Protein AF-A0A9Q5HQ63-F1 (afdb_monomer)

pLDDT: mean 87.4, std 18.86, range [22.02, 98.69]

Sequence (482 aa):
MCLTFTLEVPSASYSLLLQEHPLCNGEKQPRNEKAGGALIIASPSKAISVQLASTLRSLISHDFPEKWPDLMATIKTLLGSSNVREVTAGCTAILEVIKVYRYRQNSDVLEDVVNETFPQLVTIGSQLLATPPSGPSQDIPTILHYILKTYRGSIILQLSKHQQSHDSIVPWGRLLFQVVNLQVPNEGVPENEDDREKSEWWKAKKWAYSVLGRLFHRYGNPSQLPSPLKKDYLAFAEHFVVNFAPEIFKTYLHQVELLVSGQQWLSKKAQYHIFTFFTECVKPKSTWAILKPHFQTLVQSFVYPQLCFTPLKQELWETDPVDYTRTAIDEYEDFAAPVSAATSFLFSLASSRTKTTFLPILQFINSVLESNAAPPERFGALNMTAALGNFMMRHPQVRPNVEQFVVQHVFPEFNSQLPYMRAIAIDVIGTIEKHGMEWTNEANLVTATRAVAGALDDPEVPVRVSAALALTEMVTSHDSGK

Organism: Sanghuangporus baumii (NCBI:txid108892)

Mean predicted aligned error: 8.28 Å

Structure (mmCIF, N/CA/C/O backbone):
data_AF-A0A9Q5HQ63-F1
#
_entry.id   AF-A0A9Q5HQ63-F1
#
loop_
_atom_site.group_PDB
_atom_site.id
_atom_site.type_symbol
_atom_site.label_atom_id
_atom_site.label_alt_id
_atom_site.label_comp_id
_atom_site.label_asym_id
_atom_site.label_entity_id
_atom_site.label_seq_id
_atom_site.pdbx_PDB_ins_code
_atom_site.Cartn_x
_atom_site.Cartn_y
_atom_site.Cartn_z
_atom_site.occupancy
_atom_site.B_iso_or_equiv
_atom_site.auth_seq_id
_atom_site.auth_comp_id
_atom_site.auth_asym_id
_atom_site.auth_atom_id
_atom_site.pdbx_PDB_model_num
ATOM 1 N N . MET A 1 1 ? -20.986 -33.301 -29.855 1.00 35.28 1 MET A N 1
ATOM 2 C CA . MET A 1 1 ? -21.023 -34.627 -29.202 1.00 35.28 1 MET A CA 1
ATOM 3 C C . MET A 1 1 ? -20.743 -34.388 -27.728 1.00 35.28 1 MET A C 1
ATOM 5 O O . MET A 1 1 ? -19.613 -34.092 -27.376 1.00 35.28 1 MET A O 1
ATOM 9 N N . CYS A 1 2 ? -21.798 -34.334 -26.919 1.00 22.02 2 CYS A N 1
ATOM 10 C CA . CYS A 1 2 ? -21.750 -34.015 -25.494 1.00 22.02 2 CYS A CA 1
ATOM 11 C C . CYS A 1 2 ? -22.028 -35.326 -24.750 1.00 22.02 2 CYS A C 1
ATOM 13 O O . CYS A 1 2 ? -23.068 -35.933 -24.999 1.00 22.02 2 CYS A O 1
ATOM 15 N N . LEU A 1 3 ? -21.092 -35.800 -23.928 1.00 23.72 3 LEU A N 1
ATOM 16 C CA . LEU A 1 3 ? -21.251 -37.017 -23.132 1.00 23.72 3 LEU A CA 1
ATOM 17 C C . LEU A 1 3 ? -21.551 -36.625 -21.687 1.00 23.72 3 LEU A C 1
ATOM 19 O O . LEU A 1 3 ? -20.705 -36.070 -20.991 1.00 23.72 3 LEU A O 1
ATOM 23 N N . THR A 1 4 ? -22.773 -36.919 -21.261 1.00 23.64 4 THR A N 1
ATOM 24 C CA . THR A 1 4 ? -23.231 -36.872 -19.873 1.00 23.64 4 THR A CA 1
ATOM 25 C C . THR A 1 4 ? -23.306 -38.317 -19.389 1.00 23.64 4 THR A C 1
ATOM 27 O O . THR A 1 4 ? -24.010 -39.120 -19.996 1.00 23.64 4 THR A O 1
ATOM 30 N N . PHE A 1 5 ? -22.567 -38.667 -18.335 1.00 24.78 5 PHE A N 1
ATOM 31 C CA . PHE A 1 5 ? -22.661 -39.976 -17.686 1.00 24.78 5 PHE A CA 1
ATOM 32 C C . PHE A 1 5 ? -23.514 -39.857 -16.421 1.00 24.78 5 PHE A C 1
ATOM 34 O O . PHE A 1 5 ? -23.121 -39.218 -15.449 1.00 24.78 5 PHE A O 1
ATOM 41 N N . THR A 1 6 ? -24.687 -40.481 -16.454 1.00 24.75 6 THR A N 1
ATOM 42 C CA . THR A 1 6 ? -25.517 -40.824 -15.295 1.00 24.75 6 THR A CA 1
ATOM 43 C C . THR A 1 6 ? -25.150 -42.228 -14.825 1.00 24.75 6 THR A C 1
ATOM 45 O O . THR A 1 6 ? -25.183 -43.161 -15.627 1.00 24.75 6 THR A O 1
ATOM 48 N N . LEU A 1 7 ? -24.843 -42.392 -13.539 1.00 25.31 7 LEU A N 1
ATOM 49 C CA . LEU A 1 7 ? -24.765 -43.697 -12.880 1.00 25.31 7 LEU A CA 1
ATOM 50 C C . LEU A 1 7 ? -25.591 -43.652 -11.590 1.00 25.31 7 LEU A C 1
ATOM 52 O O . LEU A 1 7 ? -25.297 -42.888 -10.673 1.00 25.31 7 LEU A O 1
ATOM 56 N N . GLU A 1 8 ? -26.653 -44.456 -11.584 1.00 22.41 8 GLU A N 1
ATOM 57 C CA . GLU A 1 8 ? -27.517 -44.776 -10.448 1.00 22.41 8 GLU A CA 1
ATOM 58 C C . GLU A 1 8 ? -26.775 -45.635 -9.413 1.00 22.41 8 GLU A C 1
ATOM 60 O O . GLU A 1 8 ? -25.984 -46.508 -9.772 1.00 22.41 8 GLU A O 1
ATOM 65 N N . VAL A 1 9 ? -27.088 -45.447 -8.127 1.00 27.72 9 VAL A N 1
ATOM 66 C CA . VAL A 1 9 ? -26.753 -46.392 -7.047 1.00 27.72 9 VAL A CA 1
ATOM 67 C C . VAL A 1 9 ? -28.005 -46.582 -6.167 1.00 27.72 9 VAL A C 1
ATOM 69 O O . VAL A 1 9 ? -28.706 -45.598 -5.918 1.00 27.72 9 VAL A O 1
ATOM 72 N N . PRO A 1 10 ? -28.339 -47.814 -5.722 1.00 27.77 10 PRO A N 1
ATOM 73 C CA . PRO A 1 10 ? -29.675 -48.167 -5.245 1.00 27.77 10 PRO A CA 1
ATOM 74 C C . PRO A 1 10 ? -29.900 -47.920 -3.747 1.00 27.77 10 PRO A C 1
ATOM 76 O O . PRO A 1 10 ? -28.986 -47.982 -2.927 1.00 27.77 10 PRO A O 1
ATOM 79 N N . SER A 1 11 ? -31.171 -47.712 -3.394 1.00 28.38 11 SER A N 1
ATOM 80 C CA . SER A 1 11 ? -31.682 -47.596 -2.029 1.00 28.38 11 SER A CA 1
ATOM 81 C C . SER A 1 11 ? -31.663 -48.935 -1.282 1.00 28.38 11 SER A C 1
ATOM 83 O O . SER A 1 11 ? -32.361 -49.870 -1.679 1.00 28.38 11 SER A O 1
ATOM 85 N N . ALA A 1 12 ? -30.964 -49.005 -0.150 1.00 26.45 12 ALA A N 1
ATOM 86 C CA . ALA A 1 12 ? -31.225 -50.001 0.885 1.00 26.45 12 ALA A CA 1
ATOM 87 C C . ALA A 1 12 ? -30.934 -49.426 2.279 1.00 26.45 12 ALA A C 1
ATOM 89 O O . ALA A 1 12 ? -29.920 -48.778 2.524 1.00 26.45 12 ALA A O 1
ATOM 90 N N . SER A 1 13 ? -31.893 -49.656 3.163 1.00 27.52 13 SER A N 1
ATOM 91 C CA . SER A 1 13 ? -32.068 -49.118 4.504 1.00 27.52 13 SER A CA 1
ATOM 92 C C . SER A 1 13 ? -30.953 -49.493 5.486 1.00 27.52 13 SER A C 1
ATOM 94 O O . SER A 1 13 ? -30.700 -50.672 5.709 1.00 27.52 13 SER A O 1
ATOM 96 N N . TYR A 1 14 ? -30.400 -48.496 6.180 1.00 25.45 14 TYR A N 1
ATOM 97 C CA . TYR A 1 14 ? -29.818 -48.652 7.518 1.00 25.45 14 TYR A CA 1
ATOM 98 C C . TYR A 1 14 ? -30.352 -47.541 8.424 1.00 25.45 14 TYR A C 1
ATOM 100 O O . TYR A 1 14 ? -29.733 -46.511 8.669 1.00 25.45 14 TYR A O 1
ATOM 108 N N . SER A 1 15 ? -31.571 -47.756 8.899 1.00 27.94 15 SER A N 1
ATOM 109 C CA . SER A 1 15 ? -32.130 -47.103 10.072 1.00 27.94 15 SER A CA 1
ATOM 110 C C . SER A 1 15 ? -31.693 -47.895 11.303 1.00 27.94 15 SER A C 1
ATOM 112 O O . SER A 1 15 ? -32.260 -48.959 11.535 1.00 27.94 15 SER A O 1
ATOM 114 N N . LEU A 1 16 ? -30.684 -47.412 12.044 1.00 25.97 16 LEU A N 1
ATOM 115 C CA . LEU A 1 16 ? -30.514 -47.569 13.503 1.00 25.97 16 LEU A CA 1
ATOM 116 C C . LEU A 1 16 ? -29.167 -46.981 13.978 1.00 25.97 16 LEU A C 1
ATOM 118 O O . LEU A 1 16 ? -28.116 -47.329 13.454 1.00 25.97 16 LEU A O 1
ATOM 122 N N . LEU A 1 17 ? -29.250 -46.165 15.040 1.00 27.69 17 LEU A N 1
ATOM 123 C CA . LEU A 1 17 ? -28.176 -45.639 15.907 1.00 27.69 17 LEU A CA 1
ATOM 124 C C . LEU A 1 17 ? -27.497 -44.309 15.520 1.00 27.69 17 LEU A C 1
ATOM 126 O O . LEU A 1 17 ? -26.278 -44.191 15.504 1.00 27.69 17 LEU A O 1
ATOM 130 N N . LEU A 1 18 ? -28.303 -43.252 15.396 1.00 26.33 18 LEU A N 1
ATOM 131 C CA . LEU A 1 18 ? -27.950 -41.947 15.971 1.00 26.33 18 LEU A CA 1
ATOM 132 C C . LEU A 1 18 ? -29.000 -41.619 17.034 1.00 26.33 18 LEU A C 1
ATOM 134 O O . LEU A 1 18 ? -29.980 -40.924 16.784 1.00 26.33 18 LEU A O 1
ATOM 138 N N . GLN A 1 19 ? -28.828 -42.201 18.222 1.00 24.56 19 GLN A N 1
ATOM 139 C CA . GLN A 1 19 ? -29.451 -41.658 19.422 1.00 24.56 19 GLN A CA 1
ATOM 140 C C . GLN A 1 19 ? -28.792 -40.303 19.677 1.00 24.56 19 GLN A C 1
ATOM 142 O O . GLN A 1 19 ? -27.668 -40.225 20.173 1.00 24.56 19 GLN A O 1
ATOM 147 N N . GLU A 1 20 ? -29.493 -39.234 19.311 1.00 26.34 20 GLU A N 1
ATOM 148 C CA . GLU A 1 20 ? -29.304 -37.942 19.950 1.00 26.34 20 GLU A CA 1
ATOM 149 C C . GLU A 1 20 ? -29.458 -38.160 21.457 1.00 26.34 20 GLU A C 1
ATOM 151 O O . GLU A 1 20 ? -30.545 -38.460 21.951 1.00 26.34 20 GLU A O 1
ATOM 156 N N . HIS A 1 21 ? -28.356 -38.057 22.194 1.00 24.16 21 HIS A N 1
ATOM 157 C CA . HIS A 1 21 ? -28.422 -37.863 23.631 1.00 24.16 21 HIS A CA 1
ATOM 158 C C . HIS A 1 21 ? -28.638 -36.366 23.874 1.00 24.16 21 HIS A C 1
ATOM 160 O O . HIS A 1 21 ? -27.701 -35.586 23.678 1.00 24.16 21 HIS A O 1
ATOM 166 N N . PRO A 1 22 ? -29.836 -35.929 24.305 1.00 27.39 22 PRO A N 1
ATOM 167 C CA . PRO A 1 22 ? -29.997 -34.578 24.804 1.00 27.39 22 PRO A CA 1
ATOM 168 C C . PRO A 1 22 ? -29.146 -34.465 26.069 1.00 27.39 22 PRO A C 1
ATOM 170 O O . PRO A 1 22 ? -29.344 -35.201 27.038 1.00 27.39 22 PRO A O 1
ATOM 173 N N . LEU A 1 23 ? -28.159 -33.568 26.050 1.00 27.73 23 LEU A N 1
ATOM 174 C CA . LEU A 1 23 ? -27.420 -33.201 27.252 1.00 27.73 23 LEU A CA 1
ATOM 175 C C . LEU A 1 23 ? -28.434 -32.757 28.318 1.00 27.73 23 LEU A C 1
ATOM 177 O O . LEU A 1 23 ? -29.211 -31.830 28.107 1.00 27.73 23 LEU A O 1
ATOM 181 N N . CYS A 1 24 ? -28.429 -33.503 29.421 1.00 27.23 24 CYS A N 1
ATOM 182 C CA . CYS A 1 24 ? -29.297 -33.449 30.593 1.00 27.23 24 CYS A CA 1
ATOM 183 C C . CYS A 1 24 ? -29.989 -32.094 30.867 1.00 27.23 24 CYS A C 1
ATOM 185 O O . CYS A 1 24 ? -29.343 -31.088 31.157 1.00 27.23 24 CYS A O 1
ATOM 187 N N . ASN A 1 25 ? -31.327 -32.122 30.869 1.00 30.56 25 ASN A N 1
ATOM 188 C CA . ASN A 1 25 ? -32.248 -31.058 31.289 1.00 30.56 25 ASN A CA 1
ATOM 189 C C . ASN A 1 25 ? -32.268 -30.873 32.824 1.00 30.56 25 ASN A C 1
ATOM 191 O O . ASN A 1 25 ? -33.304 -31.039 33.467 1.00 30.56 25 ASN A O 1
ATOM 195 N N . GLY A 1 26 ? -31.134 -30.524 33.430 1.00 29.47 26 GLY A N 1
ATOM 196 C CA . GLY A 1 26 ? -31.029 -30.348 34.880 1.00 29.47 26 GLY A CA 1
ATOM 197 C C . GLY A 1 26 ? -30.046 -29.251 35.260 1.00 29.47 26 GLY A C 1
ATOM 198 O O . GLY A 1 26 ? -28.909 -29.568 35.563 1.00 29.47 26 GLY A O 1
ATOM 199 N N . GLU A 1 27 ? -30.512 -27.998 35.174 1.00 29.38 27 GLU A N 1
ATOM 200 C CA . GLU A 1 27 ? -30.051 -26.747 35.824 1.00 29.38 27 GLU A CA 1
ATOM 201 C C . GLU A 1 27 ? -30.221 -25.570 34.848 1.00 29.38 27 GLU A C 1
ATOM 203 O O . GLU A 1 27 ? -29.331 -25.197 34.088 1.00 29.38 27 GLU A O 1
ATOM 208 N N . LYS A 1 28 ? -31.422 -24.977 34.843 1.00 34.88 28 LYS A N 1
ATOM 209 C CA . LYS A 1 28 ? -31.737 -23.742 34.108 1.00 34.88 28 LYS A CA 1
ATOM 210 C C . LYS A 1 28 ? -31.329 -22.509 34.929 1.00 34.88 28 LYS A C 1
ATOM 212 O O . LYS A 1 28 ? -32.175 -21.719 35.329 1.00 34.88 28 LYS A O 1
ATOM 217 N N . GLN A 1 29 ? -30.036 -22.356 35.184 1.00 35.16 29 GLN A N 1
ATOM 218 C CA . GLN A 1 29 ? -29.416 -21.059 35.484 1.00 35.16 29 GLN A CA 1
ATOM 219 C C . GLN A 1 29 ? -28.510 -20.711 34.298 1.00 35.16 29 GLN A C 1
ATOM 221 O O . GLN A 1 29 ? -27.943 -21.628 33.698 1.00 35.16 29 GLN A O 1
ATOM 226 N N . PRO A 1 30 ? -28.415 -19.442 33.867 1.00 42.28 30 PRO A N 1
ATOM 227 C CA . PRO A 1 30 ? -27.878 -19.141 32.551 1.00 42.28 30 PRO A CA 1
ATOM 228 C C . PRO A 1 30 ? -26.378 -19.450 32.524 1.00 42.28 30 PRO A C 1
ATOM 230 O O . PRO A 1 30 ? -25.551 -18.711 33.053 1.00 42.28 30 PRO A O 1
ATOM 233 N N . ARG A 1 31 ? -26.025 -20.555 31.852 1.00 46.91 31 ARG A N 1
ATOM 234 C CA . ARG A 1 31 ? -24.650 -20.999 31.544 1.00 46.91 31 ARG A CA 1
ATOM 235 C C . ARG A 1 31 ? -23.788 -19.875 30.946 1.00 46.91 31 ARG A C 1
ATOM 237 O O . ARG A 1 31 ? -22.566 -19.900 31.053 1.00 46.91 31 ARG A O 1
ATOM 244 N N . ASN A 1 32 ? -24.450 -18.882 30.361 1.00 48.94 32 ASN A N 1
ATOM 245 C CA . ASN A 1 32 ? -23.875 -17.759 29.644 1.00 48.94 32 ASN A CA 1
ATOM 246 C C . ASN A 1 32 ? -23.405 -16.615 30.572 1.00 48.94 32 ASN A C 1
ATOM 248 O O . ASN A 1 32 ? -22.402 -15.977 30.268 1.00 48.94 32 ASN A O 1
ATOM 252 N N . GLU A 1 33 ? -24.019 -16.400 31.745 1.00 42.09 33 GLU A N 1
ATOM 253 C CA . GLU A 1 33 ? -23.694 -15.259 32.632 1.00 42.09 33 GLU A CA 1
ATOM 254 C C . GLU A 1 33 ? -22.299 -15.342 33.276 1.00 42.09 33 GLU A C 1
ATOM 256 O O . GLU A 1 33 ? -21.672 -14.316 33.531 1.00 42.09 33 GLU A O 1
ATOM 261 N N . LYS A 1 34 ? -21.785 -16.552 33.537 1.00 45.78 34 LYS A N 1
ATOM 262 C CA . LYS A 1 34 ? -20.524 -16.750 34.283 1.00 45.78 34 LYS A CA 1
ATOM 263 C C . LYS A 1 34 ? -19.364 -17.320 33.463 1.00 45.78 34 LYS A C 1
ATOM 265 O O . LYS A 1 34 ? -18.229 -17.267 33.927 1.00 45.78 34 LYS A O 1
ATOM 270 N N . ALA A 1 35 ? -19.599 -17.854 32.264 1.00 49.56 35 ALA A N 1
ATOM 271 C CA . ALA A 1 35 ? -18.580 -18.647 31.573 1.00 49.56 35 ALA A CA 1
ATOM 272 C C . ALA A 1 35 ? -17.672 -17.828 30.638 1.00 49.56 35 ALA A C 1
ATOM 274 O O . ALA A 1 35 ? -16.464 -18.008 30.657 1.00 49.56 35 ALA A O 1
ATOM 275 N N . GLY A 1 36 ? -18.199 -16.908 29.826 1.00 50.66 36 GLY A N 1
ATOM 276 C CA . GLY A 1 36 ? -17.386 -16.254 28.787 1.00 50.66 36 GLY A CA 1
ATOM 277 C C . GLY A 1 36 ? -16.418 -15.195 29.324 1.00 50.66 36 GLY A C 1
ATOM 278 O O . GLY A 1 36 ? -15.204 -15.302 29.161 1.00 50.66 36 GLY A O 1
ATOM 279 N N . GLY A 1 37 ? -16.964 -14.163 29.975 1.00 51.69 37 GLY A N 1
ATOM 280 C CA . GLY A 1 37 ? -16.185 -13.023 30.472 1.00 51.69 37 GLY A CA 1
ATOM 281 C C . GLY A 1 37 ? -15.252 -13.399 31.623 1.00 51.69 37 GLY A C 1
ATOM 282 O O . GLY A 1 37 ? -14.063 -13.100 31.570 1.00 51.69 37 GLY A O 1
ATOM 283 N N . ALA A 1 38 ? -15.758 -14.125 32.625 1.00 55.72 38 ALA A N 1
ATOM 284 C CA . ALA A 1 38 ? -14.989 -14.501 33.814 1.00 55.72 38 ALA A CA 1
ATOM 285 C C . ALA A 1 38 ? -13.801 -15.433 33.501 1.00 55.72 38 ALA A C 1
ATOM 287 O O . ALA A 1 38 ? -12.726 -15.256 34.073 1.00 55.72 38 ALA A O 1
ATOM 288 N N . LEU A 1 39 ? -13.947 -16.374 32.556 1.00 56.09 39 LEU A N 1
ATOM 289 C CA . LEU A 1 39 ? -12.843 -17.256 32.150 1.00 56.09 39 LEU A CA 1
ATOM 290 C C . LEU A 1 39 ? -11.743 -16.496 31.398 1.00 56.09 39 LEU A C 1
ATOM 292 O O . LEU A 1 39 ? -10.563 -16.777 31.607 1.00 56.09 39 LEU A O 1
ATOM 296 N N . ILE A 1 40 ? -12.103 -15.514 30.561 1.00 60.44 40 ILE A N 1
ATOM 297 C CA . ILE A 1 40 ? -11.117 -14.670 29.864 1.00 60.44 40 ILE A CA 1
ATOM 298 C C . ILE A 1 40 ? -10.342 -13.809 30.870 1.00 60.44 40 ILE A C 1
ATOM 300 O O . ILE A 1 40 ? -9.125 -13.694 30.754 1.00 60.44 40 ILE A O 1
ATOM 304 N N . ILE A 1 41 ? -11.022 -13.257 31.881 1.00 59.09 41 ILE A N 1
ATOM 305 C CA . ILE A 1 41 ? -10.410 -12.443 32.948 1.00 59.09 41 ILE A CA 1
ATOM 306 C C . ILE A 1 41 ? -9.439 -13.272 33.803 1.00 59.09 41 ILE A C 1
ATOM 308 O O . ILE A 1 41 ? -8.391 -12.775 34.216 1.00 59.09 41 ILE A O 1
ATOM 312 N N . ALA A 1 42 ? -9.778 -14.536 34.065 1.00 55.28 42 ALA A N 1
ATOM 313 C CA . ALA A 1 42 ? -9.009 -15.419 34.937 1.00 55.28 42 ALA A CA 1
ATOM 314 C C . ALA A 1 42 ? -7.771 -16.048 34.272 1.00 55.28 42 ALA A C 1
ATOM 316 O O . ALA A 1 42 ? -6.933 -16.607 34.977 1.00 55.28 42 ALA A O 1
ATOM 317 N N . SER A 1 43 ? -7.635 -15.984 32.942 1.00 62.88 43 SER A N 1
ATOM 318 C CA . SER A 1 43 ? -6.562 -16.667 32.210 1.00 62.88 43 SER A CA 1
ATOM 319 C C . SER A 1 43 ? -5.270 -15.831 32.142 1.00 62.88 43 SER A C 1
ATOM 321 O O . SER A 1 43 ? -5.236 -14.823 31.434 1.00 62.88 43 SER A O 1
ATOM 323 N N . PRO A 1 44 ? -4.161 -16.260 32.780 1.00 60.84 44 PRO A N 1
ATOM 324 C CA . PRO A 1 44 ? -2.876 -15.563 32.687 1.00 60.84 44 PRO A CA 1
ATOM 325 C C . PRO A 1 44 ? -2.105 -15.881 31.392 1.00 60.84 44 PRO A C 1
ATOM 327 O O . PRO A 1 44 ? -1.100 -15.239 31.103 1.00 60.84 44 PRO A O 1
ATOM 330 N N . SER A 1 45 ? -2.536 -16.882 30.613 1.00 74.94 45 SER A N 1
ATOM 331 C CA . SER A 1 45 ? -1.820 -17.352 29.420 1.00 74.94 45 SER A CA 1
ATOM 332 C C . SER A 1 45 ? -2.453 -16.831 28.135 1.00 74.94 45 SER A C 1
ATOM 334 O O . SER A 1 45 ? -3.626 -17.088 27.866 1.00 74.94 45 SER A O 1
ATOM 336 N N . LYS A 1 46 ? -1.645 -16.192 27.275 1.00 72.00 46 LYS A N 1
ATOM 337 C CA . LYS A 1 46 ? -2.074 -15.718 25.945 1.00 72.00 46 LYS A CA 1
ATOM 338 C C . LYS A 1 46 ? -2.639 -16.852 25.083 1.00 72.00 46 LYS A C 1
ATOM 340 O O . LYS A 1 46 ? -3.629 -16.644 24.389 1.00 72.00 46 LYS A O 1
ATOM 345 N N . ALA A 1 47 ? -2.051 -18.048 25.150 1.00 78.00 47 ALA A N 1
ATOM 346 C CA . ALA A 1 47 ? -2.527 -19.210 24.398 1.00 78.00 47 ALA A CA 1
ATOM 347 C C . ALA A 1 47 ? -3.933 -19.639 24.842 1.00 78.00 47 ALA A C 1
ATOM 349 O O . ALA A 1 47 ? -4.800 -19.881 24.004 1.00 78.00 47 ALA A O 1
ATOM 350 N N . ILE A 1 48 ? -4.180 -19.657 26.155 1.00 80.19 48 ILE A N 1
ATOM 351 C CA . ILE A 1 48 ? -5.494 -19.984 26.719 1.00 80.19 48 ILE A CA 1
ATOM 352 C C . ILE A 1 48 ? -6.502 -18.885 26.363 1.00 80.19 48 ILE A C 1
ATOM 354 O O . ILE A 1 48 ? -7.594 -19.188 25.889 1.00 80.19 48 ILE A O 1
ATOM 358 N N . SER A 1 49 ? -6.122 -17.610 26.481 1.00 79.62 49 SER A N 1
ATOM 359 C CA . SER A 1 49 ? -7.003 -16.483 26.152 1.00 79.62 49 SER A CA 1
ATOM 360 C C . SER A 1 49 ? -7.429 -16.473 24.678 1.00 79.62 49 SER A C 1
ATOM 362 O O . SER A 1 49 ? -8.563 -16.110 24.373 1.00 79.62 49 SER A O 1
ATOM 364 N N . VAL A 1 50 ? -6.573 -16.933 23.755 1.00 82.44 50 VAL A N 1
ATOM 365 C CA . VAL A 1 50 ? -6.935 -17.102 22.335 1.00 82.44 50 VAL A CA 1
ATOM 366 C C . VAL A 1 50 ? -7.988 -18.197 22.144 1.00 82.44 50 VAL A C 1
ATOM 368 O O . VAL A 1 50 ? -8.941 -17.993 21.388 1.00 82.44 50 VAL A O 1
ATOM 371 N N . GLN A 1 51 ? -7.855 -19.333 22.835 1.00 84.94 51 GLN A N 1
ATOM 372 C CA . GLN A 1 51 ? -8.846 -20.412 22.765 1.00 84.94 51 GLN A CA 1
ATOM 373 C C . GLN A 1 51 ? -10.181 -19.978 23.378 1.00 84.94 51 GLN A C 1
ATOM 375 O O . GLN A 1 51 ? -11.229 -20.162 22.763 1.00 84.94 51 GLN A O 1
ATOM 380 N N . LEU A 1 52 ? -10.148 -19.298 24.528 1.00 85.44 52 LEU A N 1
ATOM 381 C CA . LEU A 1 52 ? -11.342 -18.746 25.170 1.00 85.44 52 LEU A CA 1
ATOM 382 C C . LEU A 1 52 ? -12.050 -17.707 24.292 1.00 85.44 52 LEU A C 1
ATOM 384 O O . LEU A 1 52 ? -13.274 -17.728 24.202 1.00 85.44 52 LEU A O 1
ATOM 388 N N . ALA A 1 53 ? -11.306 -16.847 23.590 1.00 87.31 53 ALA A N 1
ATOM 389 C CA . ALA A 1 53 ? -11.886 -15.914 22.624 1.00 87.31 53 ALA A CA 1
ATOM 390 C C . ALA A 1 53 ? -12.574 -16.646 21.453 1.00 87.31 53 ALA A C 1
ATOM 392 O O . ALA A 1 53 ? -13.625 -16.211 20.983 1.00 87.31 53 ALA A O 1
ATOM 393 N N . SER A 1 54 ? -12.021 -17.775 20.996 1.00 87.75 54 SER A N 1
ATOM 394 C CA . SER A 1 54 ? -12.644 -18.616 19.961 1.00 87.75 54 SER A CA 1
ATOM 395 C C . SER A 1 54 ? -13.945 -19.267 20.448 1.00 87.75 54 SER A C 1
ATOM 397 O O . SER A 1 54 ? -14.968 -19.229 19.757 1.00 87.75 54 SER A O 1
ATOM 399 N N . THR A 1 55 ? -13.939 -19.802 21.671 1.00 89.12 55 THR A N 1
ATOM 400 C CA . THR A 1 55 ? -15.137 -20.356 22.314 1.00 89.12 55 THR A CA 1
ATOM 401 C C . THR A 1 55 ? -16.203 -19.280 22.496 1.00 89.12 55 THR A C 1
ATOM 403 O O . THR A 1 55 ? -17.354 -19.489 22.118 1.00 89.12 55 THR A O 1
ATOM 406 N N . LEU A 1 56 ? -15.817 -18.099 22.990 1.00 89.69 56 LEU A N 1
ATOM 407 C CA . LEU A 1 56 ? -16.720 -16.962 23.143 1.00 89.69 56 LEU A CA 1
ATOM 408 C C . LEU A 1 56 ? -17.340 -16.556 21.802 1.00 89.69 56 LEU A C 1
ATOM 410 O O . LEU A 1 56 ? -18.550 -16.370 21.734 1.00 89.69 56 LEU A O 1
ATOM 414 N N . ARG A 1 57 ? -16.554 -16.483 20.719 1.00 91.19 57 ARG A N 1
ATOM 415 C CA . ARG A 1 57 ? -17.085 -16.198 19.375 1.00 91.19 57 ARG A CA 1
ATOM 416 C C . ARG A 1 57 ? -18.165 -17.197 18.964 1.00 91.19 57 ARG A C 1
ATOM 418 O O . ARG A 1 57 ? -19.185 -16.792 18.412 1.00 91.19 57 ARG A O 1
ATOM 425 N N . SER A 1 58 ? -17.938 -18.482 19.231 1.00 90.94 58 SER A N 1
ATOM 426 C CA . SER A 1 58 ? -18.892 -19.544 18.898 1.00 90.94 58 SER A CA 1
ATOM 427 C C . SER A 1 58 ? -20.197 -19.363 19.677 1.00 90.94 58 SER A C 1
ATOM 429 O O . SER A 1 58 ? -21.264 -19.335 19.069 1.00 90.94 58 SER A O 1
ATOM 431 N N . LEU A 1 59 ? -20.118 -19.114 20.989 1.00 90.19 59 LEU A N 1
ATOM 432 C CA . LEU A 1 59 ? -21.290 -18.817 21.822 1.00 90.19 59 LEU A CA 1
ATOM 433 C C . LEU A 1 59 ? -22.045 -17.572 21.332 1.00 90.19 59 LEU A C 1
ATOM 435 O O . LEU A 1 59 ? -23.254 -17.632 21.130 1.00 90.19 59 LEU A O 1
ATOM 439 N N . ILE A 1 60 ? -21.338 -16.471 21.050 1.00 92.12 60 ILE A N 1
ATOM 440 C CA . ILE A 1 60 ? -21.941 -15.236 20.518 1.00 92.12 60 ILE A CA 1
ATOM 441 C C . ILE A 1 60 ? -22.695 -15.518 19.217 1.00 92.12 60 ILE A C 1
ATOM 443 O O . ILE A 1 60 ? -23.787 -14.998 19.018 1.00 92.12 60 ILE A O 1
ATOM 447 N N . SER A 1 61 ? -22.133 -16.339 18.327 1.00 91.31 61 SER A N 1
ATOM 448 C CA . SER A 1 61 ? -22.749 -16.621 17.028 1.00 91.31 61 SER A CA 1
ATOM 449 C C . SER A 1 61 ? -24.069 -17.393 17.102 1.00 91.31 61 SER A C 1
ATOM 451 O O . SER A 1 61 ? -24.876 -17.258 16.180 1.00 91.31 61 SER A O 1
ATOM 453 N N . HIS A 1 62 ? -24.283 -18.161 18.176 1.00 90.06 62 HIS A N 1
ATOM 454 C CA . HIS A 1 62 ? -25.472 -18.990 18.385 1.00 90.06 62 HIS A CA 1
ATOM 455 C C . HIS A 1 62 ? -26.504 -18.377 19.340 1.00 90.06 62 HIS A C 1
ATOM 457 O O . HIS A 1 62 ? -27.699 -18.638 19.172 1.00 90.06 62 HIS A O 1
ATOM 463 N N . ASP A 1 63 ? -26.050 -17.601 20.329 1.00 89.56 63 ASP A N 1
ATOM 464 C CA . ASP A 1 63 ? -26.890 -17.186 21.455 1.00 89.56 63 ASP A CA 1
ATOM 465 C C . ASP A 1 63 ? -27.144 -15.675 21.528 1.00 89.56 63 ASP A C 1
ATOM 467 O O . ASP A 1 63 ? -28.172 -15.267 22.060 1.00 89.56 63 ASP A O 1
ATOM 471 N N . PHE A 1 64 ? -26.256 -14.823 21.012 1.00 90.06 64 PHE A N 1
ATOM 472 C CA . PHE A 1 64 ? -26.471 -13.372 21.012 1.00 90.06 64 PHE A CA 1
ATOM 473 C C . PHE A 1 64 ? -27.133 -12.936 19.693 1.00 90.06 64 PHE A C 1
ATOM 475 O O . PHE A 1 64 ? -26.650 -13.386 18.652 1.00 90.06 64 PHE A O 1
ATOM 482 N N . PRO A 1 65 ? -28.134 -12.030 19.692 1.00 89.38 65 PRO A N 1
ATOM 483 C CA . PRO A 1 65 ? -28.661 -11.298 20.851 1.00 89.38 65 PRO A CA 1
ATOM 484 C C . PRO A 1 65 ? -29.808 -11.973 21.618 1.00 89.38 65 PRO A C 1
ATOM 486 O O . PRO A 1 65 ? -29.982 -11.674 22.796 1.00 89.38 65 PRO A O 1
ATOM 489 N N . GLU A 1 66 ? -30.583 -12.877 21.016 1.00 89.56 66 GLU A N 1
ATOM 490 C CA . GLU A 1 66 ? -31.894 -13.266 21.563 1.00 89.56 66 GLU A CA 1
ATOM 491 C C . GLU A 1 66 ? -31.818 -14.143 22.822 1.00 89.56 66 GLU A C 1
ATOM 493 O O . GLU A 1 66 ? -32.642 -14.005 23.725 1.00 89.56 66 GLU A O 1
ATOM 498 N N . LYS A 1 67 ? -30.845 -15.059 22.901 1.00 89.00 67 LYS A N 1
ATOM 499 C CA . LYS A 1 67 ? -30.669 -15.981 24.042 1.00 89.00 67 LYS A CA 1
ATOM 500 C C . LYS A 1 67 ? -29.656 -15.475 25.070 1.00 89.00 67 LYS A C 1
ATOM 502 O O . LYS A 1 67 ? -29.517 -16.078 26.133 1.00 89.00 67 LYS A O 1
ATOM 507 N N . TRP A 1 68 ? -28.937 -14.399 24.761 1.00 89.12 68 TRP A N 1
ATOM 508 C CA . TRP A 1 68 ? -27.948 -13.789 25.647 1.00 89.12 68 TRP A CA 1
ATOM 509 C C . TRP A 1 68 ? -28.055 -12.253 25.654 1.00 89.12 68 TRP A C 1
ATOM 511 O O . TRP A 1 68 ? -27.091 -11.564 25.310 1.00 89.12 68 TRP A O 1
ATOM 521 N N . PRO A 1 69 ? -29.208 -11.695 26.065 1.00 88.81 69 PRO A N 1
ATOM 522 C CA . PRO A 1 69 ? -29.460 -10.253 26.003 1.00 88.81 69 PRO A CA 1
ATOM 523 C C . PRO A 1 69 ? -28.516 -9.432 26.901 1.00 88.81 69 PRO A C 1
ATOM 525 O O . PRO A 1 69 ? -28.105 -8.333 26.534 1.00 88.81 69 PRO A O 1
ATOM 528 N N . ASP A 1 70 ? -28.083 -9.985 28.038 1.00 88.62 70 ASP A N 1
ATOM 529 C CA . ASP A 1 70 ? -27.251 -9.277 29.027 1.00 88.62 70 ASP A CA 1
ATOM 530 C C . ASP A 1 70 ? -25.755 -9.201 28.664 1.00 88.62 70 ASP A C 1
ATOM 532 O O . ASP A 1 70 ? -24.943 -8.640 29.412 1.00 88.62 70 ASP A O 1
ATOM 536 N N . LEU A 1 71 ? -25.354 -9.748 27.508 1.00 89.50 71 LEU A N 1
ATOM 537 C CA . LEU A 1 71 ? -23.956 -9.741 27.073 1.00 89.50 71 LEU A CA 1
ATOM 538 C C . LEU A 1 71 ? -23.410 -8.312 26.957 1.00 89.50 71 LEU A C 1
ATOM 540 O O . LEU A 1 71 ? -22.311 -8.028 27.435 1.00 89.50 71 LEU A O 1
ATOM 544 N N . MET A 1 72 ? -24.178 -7.395 26.366 1.00 92.06 72 MET A N 1
ATOM 545 C CA . MET A 1 72 ? -23.732 -6.012 26.167 1.00 92.06 72 MET A CA 1
ATOM 546 C C . MET A 1 72 ? -23.590 -5.248 27.483 1.00 92.06 72 MET A C 1
ATOM 548 O O . MET A 1 72 ? -22.631 -4.495 27.652 1.00 92.06 72 MET A O 1
ATOM 552 N N . ALA A 1 73 ? -24.494 -5.474 28.441 1.00 91.75 73 ALA A N 1
ATOM 553 C CA . ALA A 1 73 ? -24.375 -4.914 29.786 1.00 91.75 73 ALA A CA 1
ATOM 554 C C . ALA A 1 73 ? -23.087 -5.403 30.465 1.00 91.75 73 ALA A C 1
ATOM 556 O O . ALA A 1 73 ? -22.294 -4.590 30.939 1.00 91.75 73 ALA A O 1
ATOM 557 N N . THR A 1 74 ? -22.828 -6.712 30.396 1.00 90.75 74 THR A N 1
ATOM 558 C CA . THR A 1 74 ? -21.607 -7.332 30.926 1.00 90.75 74 THR A CA 1
ATOM 559 C C . THR A 1 74 ? -20.343 -6.726 30.309 1.00 90.75 74 THR A C 1
ATOM 561 O O . THR A 1 74 ? -19.421 -6.343 31.028 1.00 90.75 74 THR A O 1
ATOM 564 N N . ILE A 1 75 ? -20.296 -6.586 28.978 1.00 92.44 75 ILE A N 1
ATOM 565 C CA . ILE A 1 75 ? -19.154 -5.988 28.269 1.00 92.44 75 ILE A CA 1
ATOM 566 C C . ILE A 1 75 ? -18.913 -4.547 28.741 1.00 92.44 75 ILE A C 1
ATOM 568 O O . ILE A 1 75 ? -17.770 -4.195 29.029 1.00 92.44 75 ILE A O 1
ATOM 572 N N . LYS A 1 76 ? -19.964 -3.728 28.872 1.00 93.81 76 LYS A N 1
ATOM 573 C CA . LYS A 1 76 ? -19.849 -2.337 29.350 1.00 93.81 76 LYS A CA 1
ATOM 574 C C . LYS A 1 76 ? -19.297 -2.257 30.773 1.00 93.81 76 LYS A C 1
ATOM 576 O O . LYS A 1 76 ? -18.436 -1.417 31.040 1.00 93.81 76 LYS A O 1
ATOM 581 N N . THR A 1 77 ? -19.731 -3.152 31.665 1.00 92.81 77 THR A N 1
ATOM 582 C CA . THR A 1 77 ? -19.185 -3.254 33.027 1.00 92.81 77 THR A CA 1
ATOM 583 C C . THR A 1 77 ? -17.693 -3.578 33.006 1.00 92.81 77 THR A C 1
ATOM 585 O O . THR A 1 77 ? -16.919 -2.898 33.673 1.00 92.81 77 THR A O 1
ATOM 588 N N . LEU A 1 78 ? -17.267 -4.553 32.195 1.00 91.81 78 LEU A N 1
ATOM 589 C CA . LEU A 1 78 ? -15.852 -4.922 32.069 1.00 91.81 78 LEU A CA 1
ATOM 590 C C . LEU A 1 78 ? -14.993 -3.783 31.511 1.00 91.81 78 LEU A C 1
ATOM 592 O O . LEU A 1 78 ? -13.908 -3.517 32.022 1.00 91.81 78 LEU A O 1
ATOM 596 N N . LEU A 1 79 ? -15.491 -3.077 30.495 1.00 93.69 79 LEU A N 1
ATOM 597 C CA . LEU A 1 79 ? -14.824 -1.905 29.925 1.00 93.69 79 LEU A CA 1
ATOM 598 C C . LEU A 1 79 ? -14.730 -0.735 30.920 1.00 93.69 79 LEU A C 1
ATOM 600 O O . LEU A 1 79 ? -13.843 0.101 30.790 1.00 93.69 79 LEU A O 1
ATOM 604 N N . GLY A 1 80 ? -15.647 -0.650 31.888 1.00 92.56 80 GLY A N 1
ATOM 605 C CA . GLY A 1 80 ? -15.685 0.405 32.907 1.00 92.56 80 GLY A CA 1
ATOM 606 C C . GLY A 1 80 ? -14.850 0.106 34.150 1.00 92.56 80 GLY A C 1
ATOM 607 O O . GLY A 1 80 ? -14.823 0.923 35.069 1.00 92.56 80 GLY A O 1
ATOM 608 N N . SER A 1 81 ? -14.200 -1.057 34.201 1.00 91.25 81 SER A N 1
ATOM 609 C CA . SER A 1 81 ? -13.395 -1.474 35.343 1.00 91.25 81 SER A CA 1
ATOM 610 C C . SER A 1 81 ? -12.083 -0.692 35.446 1.00 91.25 81 SER A C 1
ATOM 612 O O . SER A 1 81 ? -11.491 -0.292 34.446 1.00 91.25 81 SER A O 1
ATOM 614 N N . SER A 1 82 ? -11.581 -0.523 36.671 1.00 88.00 82 SER A N 1
ATOM 615 C CA . SER A 1 82 ? -10.216 -0.047 36.927 1.00 88.00 82 SER A CA 1
ATOM 616 C C . SER A 1 82 ? -9.164 -1.154 36.776 1.00 88.00 82 SER A C 1
ATOM 618 O O . SER A 1 82 ? -7.964 -0.875 36.753 1.00 88.00 82 SER A O 1
ATOM 620 N N . ASN A 1 83 ? -9.590 -2.416 36.662 1.00 87.00 83 ASN A N 1
ATOM 621 C CA . ASN A 1 83 ? -8.710 -3.559 36.477 1.00 87.00 83 ASN A CA 1
ATOM 622 C C . ASN A 1 83 ? -8.375 -3.750 34.990 1.00 87.00 83 ASN A C 1
ATOM 624 O O . ASN A 1 83 ? -9.225 -4.115 34.179 1.00 87.00 83 ASN A O 1
ATOM 628 N N . VAL A 1 84 ? -7.096 -3.590 34.643 1.00 86.44 84 VAL A N 1
ATOM 629 C CA . VAL A 1 84 ? -6.573 -3.733 33.272 1.00 86.44 84 VAL A CA 1
ATOM 630 C C . VAL A 1 84 ? -6.938 -5.084 32.638 1.00 86.44 84 VAL A C 1
ATOM 632 O O . VAL A 1 84 ? -7.220 -5.148 31.438 1.00 86.44 84 VAL A O 1
ATOM 635 N N . ARG A 1 85 ? -6.996 -6.169 33.424 1.00 85.06 85 ARG A N 1
ATOM 636 C CA . ARG A 1 85 ? -7.390 -7.497 32.921 1.00 85.06 85 ARG A CA 1
ATOM 637 C C . ARG A 1 85 ? -8.863 -7.547 32.531 1.00 85.06 85 ARG A C 1
ATOM 639 O O . ARG A 1 85 ? -9.200 -8.132 31.504 1.00 85.06 85 ARG A O 1
ATOM 646 N N . GLU A 1 86 ? -9.727 -6.908 33.313 1.00 88.81 86 GLU A N 1
ATOM 647 C CA . GLU A 1 86 ? -11.162 -6.812 33.026 1.00 88.81 86 GLU A CA 1
ATOM 648 C C . GLU A 1 86 ? -11.417 -5.945 31.795 1.00 88.81 86 GLU A C 1
ATOM 650 O O . GLU A 1 86 ? -12.134 -6.372 30.892 1.00 88.81 86 GLU A O 1
ATOM 655 N N . VAL A 1 87 ? -10.730 -4.805 31.680 1.00 91.44 87 VAL A N 1
ATOM 656 C CA . VAL A 1 87 ? -10.792 -3.951 30.483 1.00 91.44 87 VAL A CA 1
ATOM 657 C C . V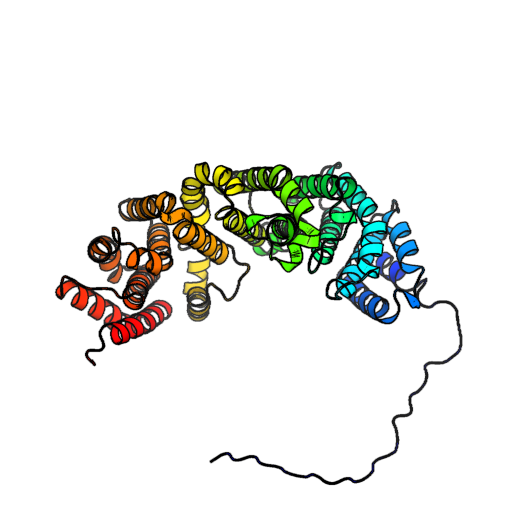AL A 1 87 ? -10.328 -4.714 29.240 1.00 91.44 87 VAL A C 1
ATOM 659 O O . VAL A 1 87 ? -10.980 -4.665 28.194 1.00 91.44 87 VAL A O 1
ATOM 662 N N . THR A 1 88 ? -9.237 -5.478 29.349 1.00 89.62 88 THR A N 1
ATOM 663 C CA . THR A 1 88 ? -8.728 -6.321 28.255 1.00 89.62 88 THR A CA 1
ATOM 664 C C . THR A 1 88 ? -9.737 -7.401 27.861 1.00 89.62 88 THR A C 1
ATOM 666 O O . THR A 1 88 ? -9.949 -7.644 26.668 1.00 89.62 88 THR A O 1
ATOM 669 N N . ALA A 1 89 ? -10.398 -8.030 28.835 1.00 89.25 89 ALA A N 1
ATOM 670 C CA . ALA A 1 89 ? -11.452 -9.006 28.582 1.00 89.25 89 ALA A CA 1
ATOM 671 C C . ALA A 1 89 ? -12.671 -8.367 27.902 1.00 89.25 89 ALA A C 1
ATOM 673 O O . ALA A 1 89 ? -13.166 -8.919 26.920 1.00 89.25 89 ALA A O 1
ATOM 674 N N . GLY 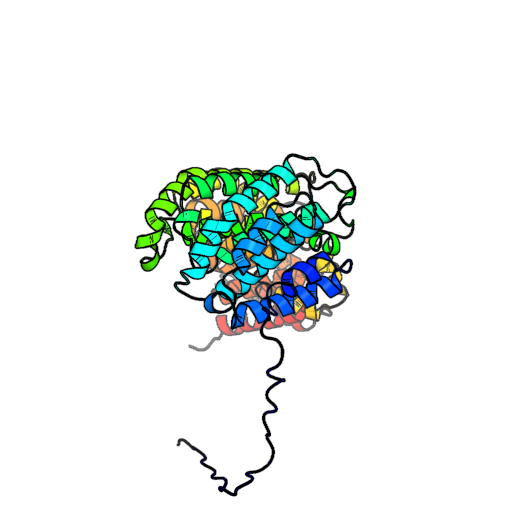A 1 90 ? -13.094 -7.177 28.342 1.00 92.94 90 GLY A N 1
ATOM 675 C CA . GLY A 1 90 ? -14.148 -6.393 27.694 1.00 92.94 90 GLY A CA 1
ATOM 676 C C . GLY A 1 90 ? -13.807 -6.058 26.239 1.00 92.94 90 GLY A C 1
ATOM 677 O O . GLY A 1 90 ? -14.611 -6.310 25.342 1.00 92.94 90 GLY A O 1
ATOM 678 N N . CYS A 1 91 ? -12.578 -5.595 25.981 1.00 94.62 91 CYS A N 1
ATOM 679 C CA . CYS A 1 91 ? -12.072 -5.315 24.631 1.00 94.62 91 CYS A CA 1
ATOM 680 C C . CYS A 1 91 ? -11.995 -6.576 23.755 1.00 94.62 91 CYS A C 1
ATOM 682 O O . CYS A 1 91 ? -12.246 -6.525 22.551 1.00 94.62 91 CYS A O 1
ATOM 684 N N . THR A 1 92 ? -11.662 -7.722 24.349 1.00 92.75 92 THR A N 1
ATOM 685 C CA . THR A 1 92 ? -11.658 -9.012 23.650 1.00 92.75 92 THR A CA 1
ATOM 686 C C . THR A 1 92 ? -13.082 -9.427 23.291 1.00 92.75 92 THR A C 1
ATOM 688 O O . THR A 1 92 ? -13.348 -9.761 22.140 1.00 92.75 92 THR A O 1
ATOM 691 N N . ALA A 1 93 ? -14.015 -9.358 24.241 1.00 93.06 93 ALA A N 1
ATOM 692 C CA . ALA A 1 93 ? -15.402 -9.754 24.035 1.00 93.06 93 ALA A CA 1
ATOM 693 C C . ALA A 1 93 ? -16.080 -8.923 22.938 1.00 93.06 93 ALA A C 1
ATOM 695 O O . ALA A 1 93 ? -16.652 -9.496 22.010 1.00 93.06 93 ALA A O 1
ATOM 696 N N . ILE A 1 94 ? -15.940 -7.592 22.970 1.00 95.88 94 ILE A N 1
ATOM 697 C CA . ILE A 1 94 ? -16.502 -6.726 21.923 1.00 95.88 94 ILE A CA 1
ATOM 698 C C . ILE A 1 94 ? -15.872 -6.998 20.551 1.00 95.88 94 ILE A C 1
ATOM 700 O O . ILE A 1 94 ? -16.574 -7.025 19.540 1.00 95.88 94 ILE A O 1
ATOM 704 N N . LEU A 1 95 ? -14.566 -7.285 20.494 1.00 95.69 95 LEU A N 1
ATOM 705 C CA . LEU A 1 95 ? -13.901 -7.673 19.252 1.00 95.69 95 LEU A CA 1
ATOM 706 C C . LEU A 1 95 ? -14.499 -8.965 18.673 1.00 95.69 95 LEU A C 1
ATOM 708 O O . LEU A 1 95 ? -14.661 -9.074 17.454 1.00 95.69 95 LEU A O 1
ATOM 712 N N . GLU A 1 96 ? -14.816 -9.946 19.519 1.00 94.50 96 GLU A N 1
ATOM 713 C CA . GLU A 1 96 ? -15.456 -11.188 19.082 1.00 94.50 96 GLU A CA 1
ATOM 714 C C . GLU A 1 96 ? -16.897 -10.959 18.603 1.00 94.50 96 GLU A C 1
ATOM 716 O O . GLU A 1 96 ? -17.258 -11.507 17.560 1.00 94.50 96 GLU A O 1
ATOM 721 N N . VAL A 1 97 ? -17.667 -10.071 19.250 1.00 94.69 97 VAL A N 1
ATOM 722 C CA . VAL A 1 97 ? -18.988 -9.637 18.751 1.00 94.69 97 VAL A CA 1
ATOM 723 C C . VAL A 1 97 ? -18.861 -9.047 17.346 1.00 94.69 97 VAL A C 1
ATOM 725 O O . VAL A 1 97 ? -19.490 -9.537 16.407 1.00 94.69 97 VAL A O 1
ATOM 728 N N . ILE A 1 98 ? -17.973 -8.069 17.143 1.00 95.38 98 ILE A N 1
ATOM 729 C CA . ILE A 1 98 ? -17.766 -7.474 15.815 1.00 95.38 98 ILE A CA 1
ATOM 730 C C . ILE A 1 98 ? -17.363 -8.536 14.782 1.00 95.38 98 ILE A C 1
ATOM 732 O O . ILE A 1 98 ? -17.832 -8.496 13.647 1.00 95.38 98 ILE A O 1
ATOM 736 N N . LYS A 1 99 ? -16.524 -9.519 15.131 1.00 93.88 99 LYS A N 1
ATOM 737 C CA . LYS A 1 99 ? -16.120 -10.578 14.188 1.00 93.88 99 LYS A CA 1
ATOM 738 C C . LYS A 1 99 ? -17.276 -11.452 13.708 1.00 93.88 99 LYS A C 1
ATOM 740 O O . LYS A 1 99 ? -17.227 -11.866 12.549 1.00 93.88 99 LYS A O 1
ATOM 745 N N . VAL A 1 100 ? -18.270 -11.719 14.556 1.00 93.75 100 VAL A N 1
ATOM 746 C CA . VAL A 1 100 ? -19.474 -12.490 14.195 1.00 93.75 100 VAL A CA 1
ATOM 747 C C . VAL A 1 100 ? -20.368 -11.698 13.238 1.00 93.75 100 VAL A C 1
ATOM 749 O O . VAL A 1 100 ? -20.893 -12.258 12.275 1.00 93.75 100 VAL A O 1
ATOM 752 N N . TYR A 1 101 ? -20.507 -10.392 13.472 1.00 92.88 101 TYR A N 1
ATOM 753 C CA . TYR A 1 101 ? -21.499 -9.559 12.790 1.00 92.88 101 TYR A CA 1
ATOM 754 C C . TYR A 1 101 ? -20.959 -8.747 11.602 1.00 92.88 101 TYR A C 1
ATOM 756 O O . TYR A 1 101 ? -21.732 -8.374 10.728 1.00 92.88 101 TYR A O 1
ATOM 764 N N . ARG A 1 102 ? -19.640 -8.529 11.486 1.00 90.50 102 ARG A N 1
ATOM 765 C CA . ARG A 1 102 ? -19.015 -7.666 10.452 1.00 90.50 102 ARG A CA 1
ATOM 766 C C . ARG A 1 102 ? -19.291 -8.043 8.993 1.00 90.50 102 ARG A C 1
ATOM 768 O O . ARG A 1 102 ? -19.040 -7.223 8.113 1.00 90.50 102 ARG A O 1
ATOM 775 N N . TYR A 1 103 ? -19.724 -9.278 8.731 1.00 88.88 103 TYR A N 1
ATOM 776 C CA . TYR A 1 103 ? -20.068 -9.763 7.388 1.00 88.88 103 TYR A CA 1
ATOM 777 C C . TYR A 1 103 ? -21.575 -9.960 7.175 1.00 88.88 103 TYR A C 1
ATOM 779 O O . TYR A 1 103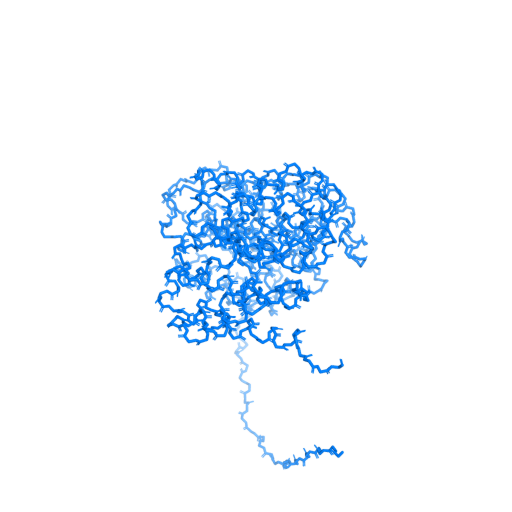 ? -21.985 -10.334 6.079 1.00 88.88 103 TYR A O 1
ATOM 787 N N . ARG A 1 104 ? -22.402 -9.702 8.196 1.00 85.75 104 ARG A N 1
ATOM 788 C CA . ARG A 1 104 ? -23.861 -9.735 8.075 1.00 85.75 104 ARG A CA 1
ATOM 789 C C . ARG A 1 104 ? -24.331 -8.394 7.506 1.00 85.75 104 ARG A C 1
ATOM 791 O O . ARG A 1 104 ? -23.951 -7.339 8.010 1.00 85.75 104 ARG A O 1
ATOM 798 N N . GLN A 1 105 ? -25.106 -8.430 6.426 1.00 71.25 105 GLN A N 1
ATOM 799 C CA . GLN A 1 105 ? -25.674 -7.222 5.820 1.00 71.25 105 GLN A CA 1
ATOM 800 C C . GLN A 1 105 ? -26.841 -6.704 6.665 1.00 71.25 105 GLN A C 1
ATOM 802 O O . GLN A 1 105 ? -27.590 -7.514 7.203 1.00 71.25 105 GLN A O 1
ATOM 807 N N . ASN A 1 106 ? -26.992 -5.376 6.755 1.00 65.50 106 ASN A N 1
ATOM 808 C CA . ASN A 1 106 ? -28.094 -4.702 7.459 1.00 65.50 106 ASN A CA 1
ATOM 809 C C . ASN A 1 106 ? -28.312 -5.230 8.885 1.00 65.50 106 ASN A C 1
ATOM 811 O O . ASN A 1 106 ? -29.428 -5.506 9.308 1.00 65.50 106 ASN A O 1
ATOM 815 N N . SER A 1 107 ? -27.214 -5.440 9.607 1.00 76.25 107 SER A N 1
ATOM 816 C CA . SER A 1 107 ? -27.274 -5.927 10.977 1.00 76.25 107 SER A CA 1
ATOM 817 C C . SER A 1 107 ? -27.588 -4.769 11.922 1.00 76.25 107 SER A C 1
ATOM 819 O O . SER A 1 107 ? -26.651 -4.114 12.378 1.00 76.25 107 SER A O 1
ATOM 821 N N . ASP A 1 108 ? -28.862 -4.565 12.263 1.00 86.62 108 ASP A N 1
ATOM 822 C CA . ASP A 1 108 ? -29.289 -3.604 13.301 1.00 86.62 108 ASP A CA 1
ATOM 823 C C . ASP A 1 108 ? -28.520 -3.844 14.611 1.00 86.62 108 ASP A C 1
ATOM 825 O O . ASP A 1 108 ? -27.958 -2.927 15.199 1.00 86.62 108 ASP A O 1
ATOM 829 N N . VAL A 1 109 ? -28.300 -5.121 14.946 1.00 90.44 109 VAL A N 1
ATOM 830 C CA . VAL A 1 109 ? -27.468 -5.557 16.079 1.00 90.44 109 VAL A CA 1
ATOM 831 C C . VAL A 1 109 ? -26.065 -4.939 16.058 1.00 90.44 109 VAL A C 1
ATOM 833 O O . VAL A 1 109 ? -25.525 -4.586 17.099 1.00 90.44 109 VAL A O 1
ATOM 836 N N . LEU A 1 110 ? -25.437 -4.811 14.884 1.00 91.38 110 LEU A N 1
ATOM 837 C CA . LEU A 1 110 ? -24.088 -4.250 14.786 1.00 91.38 110 LEU A CA 1
ATOM 838 C C . LEU A 1 110 ? -24.121 -2.738 15.010 1.00 91.38 110 LEU A C 1
ATOM 840 O O . LEU A 1 110 ? -23.197 -2.198 15.613 1.00 91.38 110 LEU A O 1
ATOM 844 N N . GLU A 1 111 ? -25.162 -2.066 14.518 1.00 92.06 111 GLU A N 1
ATOM 845 C CA . GLU A 1 111 ? -25.368 -0.640 14.745 1.00 92.06 111 GLU A CA 1
ATOM 846 C C . GLU A 1 111 ? -25.600 -0.352 16.232 1.00 92.06 111 GLU A C 1
ATOM 848 O O . GLU A 1 111 ? -24.894 0.490 16.786 1.00 92.06 111 GLU A O 1
ATOM 853 N N . ASP A 1 112 ? -26.455 -1.121 16.904 1.00 93.06 112 ASP A N 1
ATOM 854 C CA . ASP A 1 112 ? -26.703 -0.999 18.346 1.00 93.06 112 ASP A CA 1
ATOM 855 C C . ASP A 1 112 ? -25.432 -1.239 19.168 1.00 93.06 112 ASP A C 1
ATOM 857 O O . ASP A 1 112 ? -25.049 -0.421 20.007 1.00 93.06 112 ASP A O 1
ATOM 861 N N . VAL A 1 113 ? -24.699 -2.315 18.860 1.00 94.31 113 VAL A N 1
ATOM 862 C CA . VAL A 1 113 ? -23.415 -2.635 19.502 1.00 94.31 113 VAL A CA 1
ATOM 863 C C . VAL A 1 113 ? -22.422 -1.480 19.365 1.00 94.31 113 VAL A C 1
ATOM 865 O O . VAL A 1 113 ? -21.741 -1.124 20.333 1.00 94.31 113 VAL A O 1
ATOM 868 N N . VAL A 1 114 ? -22.322 -0.889 18.172 1.00 95.19 114 VAL A N 1
ATOM 869 C CA . VAL A 1 114 ? -21.443 0.255 17.904 1.00 95.19 114 VAL A CA 1
ATOM 870 C C . VAL A 1 114 ? -21.884 1.472 18.714 1.00 95.19 114 VAL A C 1
ATOM 872 O O . VAL A 1 114 ? -21.050 2.076 19.390 1.00 95.19 114 VAL A O 1
ATOM 875 N N . ASN A 1 115 ? -23.176 1.799 18.694 1.00 94.62 115 ASN A N 1
ATOM 876 C CA . ASN A 1 115 ? -23.748 2.951 19.390 1.00 94.62 115 ASN A CA 1
ATOM 877 C C . ASN A 1 115 ? -23.510 2.880 20.905 1.00 94.62 115 ASN A C 1
ATOM 879 O O . ASN A 1 115 ? -23.169 3.885 21.526 1.00 94.62 115 ASN A O 1
ATOM 883 N N . GLU A 1 116 ? -23.646 1.692 21.494 1.00 94.31 116 GLU A N 1
ATOM 884 C CA . GLU A 1 116 ? -23.532 1.505 22.940 1.00 94.31 116 GLU A CA 1
ATOM 885 C C . GLU A 1 116 ? -22.093 1.449 23.463 1.00 94.31 116 GLU A C 1
ATOM 887 O O . GLU A 1 116 ? -21.853 1.807 24.616 1.00 94.31 116 GLU A O 1
ATOM 892 N N . THR A 1 117 ? -21.134 0.968 22.663 1.00 96.31 117 THR A N 1
ATOM 893 C CA . THR A 1 117 ? -19.786 0.646 23.176 1.00 96.31 117 THR A CA 1
ATOM 894 C C . THR A 1 117 ? -18.678 1.550 22.653 1.00 96.31 117 THR A C 1
ATOM 896 O O . THR A 1 117 ? -17.700 1.794 23.363 1.00 96.31 117 THR A O 1
ATOM 899 N N . PHE A 1 118 ? -18.800 2.097 21.442 1.00 97.44 118 PHE A N 1
ATOM 900 C CA . PHE A 1 118 ? -17.708 2.852 20.821 1.00 97.44 118 PHE A CA 1
ATOM 901 C C . PHE A 1 118 ? -17.341 4.147 21.564 1.00 97.44 118 PHE A C 1
ATOM 903 O O . PHE A 1 118 ? -16.141 4.428 21.641 1.00 97.44 118 PHE A O 1
ATOM 910 N N . PRO A 1 119 ? -18.286 4.904 22.165 1.00 97.38 119 PRO A N 1
ATOM 911 C CA . PRO A 1 119 ? -17.944 6.058 23.002 1.00 97.38 119 PRO A CA 1
ATOM 912 C C . PRO A 1 119 ? -17.031 5.701 24.189 1.00 97.38 119 PRO A C 1
ATOM 914 O O . PRO A 1 119 ? -16.099 6.437 24.523 1.00 97.38 119 PRO A O 1
ATOM 917 N N . GLN A 1 120 ? -17.245 4.533 24.802 1.00 97.00 120 GLN A N 1
ATOM 918 C CA . GLN A 1 120 ? -16.409 4.051 25.900 1.00 97.00 120 GLN A CA 1
ATOM 919 C C . GLN A 1 120 ? -15.039 3.585 25.388 1.00 97.00 120 GLN A C 1
ATOM 921 O O . GLN A 1 120 ? -14.016 3.938 25.970 1.00 97.00 120 GLN A O 1
ATOM 926 N N . LEU A 1 121 ? -14.994 2.867 24.258 1.00 98.00 121 LEU A N 1
ATOM 927 C CA . LEU A 1 121 ? -13.738 2.400 23.655 1.00 98.00 121 LEU A CA 1
ATOM 928 C C . LEU A 1 121 ? -12.806 3.556 23.261 1.00 98.00 121 LEU A C 1
ATOM 930 O O . LEU A 1 121 ? -11.608 3.490 23.539 1.00 98.00 121 LEU A O 1
ATOM 934 N N . VAL A 1 122 ? -13.330 4.624 22.649 1.00 97.88 122 VAL A N 1
ATOM 935 C CA . VAL A 1 122 ? -12.504 5.790 22.286 1.00 97.88 122 VAL A CA 1
ATOM 936 C C . VAL A 1 122 ? -11.994 6.531 23.522 1.00 97.88 122 VAL A C 1
ATOM 938 O O . VAL A 1 122 ? -10.854 7.001 23.528 1.00 97.88 122 VAL A O 1
ATOM 941 N N . THR A 1 123 ? -12.796 6.579 24.591 1.00 96.81 123 THR A N 1
ATOM 942 C CA . THR A 1 123 ? -12.402 7.170 25.877 1.00 96.81 123 THR A CA 1
ATOM 943 C C . THR A 1 123 ? -11.251 6.389 26.505 1.00 96.81 123 THR A C 1
ATOM 945 O O . THR A 1 123 ? -10.227 6.988 26.830 1.00 96.81 123 THR A O 1
ATOM 948 N N . ILE A 1 124 ? -11.370 5.058 26.584 1.00 95.69 124 ILE A N 1
ATOM 949 C CA . ILE A 1 124 ? -10.305 4.176 27.085 1.00 95.69 124 ILE A CA 1
ATOM 950 C C . ILE A 1 124 ? -9.030 4.368 26.257 1.00 95.69 124 ILE A C 1
ATOM 952 O O . ILE A 1 124 ? -7.969 4.640 26.812 1.00 95.69 124 ILE A O 1
ATOM 956 N N . GLY A 1 125 ? -9.124 4.292 24.924 1.00 95.50 125 GLY A N 1
ATOM 957 C CA . GLY A 1 125 ? -7.963 4.450 24.044 1.00 95.50 125 GLY A CA 1
ATOM 958 C C . GLY A 1 125 ? -7.261 5.801 24.212 1.00 95.50 125 GLY A C 1
ATOM 959 O O . GLY A 1 125 ? -6.035 5.857 24.264 1.00 95.50 125 GLY A O 1
ATOM 960 N N . SER A 1 126 ? -8.030 6.881 24.360 1.00 95.19 126 SER A N 1
ATOM 961 C CA . SER A 1 126 ? -7.484 8.230 24.559 1.00 95.19 126 SER A CA 1
ATOM 962 C C . SER A 1 126 ? -6.792 8.379 25.919 1.00 95.19 126 SER A C 1
ATOM 964 O O . SER A 1 126 ? -5.722 8.975 26.001 1.00 95.19 126 SER A O 1
ATOM 966 N N . GLN A 1 127 ? -7.366 7.811 26.985 1.00 92.88 127 GLN A N 1
ATOM 967 C CA . GLN A 1 127 ? -6.768 7.820 28.327 1.00 92.88 127 GLN A CA 1
ATOM 968 C C . GLN A 1 127 ? -5.465 7.014 28.380 1.00 92.88 127 GLN A C 1
ATOM 970 O O . GLN A 1 127 ? -4.486 7.463 28.976 1.00 92.88 127 GLN A O 1
ATOM 975 N N . LEU A 1 128 ? -5.431 5.859 27.708 1.00 89.81 128 LEU A N 1
ATOM 976 C CA . LEU A 1 128 ? -4.237 5.020 27.610 1.00 89.81 128 LEU A CA 1
ATOM 977 C C . LEU A 1 128 ? -3.064 5.734 26.927 1.00 89.81 128 LEU A C 1
ATOM 979 O O . LEU A 1 128 ? -1.921 5.494 27.298 1.00 89.81 128 LEU A O 1
ATOM 983 N N . LEU A 1 129 ? -3.332 6.614 25.958 1.00 88.31 129 LEU A N 1
ATOM 984 C CA . LEU A 1 129 ? -2.297 7.402 25.276 1.00 88.31 129 LEU A CA 1
ATOM 985 C C . LEU A 1 129 ? -1.895 8.677 26.025 1.00 88.31 129 LEU A C 1
ATOM 987 O O . LEU A 1 129 ? -0.824 9.217 25.762 1.00 88.31 129 LEU A O 1
ATOM 991 N N . ALA A 1 130 ? -2.732 9.172 26.941 1.00 85.31 130 ALA A N 1
ATOM 992 C CA . ALA A 1 130 ? -2.409 10.341 27.760 1.00 85.31 130 ALA A CA 1
ATOM 993 C C . ALA A 1 130 ? -1.324 10.039 28.810 1.00 85.31 130 ALA A C 1
ATOM 995 O O . ALA A 1 130 ? -0.657 10.955 29.289 1.00 85.31 130 ALA A O 1
ATOM 996 N N . THR A 1 131 ? -1.136 8.762 29.150 1.00 74.12 131 THR A N 1
ATOM 997 C CA . THR A 1 131 ? -0.063 8.303 30.033 1.00 74.12 131 THR A CA 1
ATOM 998 C C . THR A 1 131 ? 1.083 7.773 29.165 1.00 74.12 131 THR A C 1
ATOM 1000 O O . THR A 1 131 ? 0.853 6.848 28.385 1.00 74.12 131 THR A O 1
ATOM 1003 N N . PRO A 1 132 ? 2.310 8.324 29.254 1.00 60.09 132 PRO A N 1
ATOM 1004 C CA . PRO A 1 132 ? 3.437 7.838 28.465 1.00 60.09 132 PRO A CA 1
ATOM 1005 C C . PRO A 1 132 ? 3.658 6.336 28.699 1.00 60.09 132 PRO A C 1
ATOM 1007 O O . PRO A 1 132 ? 3.542 5.904 29.853 1.00 60.09 132 PRO A O 1
ATOM 1010 N N . PRO A 1 133 ? 4.017 5.546 27.665 1.00 60.78 133 PRO A N 1
ATOM 1011 C CA . PRO A 1 133 ? 4.396 4.147 27.834 1.00 60.78 133 PRO A CA 1
ATOM 1012 C C . PRO A 1 133 ? 5.516 4.044 28.876 1.00 60.78 133 PRO A C 1
ATOM 1014 O O . PRO A 1 133 ? 6.665 4.380 28.607 1.00 60.78 133 PRO A O 1
ATOM 1017 N N . SER A 1 134 ? 5.169 3.651 30.098 1.00 51.84 134 SER A N 1
ATOM 1018 C CA . SER A 1 134 ? 6.099 3.565 31.220 1.00 51.84 134 SER A CA 1
ATOM 1019 C C . SER A 1 134 ? 6.417 2.089 31.439 1.00 51.84 134 SER A C 1
ATOM 1021 O O . SER A 1 134 ? 5.670 1.356 32.081 1.00 51.84 134 SER A O 1
ATOM 1023 N N . GLY A 1 135 ? 7.522 1.640 30.844 1.00 58.00 135 GLY A N 1
ATOM 1024 C CA . GLY A 1 135 ? 8.052 0.287 31.014 1.00 58.00 135 GLY A CA 1
ATOM 1025 C C . GLY A 1 135 ? 7.562 -0.760 29.999 1.00 58.00 135 GLY A C 1
ATOM 1026 O O . GLY A 1 135 ? 6.826 -0.450 29.063 1.00 58.00 135 GLY A O 1
ATOM 1027 N N . PRO A 1 136 ? 7.970 -2.031 30.177 1.00 58.72 136 PRO A N 1
ATOM 1028 C CA . PRO A 1 136 ? 7.800 -3.112 29.198 1.00 58.72 136 PRO A CA 1
ATOM 1029 C C . PRO A 1 136 ? 6.379 -3.707 29.139 1.00 58.72 136 PRO A C 1
ATOM 1031 O O . PRO A 1 136 ? 6.173 -4.742 28.498 1.00 58.72 136 PRO A O 1
ATOM 1034 N N . SER A 1 137 ? 5.394 -3.102 29.820 1.00 71.81 137 SER A N 1
ATOM 1035 C CA . SER A 1 137 ? 4.033 -3.649 29.889 1.00 71.81 137 SER A CA 1
ATOM 1036 C C . SER A 1 137 ? 3.409 -3.767 28.496 1.00 71.81 137 SER A C 1
ATOM 1038 O O . SER A 1 137 ? 3.343 -2.806 27.729 1.00 71.81 137 SER A O 1
ATOM 1040 N N . GLN A 1 138 ? 2.916 -4.966 28.182 1.00 77.50 138 GLN A N 1
ATOM 1041 C CA . GLN A 1 138 ? 2.234 -5.269 26.922 1.00 77.50 138 GLN A CA 1
ATOM 1042 C C . GLN A 1 138 ? 0.721 -5.015 26.990 1.00 77.50 138 GLN A C 1
ATOM 1044 O O . GLN A 1 138 ? 0.027 -5.191 25.987 1.00 77.50 138 GLN A O 1
ATOM 1049 N N . ASP A 1 139 ? 0.193 -4.588 28.138 1.00 82.81 139 ASP A N 1
ATOM 1050 C CA . ASP A 1 139 ? -1.252 -4.458 28.332 1.00 82.81 139 ASP A CA 1
ATOM 1051 C C . ASP A 1 139 ? -1.826 -3.290 27.522 1.00 82.81 139 ASP A C 1
ATOM 1053 O O . ASP A 1 139 ? -2.769 -3.467 26.750 1.00 82.81 139 ASP A O 1
ATOM 1057 N N . ILE A 1 140 ? -1.201 -2.111 27.617 1.00 86.69 140 ILE A N 1
ATOM 1058 C CA . ILE A 1 140 ? -1.593 -0.906 26.868 1.00 86.69 140 ILE A CA 1
ATOM 1059 C C . ILE A 1 140 ? -1.623 -1.158 25.351 1.00 86.69 140 ILE A C 1
ATOM 1061 O O . ILE A 1 140 ? -2.676 -0.942 24.738 1.00 86.69 140 ILE A O 1
ATOM 1065 N N . PRO A 1 141 ? -0.532 -1.634 24.712 1.00 89.38 141 PRO A N 1
ATOM 1066 C CA . PRO A 1 141 ? -0.561 -1.879 23.275 1.00 89.38 141 PRO A CA 1
ATOM 1067 C C . PRO A 1 141 ? -1.555 -2.975 22.879 1.00 89.38 141 PRO A C 1
ATOM 1069 O O . PRO A 1 141 ? -2.158 -2.878 21.810 1.00 89.38 141 PRO A O 1
ATOM 1072 N N . THR A 1 142 ? -1.788 -3.977 23.736 1.00 89.81 142 THR A N 1
ATOM 1073 C CA . THR A 1 142 ? -2.799 -5.018 23.488 1.00 89.81 142 THR A CA 1
ATOM 1074 C C . THR A 1 142 ? -4.211 -4.432 23.474 1.00 89.81 142 THR A C 1
ATOM 1076 O O . THR A 1 142 ? -4.973 -4.684 22.536 1.00 89.81 142 THR A O 1
ATOM 1079 N N . ILE A 1 143 ? -4.561 -3.611 24.470 1.00 92.75 143 ILE A N 1
ATOM 1080 C CA . ILE A 1 143 ? -5.877 -2.964 24.547 1.00 92.75 143 ILE A CA 1
ATOM 1081 C C . ILE A 1 143 ? -6.080 -2.033 23.345 1.00 92.75 143 ILE A C 1
ATOM 1083 O O . ILE A 1 143 ? -7.099 -2.135 22.659 1.00 92.75 143 ILE A O 1
ATOM 1087 N N . LEU A 1 144 ? -5.094 -1.188 23.018 1.00 94.62 144 LEU A N 1
ATOM 1088 C CA . LEU A 1 144 ? -5.155 -0.306 21.846 1.00 94.62 144 LEU A CA 1
ATOM 1089 C C . LEU A 1 144 ? -5.317 -1.093 20.542 1.00 94.62 144 LEU A C 1
ATOM 1091 O O . LEU A 1 144 ? -6.155 -0.744 19.707 1.00 94.62 144 LEU A O 1
ATOM 1095 N N . HIS A 1 145 ? -4.567 -2.183 20.368 1.00 94.69 145 HIS A N 1
ATOM 1096 C CA . HIS A 1 145 ? -4.741 -3.070 19.223 1.00 94.69 145 HIS A CA 1
ATOM 1097 C C . HIS A 1 145 ? -6.184 -3.580 19.141 1.00 94.69 145 HIS A C 1
ATOM 1099 O O . HIS A 1 145 ? -6.797 -3.486 18.073 1.00 94.69 145 HIS A O 1
ATOM 1105 N N . TYR A 1 146 ? -6.758 -4.096 20.228 1.00 95.88 146 TYR A N 1
ATOM 1106 C CA . TYR A 1 146 ? -8.121 -4.630 20.208 1.00 95.88 146 TYR A CA 1
ATOM 1107 C C . TYR A 1 146 ? -9.168 -3.553 19.931 1.00 95.88 146 TYR A C 1
ATOM 1109 O O . TYR A 1 146 ? -10.043 -3.786 19.096 1.00 95.88 146 TYR A O 1
ATOM 1117 N N . ILE A 1 147 ? -9.040 -2.362 20.520 1.00 98.06 147 ILE A N 1
ATOM 1118 C CA . ILE A 1 147 ? -9.911 -1.208 20.250 1.00 98.06 147 ILE A CA 1
ATOM 1119 C C . ILE A 1 147 ? -9.904 -0.860 18.754 1.00 98.06 147 ILE A C 1
ATOM 1121 O O . ILE A 1 147 ? -10.950 -0.827 18.103 1.00 98.06 147 ILE A O 1
ATOM 1125 N N . LEU A 1 148 ? -8.721 -0.668 18.167 1.00 98.25 148 LEU A N 1
ATOM 1126 C CA . LEU A 1 148 ? -8.591 -0.246 16.769 1.00 98.25 148 LEU A CA 1
ATOM 1127 C C . LEU A 1 148 ? -9.015 -1.343 15.789 1.00 98.25 148 LEU A C 1
ATOM 1129 O O . LEU A 1 148 ? -9.630 -1.067 14.756 1.00 98.25 148 LEU A O 1
ATOM 1133 N N . LYS A 1 149 ? -8.739 -2.609 16.119 1.00 97.25 149 LYS A N 1
ATOM 1134 C CA . LYS A 1 149 ? -9.193 -3.761 15.334 1.00 97.25 149 LYS A CA 1
ATOM 1135 C C . LYS A 1 149 ? -10.713 -3.928 15.391 1.00 97.25 149 LYS A C 1
ATOM 1137 O O . LYS A 1 149 ? -11.308 -4.304 14.380 1.00 97.25 149 LYS A O 1
ATOM 1142 N N . THR A 1 150 ? -11.330 -3.623 16.532 1.00 98.06 150 THR A N 1
ATOM 1143 C CA . THR A 1 150 ? -12.790 -3.601 16.719 1.00 98.06 150 THR A CA 1
ATOM 1144 C C . THR A 1 150 ? -13.413 -2.533 15.824 1.00 98.06 150 THR A C 1
ATOM 1146 O O . THR A 1 150 ? -14.277 -2.856 15.005 1.00 98.06 150 THR A O 1
ATOM 1149 N N . TYR A 1 151 ? -12.890 -1.301 15.854 1.00 98.38 151 TYR A N 1
ATOM 1150 C CA . TYR A 1 151 ? -13.350 -0.240 14.953 1.00 98.38 151 TYR A CA 1
ATOM 1151 C C . TYR A 1 151 ? -13.187 -0.648 13.484 1.00 98.38 151 TYR A C 1
ATOM 1153 O O . TYR A 1 151 ? -14.146 -0.613 12.711 1.00 98.38 151 TYR A O 1
ATOM 1161 N N . ARG A 1 152 ? -12.005 -1.146 13.094 1.00 97.56 152 ARG A N 1
ATOM 1162 C CA . ARG A 1 152 ? -11.748 -1.593 11.717 1.00 97.56 152 ARG A CA 1
ATOM 1163 C C . ARG A 1 152 ? -12.698 -2.692 11.250 1.00 97.56 152 ARG A C 1
ATOM 1165 O O . ARG A 1 152 ? -13.044 -2.723 10.065 1.00 97.56 152 ARG A O 1
ATOM 1172 N N . GLY A 1 153 ? -13.055 -3.611 12.145 1.00 96.19 153 GLY A N 1
ATOM 1173 C CA . GLY A 1 153 ? -13.998 -4.691 11.883 1.00 96.19 153 GLY A CA 1
ATOM 1174 C C . GLY A 1 153 ? -15.414 -4.178 11.638 1.00 96.19 153 GLY A C 1
ATOM 1175 O O . GLY A 1 153 ? -16.069 -4.665 10.722 1.00 96.19 153 GLY A O 1
ATOM 1176 N N . SER A 1 154 ? -15.850 -3.166 12.391 1.00 96.31 154 SER A N 1
ATOM 1177 C CA . SER A 1 154 ? -17.202 -2.605 12.267 1.00 96.31 154 SER A CA 1
ATOM 1178 C C . SER A 1 154 ? -17.445 -1.894 10.932 1.00 96.31 154 SER A C 1
ATOM 1180 O O . SER A 1 154 ? -18.539 -1.978 10.391 1.00 96.31 154 SER A O 1
ATOM 1182 N N . ILE A 1 155 ? -16.407 -1.288 10.341 1.00 95.69 155 ILE A N 1
ATOM 1183 C CA . ILE A 1 155 ? -16.522 -0.495 9.105 1.00 95.69 155 ILE A CA 1
ATOM 1184 C C . ILE A 1 155 ? -16.254 -1.292 7.813 1.00 95.69 155 ILE A C 1
ATOM 1186 O O . ILE A 1 155 ? -15.987 -0.712 6.752 1.00 95.69 155 ILE A O 1
ATOM 1190 N N . ILE A 1 156 ? -16.247 -2.633 7.873 1.00 92.25 156 ILE A N 1
ATOM 1191 C CA . ILE A 1 156 ? -15.961 -3.474 6.696 1.00 92.25 156 ILE A CA 1
ATOM 1192 C C . ILE A 1 156 ? -17.049 -3.312 5.635 1.00 92.25 156 ILE A C 1
ATOM 1194 O O . ILE A 1 156 ? -16.712 -3.007 4.490 1.00 92.25 156 ILE A O 1
ATOM 1198 N N . LEU A 1 157 ? -18.316 -3.529 5.987 1.00 90.56 157 LEU A N 1
ATOM 1199 C CA . LEU A 1 157 ? -19.416 -3.509 5.021 1.00 90.56 157 LEU A CA 1
ATOM 1200 C C . LEU A 1 157 ? -20.153 -2.170 4.977 1.00 90.56 157 LEU A C 1
ATOM 1202 O O . LEU A 1 157 ? -20.449 -1.687 3.883 1.00 90.56 157 LEU A O 1
ATOM 1206 N N . GLN A 1 158 ? -20.395 -1.571 6.137 1.00 91.06 158 GLN A N 1
ATOM 1207 C CA . GLN A 1 158 ? -21.185 -0.355 6.293 1.00 91.06 158 GLN A CA 1
ATOM 1208 C C . GLN A 1 158 ? -20.548 0.576 7.325 1.00 91.06 158 GLN A C 1
ATOM 1210 O O . GLN A 1 158 ? -19.714 0.144 8.117 1.00 91.06 158 GLN A O 1
ATOM 1215 N N . LEU A 1 159 ? -20.944 1.845 7.300 1.00 94.56 159 LEU A N 1
ATOM 1216 C CA . LEU A 1 159 ? -20.600 2.844 8.309 1.00 94.56 159 LEU A CA 1
ATOM 1217 C C . LEU A 1 159 ? -21.902 3.292 8.989 1.00 94.56 159 LEU A C 1
ATOM 1219 O O . LEU A 1 159 ? -22.768 3.850 8.311 1.00 94.56 159 LEU A O 1
ATOM 1223 N N . SER A 1 160 ? -22.074 3.016 10.286 1.00 94.12 160 SER A N 1
ATOM 1224 C CA . SER A 1 160 ? -23.339 3.304 10.990 1.00 94.12 160 SER A CA 1
ATOM 1225 C C . SER A 1 160 ? -23.629 4.806 11.071 1.00 94.12 160 SER A C 1
ATOM 1227 O O . SER A 1 160 ? -22.728 5.631 10.875 1.00 94.12 160 SER A O 1
ATOM 1229 N N . LYS A 1 161 ? -24.875 5.197 11.376 1.00 94.12 161 LYS A N 1
ATOM 1230 C CA . LYS A 1 161 ? -25.215 6.626 11.503 1.00 94.12 161 LYS A CA 1
ATOM 1231 C C . LYS A 1 161 ? -24.477 7.290 12.662 1.00 94.12 161 LYS A C 1
ATOM 1233 O O . LYS A 1 161 ? -24.021 8.421 12.513 1.00 94.12 161 LYS A O 1
ATOM 1238 N N . HIS A 1 162 ? -24.272 6.573 13.765 1.00 94.81 162 HIS A N 1
ATOM 1239 C CA . HIS A 1 162 ? -23.432 7.058 14.856 1.00 94.81 162 HIS A CA 1
ATOM 1240 C C . HIS A 1 162 ? -21.985 7.263 14.411 1.00 94.81 162 HIS A C 1
ATOM 1242 O O . HIS A 1 162 ? -21.435 8.321 14.666 1.00 94.81 162 HIS A O 1
ATOM 1248 N N . GLN A 1 163 ? -21.374 6.321 13.688 1.00 96.81 163 GLN A N 1
ATOM 1249 C CA . GLN A 1 163 ? -19.984 6.476 13.230 1.00 96.81 163 GLN A CA 1
ATOM 1250 C C . GLN A 1 163 ? -19.790 7.639 12.254 1.00 96.81 163 GLN A C 1
ATOM 1252 O O . GLN A 1 163 ? -18.702 8.206 12.189 1.00 96.81 163 GLN A O 1
ATOM 1257 N N . GLN A 1 164 ? -20.830 7.987 11.493 1.00 97.31 164 GLN A N 1
ATOM 1258 C CA . GLN A 1 164 ? -20.834 9.162 10.621 1.00 97.31 164 GLN A CA 1
ATOM 1259 C C . GLN A 1 164 ? -20.996 10.477 11.390 1.00 97.31 164 GLN A C 1
ATOM 1261 O O . GLN A 1 164 ? -20.636 11.529 10.860 1.00 97.31 164 GLN A O 1
ATOM 1266 N N . SER A 1 165 ? -21.564 10.439 12.598 1.00 96.88 165 SER A N 1
ATOM 1267 C CA . SER A 1 165 ? -21.867 11.643 13.363 1.00 96.88 165 SER A CA 1
ATOM 1268 C C . SER A 1 165 ? -20.589 12.357 13.792 1.00 96.88 165 SER A C 1
ATOM 1270 O O . SER A 1 165 ? -19.555 11.735 14.051 1.00 96.88 165 SER A O 1
ATOM 1272 N N . HIS A 1 166 ? -20.675 13.682 13.904 1.00 95.06 166 HIS A N 1
ATOM 1273 C CA . HIS A 1 166 ? -19.564 14.511 14.362 1.00 95.06 166 HIS A CA 1
ATOM 1274 C C . HIS A 1 166 ? -19.071 14.084 15.758 1.00 95.06 166 HIS A C 1
ATOM 1276 O O . HIS A 1 166 ? -17.865 13.980 15.982 1.00 95.06 166 HIS A O 1
ATOM 1282 N N . ASP A 1 167 ? -20.004 13.745 16.652 1.00 95.38 167 ASP A N 1
ATOM 1283 C CA . ASP A 1 167 ? -19.724 13.318 18.028 1.00 95.38 167 ASP A CA 1
ATOM 1284 C C . ASP A 1 167 ? -18.964 11.989 18.108 1.00 95.38 167 ASP A C 1
ATOM 1286 O O . ASP A 1 167 ? -18.303 11.720 19.109 1.00 95.38 167 ASP A O 1
ATOM 1290 N N . SER A 1 168 ? -19.014 11.165 17.056 1.00 97.12 168 SER A N 1
ATOM 1291 C CA . SER A 1 168 ? -18.247 9.921 16.978 1.00 97.12 168 SER A CA 1
ATOM 1292 C C . SER A 1 168 ? -16.957 10.101 16.180 1.00 97.12 168 SER A C 1
ATOM 1294 O O . SER A 1 168 ? -15.864 9.824 16.681 1.00 97.12 168 SER A O 1
ATOM 1296 N N . ILE A 1 169 ? -17.041 10.599 14.941 1.00 97.62 169 ILE A N 1
ATOM 1297 C CA . ILE A 1 169 ? -15.894 10.602 14.023 1.00 97.62 169 ILE A CA 1
ATOM 1298 C C . ILE A 1 169 ? -14.755 11.509 14.496 1.00 97.62 169 ILE A C 1
ATOM 1300 O O . ILE A 1 169 ? -13.592 11.195 14.249 1.00 97.62 169 ILE A O 1
ATOM 1304 N N . VAL A 1 170 ? -15.049 12.608 15.200 1.00 97.50 170 VAL A N 1
ATOM 1305 C CA . VAL A 1 170 ? -14.015 13.543 15.668 1.00 97.50 170 VAL A CA 1
ATOM 1306 C C . VAL A 1 170 ? -13.169 12.949 16.802 1.00 97.50 170 VAL A C 1
ATOM 1308 O O . VAL A 1 170 ? -11.944 12.913 16.643 1.00 97.50 170 VAL A O 1
ATOM 1311 N N . PRO A 1 171 ? -13.743 12.426 17.908 1.00 97.94 171 PRO A N 1
ATOM 1312 C CA . PRO A 1 171 ? -12.960 11.720 18.924 1.00 97.94 171 PRO A CA 1
ATOM 1313 C C . PRO A 1 171 ? -12.173 10.536 18.358 1.00 97.94 171 PRO A C 1
ATOM 1315 O O . PRO A 1 171 ? -10.986 10.389 18.655 1.00 97.94 171 PRO A O 1
ATOM 1318 N N . TRP A 1 172 ? -12.798 9.724 17.496 1.00 98.38 172 TRP A N 1
ATOM 1319 C CA . TRP A 1 172 ? -12.122 8.590 16.863 1.00 98.38 172 TRP A CA 1
ATOM 1320 C C . TRP A 1 172 ? -10.984 9.038 15.950 1.00 98.38 172 TRP A C 1
ATOM 1322 O O . TRP A 1 172 ? -9.898 8.468 16.012 1.00 98.38 172 TRP A O 1
ATOM 1332 N N . GLY A 1 173 ? -11.188 10.090 15.156 1.00 97.88 173 GLY A N 1
ATOM 1333 C CA . GLY A 1 173 ? -10.141 10.708 14.352 1.00 97.88 173 GLY A CA 1
ATOM 1334 C C . GLY A 1 173 ? -8.950 11.138 15.197 1.00 97.88 173 GLY A C 1
ATOM 1335 O O . GLY A 1 173 ? -7.822 10.760 14.893 1.00 97.88 173 GLY A O 1
ATOM 1336 N N . ARG A 1 174 ? -9.196 11.860 16.298 1.00 97.56 174 ARG A N 1
ATOM 1337 C CA . ARG A 1 174 ? -8.141 12.295 17.224 1.00 97.56 174 ARG A CA 1
ATOM 1338 C C . ARG A 1 174 ? -7.349 11.106 17.773 1.00 97.56 174 ARG A C 1
ATOM 1340 O O . ARG A 1 174 ? -6.123 11.137 17.714 1.00 97.56 174 ARG A O 1
ATOM 1347 N N . LEU A 1 175 ? -8.030 10.055 18.237 1.00 97.94 175 LEU A N 1
ATOM 1348 C CA . LEU A 1 175 ? -7.380 8.832 18.714 1.00 97.94 175 LEU A CA 1
ATOM 1349 C C . LEU A 1 175 ? -6.528 8.178 17.613 1.00 97.94 175 LEU A C 1
ATOM 1351 O O . LEU A 1 175 ? -5.368 7.843 17.840 1.00 97.94 175 LEU A O 1
ATOM 1355 N N . LEU A 1 176 ? -7.073 8.028 16.403 1.00 98.44 176 LEU A N 1
ATOM 1356 C CA . LEU A 1 176 ? -6.364 7.436 15.265 1.00 98.44 176 LEU A CA 1
ATOM 1357 C C . LEU A 1 176 ? -5.095 8.225 14.916 1.00 98.44 176 LEU A C 1
ATOM 1359 O O . LEU A 1 176 ? -4.034 7.623 14.746 1.00 98.44 176 LEU A O 1
ATOM 1363 N N . PHE A 1 177 ? -5.176 9.557 14.864 1.00 97.88 177 PHE A N 1
ATOM 1364 C CA . PHE A 1 177 ? -4.017 10.421 14.625 1.00 97.88 177 PHE A CA 1
ATOM 1365 C C . PHE A 1 177 ? -2.981 10.333 15.744 1.00 97.88 177 PHE A C 1
ATOM 1367 O O . PHE A 1 177 ? -1.786 10.284 15.458 1.00 97.88 177 PHE A O 1
ATOM 1374 N N . GLN A 1 178 ? -3.407 10.271 17.007 1.00 96.25 178 GLN A N 1
ATOM 1375 C CA . GLN A 1 178 ? -2.491 10.088 18.135 1.00 96.25 178 GLN A CA 1
ATOM 1376 C C . GLN A 1 178 ? -1.736 8.758 18.035 1.00 96.25 178 GLN A C 1
ATOM 1378 O O . GLN A 1 178 ? -0.524 8.737 18.211 1.00 96.25 178 GLN A O 1
ATOM 1383 N N . VAL A 1 179 ? -2.412 7.662 17.679 1.00 96.25 179 VAL A N 1
ATOM 1384 C CA . VAL A 1 179 ? -1.764 6.351 17.494 1.00 96.25 179 VAL A CA 1
ATOM 1385 C C . VAL A 1 179 ? -0.781 6.366 16.317 1.00 96.25 179 VAL A C 1
ATOM 1387 O O . VAL A 1 179 ? 0.317 5.808 16.409 1.00 96.25 179 VAL A O 1
ATOM 1390 N N . VAL A 1 180 ? -1.143 7.009 15.203 1.00 97.25 180 VAL A N 1
ATOM 1391 C CA . VAL A 1 180 ? -0.241 7.142 14.049 1.00 97.25 180 VAL A CA 1
ATOM 1392 C C . VAL A 1 180 ? 1.008 7.942 14.424 1.00 97.25 180 VAL A C 1
ATOM 1394 O O . VAL A 1 180 ? 2.108 7.488 14.126 1.00 97.25 180 VAL A O 1
ATOM 1397 N N . ASN A 1 181 ? 0.860 9.052 15.147 1.00 95.19 181 ASN A N 1
ATOM 1398 C CA . ASN A 1 181 ? 1.982 9.893 15.574 1.00 95.19 181 ASN A CA 1
ATOM 1399 C C . ASN A 1 181 ? 2.750 9.349 16.788 1.00 95.19 181 ASN A C 1
ATOM 1401 O O . ASN A 1 181 ? 3.817 9.869 17.114 1.00 95.19 181 ASN A O 1
ATOM 1405 N N . LEU A 1 182 ? 2.229 8.315 17.459 1.00 91.69 182 LEU A N 1
ATOM 1406 C CA . LEU A 1 182 ? 2.864 7.743 18.639 1.00 91.69 182 LEU A CA 1
ATOM 1407 C C . LEU A 1 182 ? 4.259 7.221 18.308 1.00 91.69 182 LEU A C 1
ATOM 1409 O O . LEU A 1 182 ? 4.420 6.335 17.462 1.00 91.69 182 LEU A O 1
ATOM 1413 N N . GLN A 1 183 ? 5.232 7.717 19.059 1.00 88.06 183 GLN A N 1
ATOM 1414 C CA . GLN A 1 183 ? 6.605 7.258 18.997 1.00 88.06 183 GLN A CA 1
ATOM 1415 C C . GLN A 1 183 ? 6.801 6.078 19.923 1.00 88.06 183 GLN A C 1
ATOM 1417 O O . GLN A 1 183 ? 6.752 6.222 21.141 1.00 88.06 183 GLN A O 1
ATOM 1422 N N . VAL A 1 184 ? 6.952 4.897 19.327 1.00 82.69 184 VAL A N 1
ATOM 1423 C CA . VAL A 1 184 ? 7.160 3.659 20.072 1.00 82.69 184 VAL A CA 1
ATOM 1424 C C . VAL A 1 184 ? 8.632 3.623 20.483 1.00 82.69 184 VAL A C 1
ATOM 1426 O O . VAL A 1 184 ? 9.482 3.596 19.594 1.00 82.69 184 VAL A O 1
ATOM 1429 N N . PRO A 1 185 ? 8.957 3.643 21.789 1.00 74.06 185 PRO A N 1
ATOM 1430 C CA . PRO A 1 185 ? 10.344 3.594 22.234 1.00 74.06 185 PRO A CA 1
ATOM 1431 C C . PRO A 1 185 ? 11.031 2.321 21.734 1.00 74.06 185 PRO A C 1
ATOM 1433 O O . PRO A 1 185 ? 10.433 1.244 21.790 1.00 74.06 185 PRO A O 1
ATOM 1436 N N . ASN A 1 186 ? 12.289 2.431 21.298 1.00 73.12 186 ASN A N 1
ATOM 1437 C CA . ASN A 1 186 ? 13.063 1.284 20.805 1.00 73.12 186 ASN A CA 1
ATOM 1438 C C . ASN A 1 186 ? 13.195 0.179 21.867 1.00 73.12 186 ASN A C 1
ATOM 1440 O O . ASN A 1 186 ? 13.118 -0.995 21.534 1.00 73.12 186 ASN A O 1
ATOM 1444 N N . GLU A 1 187 ? 13.287 0.548 23.147 1.00 70.62 187 GLU A N 1
ATOM 1445 C CA . GLU A 1 187 ? 13.319 -0.385 24.286 1.00 70.62 187 GLU A CA 1
ATOM 1446 C C . GLU A 1 187 ? 12.018 -1.199 24.446 1.00 70.62 187 GLU A C 1
ATOM 1448 O O . GLU A 1 187 ? 12.003 -2.244 25.093 1.00 70.62 187 GLU A O 1
ATOM 1453 N N . GLY A 1 188 ? 10.906 -0.722 23.875 1.00 68.94 188 GLY A N 1
ATOM 1454 C CA . GLY A 1 188 ? 9.582 -1.337 23.983 1.00 68.94 188 GLY A CA 1
ATOM 1455 C C . GLY A 1 188 ? 9.247 -2.333 22.872 1.00 68.94 188 GLY A C 1
ATOM 1456 O O . GLY A 1 188 ? 8.129 -2.861 22.857 1.00 68.94 188 GLY A O 1
ATOM 1457 N N . VAL A 1 189 ? 10.163 -2.570 21.925 1.00 79.69 189 VAL A N 1
ATOM 1458 C CA . VAL A 1 189 ? 9.943 -3.460 20.780 1.00 79.69 189 VAL A CA 1
ATOM 1459 C C . VAL A 1 189 ? 11.182 -4.301 20.441 1.00 79.69 189 VAL A C 1
ATOM 1461 O O . VAL A 1 189 ? 12.299 -3.877 20.710 1.00 79.69 189 VAL A O 1
ATOM 1464 N N . PRO A 1 190 ? 11.006 -5.488 19.830 1.00 85.00 190 PRO A N 1
ATOM 1465 C CA . PRO A 1 190 ? 12.126 -6.306 19.366 1.00 85.00 190 PRO A CA 1
ATOM 1466 C C . PRO A 1 190 ? 13.076 -5.575 18.402 1.00 85.00 190 PRO A C 1
ATOM 1468 O O . PRO A 1 190 ? 12.648 -4.744 17.591 1.00 85.00 190 PRO A O 1
ATOM 1471 N N . GLU A 1 191 ? 14.362 -5.934 18.452 1.00 85.12 191 GLU A N 1
ATOM 1472 C CA . GLU A 1 191 ? 15.378 -5.417 17.527 1.00 85.12 191 GLU A CA 1
ATOM 1473 C C . GLU A 1 191 ? 15.167 -5.941 16.103 1.00 85.12 191 GLU A C 1
ATOM 1475 O O . GLU A 1 191 ? 15.164 -5.144 15.167 1.00 85.12 191 GLU A O 1
ATOM 1480 N N . ASN A 1 192 ? 14.915 -7.247 15.953 1.00 88.62 192 ASN A N 1
ATOM 1481 C CA . ASN A 1 192 ? 14.605 -7.871 14.668 1.00 88.62 192 ASN A CA 1
ATOM 1482 C C . ASN A 1 192 ? 13.309 -7.288 14.073 1.00 88.62 192 ASN A C 1
ATOM 1484 O O . ASN A 1 192 ? 12.277 -7.235 14.747 1.00 88.62 192 ASN A O 1
ATOM 1488 N N . GLU A 1 193 ? 13.354 -6.860 12.809 1.00 87.62 193 GLU A N 1
ATOM 1489 C CA . GLU A 1 193 ? 12.242 -6.154 12.160 1.00 87.62 193 GLU A CA 1
ATOM 1490 C C . GLU A 1 193 ? 10.968 -7.000 12.023 1.00 87.62 193 GLU A C 1
ATOM 1492 O O . GLU A 1 193 ? 9.864 -6.486 12.230 1.00 87.62 193 GLU A O 1
ATOM 1497 N N . ASP A 1 194 ? 11.096 -8.296 11.737 1.00 86.88 194 ASP A N 1
ATOM 1498 C CA . ASP A 1 194 ? 9.941 -9.178 11.556 1.00 86.88 194 ASP A CA 1
ATOM 1499 C C . ASP A 1 194 ? 9.213 -9.424 12.884 1.00 86.88 194 ASP A C 1
ATOM 1501 O O . ASP A 1 194 ? 7.979 -9.478 12.937 1.00 86.88 194 ASP A O 1
ATOM 1505 N N . ASP A 1 195 ? 9.955 -9.530 13.987 1.00 89.62 195 ASP A N 1
ATOM 1506 C CA . ASP A 1 195 ? 9.371 -9.644 15.324 1.00 89.62 195 ASP A CA 1
ATOM 1507 C C . ASP A 1 195 ? 8.836 -8.305 15.834 1.00 89.62 195 ASP A C 1
ATOM 1509 O O . ASP A 1 195 ? 7.772 -8.251 16.466 1.00 89.62 195 ASP A O 1
ATOM 1513 N N . ARG A 1 196 ? 9.504 -7.202 15.486 1.00 90.12 196 ARG A N 1
ATOM 1514 C CA . ARG A 1 196 ? 9.023 -5.841 15.734 1.00 90.12 196 ARG A CA 1
ATOM 1515 C C . ARG A 1 196 ? 7.663 -5.613 15.087 1.00 90.12 196 ARG A C 1
ATOM 1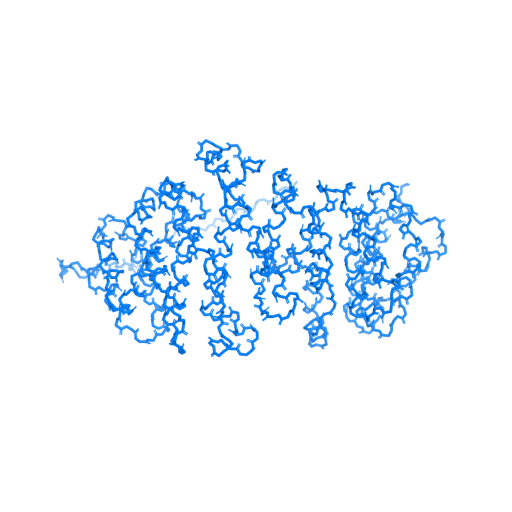517 O O . ARG A 1 196 ? 6.751 -5.113 15.754 1.00 90.12 196 ARG A O 1
ATOM 1524 N N . GLU A 1 197 ? 7.479 -6.040 13.840 1.00 89.69 197 GLU A N 1
ATOM 1525 C CA . GLU A 1 197 ? 6.205 -5.931 13.120 1.00 89.69 197 GLU A CA 1
ATOM 1526 C C . GLU A 1 197 ? 5.084 -6.769 13.769 1.00 89.69 197 GLU A C 1
ATOM 1528 O O . GLU A 1 197 ? 3.906 -6.392 13.728 1.00 89.69 197 GLU A O 1
ATOM 1533 N N . LYS A 1 198 ? 5.435 -7.869 14.449 1.00 89.56 198 LYS A N 1
ATOM 1534 C CA . LYS A 1 198 ? 4.497 -8.720 15.205 1.00 89.56 198 LYS A CA 1
ATOM 1535 C C . LYS A 1 198 ? 4.162 -8.186 16.604 1.00 89.56 198 LYS A C 1
ATOM 1537 O O . LYS A 1 198 ? 3.253 -8.740 17.241 1.00 89.56 198 LYS A O 1
ATOM 1542 N N . SER A 1 199 ? 4.834 -7.140 17.087 1.00 89.88 199 SER A N 1
ATOM 1543 C CA . SER A 1 199 ? 4.539 -6.527 18.389 1.00 89.88 199 SER A CA 1
ATOM 1544 C C . SER A 1 199 ? 3.138 -5.899 18.435 1.00 89.88 199 SER A C 1
ATOM 1546 O O . SER A 1 199 ? 2.562 -5.502 17.418 1.00 89.88 199 SER A O 1
ATOM 1548 N N . GLU A 1 200 ? 2.557 -5.800 19.631 1.00 90.00 200 GLU A N 1
ATOM 1549 C CA . GLU A 1 200 ? 1.202 -5.256 19.796 1.00 90.00 200 GLU A CA 1
ATOM 1550 C C . GLU A 1 200 ? 1.140 -3.751 19.462 1.00 90.00 200 GLU A C 1
ATOM 1552 O O . GLU A 1 200 ? 0.141 -3.293 18.904 1.00 90.00 200 GLU A O 1
ATOM 1557 N N . TRP A 1 201 ? 2.236 -3.005 19.663 1.00 90.75 201 TRP A N 1
ATOM 1558 C CA . TRP A 1 201 ? 2.361 -1.607 19.232 1.00 90.75 201 TRP A CA 1
ATOM 1559 C C . TRP A 1 201 ? 2.205 -1.454 17.720 1.00 90.75 201 TRP A C 1
ATOM 1561 O O . TRP A 1 201 ? 1.378 -0.672 17.245 1.00 90.75 201 TRP A O 1
ATOM 1571 N N . TRP A 1 202 ? 2.956 -2.238 16.947 1.00 92.19 202 TRP A N 1
ATOM 1572 C CA . TRP A 1 202 ? 2.905 -2.162 15.488 1.00 92.19 202 TRP A CA 1
ATOM 1573 C C . TRP A 1 202 ? 1.604 -2.728 14.916 1.00 92.19 202 TRP A C 1
ATOM 1575 O O . TRP A 1 202 ? 1.087 -2.199 13.927 1.00 92.19 202 TRP A O 1
ATOM 1585 N N . LYS A 1 203 ? 0.974 -3.699 15.593 1.00 93.38 203 LYS A N 1
ATOM 1586 C CA . LYS A 1 203 ? -0.406 -4.108 15.282 1.00 93.38 203 LYS A CA 1
ATOM 1587 C C . LYS A 1 203 ? -1.403 -2.974 15.505 1.00 93.38 203 LYS A C 1
ATOM 1589 O O . LYS A 1 203 ? -2.243 -2.759 14.631 1.00 93.38 203 LYS A O 1
ATOM 1594 N N . ALA A 1 204 ? -1.324 -2.257 16.627 1.00 94.81 204 ALA A N 1
ATOM 1595 C CA . ALA A 1 204 ? -2.191 -1.117 16.913 1.00 94.81 204 ALA A CA 1
ATOM 1596 C C . ALA A 1 204 ? -2.022 -0.017 15.853 1.00 94.81 204 ALA A C 1
ATOM 1598 O O . ALA A 1 204 ? -3.002 0.359 15.204 1.00 94.81 204 ALA A O 1
ATOM 1599 N N . LYS A 1 205 ? -0.779 0.407 15.580 1.00 95.56 205 LYS A N 1
ATOM 1600 C CA . LYS A 1 205 ? -0.474 1.398 14.533 1.00 95.56 205 LYS A CA 1
ATOM 1601 C C . LYS A 1 205 ? -1.028 0.972 13.178 1.00 95.56 205 LYS A C 1
ATOM 1603 O O . LYS A 1 205 ? -1.767 1.738 12.564 1.00 95.56 205 LYS A O 1
ATOM 1608 N N . LYS A 1 206 ? -0.774 -0.269 12.742 1.00 95.75 206 LYS A N 1
ATOM 1609 C CA . LYS A 1 206 ? -1.319 -0.815 11.487 1.00 95.75 206 LYS A CA 1
ATOM 1610 C C . LYS A 1 206 ? -2.835 -0.636 11.391 1.00 95.75 206 LYS A C 1
ATOM 1612 O O . LYS A 1 206 ? -3.339 -0.244 10.341 1.00 95.75 206 LYS A O 1
ATOM 1617 N N . TRP A 1 207 ? -3.581 -0.933 12.456 1.00 97.56 207 TRP A N 1
ATOM 1618 C CA . TRP A 1 207 ? -5.034 -0.770 12.424 1.00 97.56 207 TRP A CA 1
ATOM 1619 C C . TRP A 1 207 ? -5.462 0.693 12.362 1.00 97.56 207 TRP A C 1
ATOM 1621 O O . TRP A 1 207 ? -6.421 0.973 11.650 1.00 97.56 207 TRP A O 1
ATOM 1631 N N . ALA A 1 208 ? -4.740 1.620 12.997 1.00 98.31 208 ALA A N 1
ATOM 1632 C CA . ALA A 1 208 ? -5.007 3.049 12.833 1.00 98.31 208 ALA A CA 1
ATOM 1633 C C . ALA A 1 208 ? -4.849 3.491 11.366 1.00 98.31 208 ALA A C 1
ATOM 1635 O O . ALA A 1 208 ? -5.769 4.089 10.804 1.00 98.31 208 ALA A O 1
ATOM 1636 N N . TYR A 1 209 ? -3.751 3.095 10.711 1.00 98.38 209 TYR A N 1
ATOM 1637 C CA . TYR A 1 209 ? -3.556 3.315 9.273 1.00 98.38 209 TYR A CA 1
ATOM 1638 C C . TYR A 1 209 ? -4.689 2.694 8.436 1.00 98.38 209 TYR A C 1
ATOM 1640 O O . TYR A 1 209 ? -5.292 3.350 7.587 1.00 98.38 209 TYR A O 1
ATOM 1648 N N . SER A 1 210 ? -5.036 1.436 8.721 1.00 97.12 210 SER A N 1
ATOM 1649 C CA . SER A 1 210 ? -6.083 0.702 8.004 1.00 97.12 210 SER A CA 1
ATOM 1650 C C . SER A 1 210 ? -7.468 1.342 8.138 1.00 97.12 210 SER A C 1
ATOM 1652 O O . SER A 1 210 ? -8.239 1.336 7.178 1.00 97.12 210 SER A O 1
ATOM 1654 N N . VAL A 1 211 ? -7.811 1.872 9.317 1.00 98.50 211 VAL A N 1
ATOM 1655 C CA . VAL A 1 211 ? -9.091 2.549 9.566 1.00 98.50 211 VAL A CA 1
ATOM 1656 C C . VAL A 1 211 ? -9.163 3.855 8.787 1.00 98.50 211 VAL A C 1
ATOM 1658 O O . VAL A 1 211 ? -10.120 4.042 8.041 1.00 98.50 211 VAL A O 1
ATOM 1661 N N . LEU A 1 212 ? -8.150 4.717 8.903 1.00 98.50 212 LEU A N 1
ATOM 1662 C CA . LEU A 1 212 ? -8.105 5.999 8.190 1.00 98.50 212 LEU A CA 1
ATOM 1663 C C . LEU A 1 212 ? -8.174 5.796 6.669 1.00 98.50 212 LEU A C 1
ATOM 1665 O O . LEU A 1 212 ? -8.998 6.421 5.997 1.00 98.50 212 LEU A O 1
ATOM 1669 N N . GLY A 1 213 ? -7.393 4.850 6.136 1.00 96.62 213 GLY A N 1
ATOM 1670 C CA . GLY A 1 213 ? -7.438 4.488 4.720 1.00 96.62 213 GLY A CA 1
ATOM 1671 C C . GLY A 1 213 ? -8.800 3.936 4.287 1.00 96.62 213 GLY A C 1
ATOM 1672 O O . GLY A 1 213 ? -9.318 4.322 3.240 1.00 96.62 213 GLY A O 1
ATOM 1673 N N . ARG A 1 214 ? -9.434 3.077 5.102 1.00 96.88 214 ARG A N 1
ATOM 1674 C CA . ARG A 1 214 ? -10.765 2.518 4.800 1.00 96.88 214 ARG A CA 1
ATOM 1675 C C . ARG A 1 214 ? -11.855 3.584 4.815 1.00 96.88 214 ARG A C 1
ATOM 1677 O O . ARG A 1 214 ? -12.712 3.555 3.932 1.00 96.88 214 ARG A O 1
ATOM 1684 N N . LEU A 1 215 ? -11.821 4.489 5.794 1.00 98.00 215 LEU A N 1
ATOM 1685 C CA . LEU A 1 215 ? -12.742 5.619 5.881 1.00 98.00 215 LEU A CA 1
ATOM 1686 C C . LEU A 1 215 ? -12.643 6.468 4.618 1.00 98.00 215 LEU A C 1
ATOM 1688 O O . LEU A 1 215 ? -13.667 6.701 3.988 1.00 98.00 215 LEU A O 1
ATOM 1692 N N . PHE A 1 216 ? -11.431 6.824 4.182 1.00 97.25 216 PHE A N 1
ATOM 1693 C CA . PHE A 1 216 ? -11.244 7.610 2.964 1.00 97.25 216 PHE A CA 1
ATOM 1694 C C . PHE A 1 216 ? -11.697 6.869 1.698 1.00 97.25 216 PHE A C 1
ATOM 1696 O O . PHE A 1 216 ? -12.584 7.348 0.994 1.00 97.25 216 PHE A O 1
ATOM 1703 N N . HIS A 1 217 ? -11.130 5.691 1.428 1.00 94.19 217 HIS A N 1
ATOM 1704 C CA . HIS A 1 217 ? -11.337 4.973 0.168 1.00 94.19 217 HIS A CA 1
ATOM 1705 C C . HIS A 1 217 ? -12.795 4.540 -0.049 1.00 94.19 217 HIS A C 1
ATOM 1707 O O . HIS A 1 217 ? -13.315 4.654 -1.154 1.00 94.19 217 HIS A O 1
ATOM 1713 N N . ARG A 1 218 ? -13.476 4.043 0.997 1.00 95.06 218 ARG A N 1
ATOM 1714 C CA . ARG A 1 218 ? -14.825 3.467 0.850 1.00 95.06 218 ARG A CA 1
ATOM 1715 C C . ARG A 1 218 ? -15.956 4.459 1.106 1.00 95.06 218 ARG A C 1
ATOM 1717 O O . ARG A 1 218 ? -17.008 4.321 0.490 1.00 95.06 218 ARG A O 1
ATOM 1724 N N . TYR A 1 219 ? -15.765 5.408 2.020 1.00 96.75 219 TYR A N 1
ATOM 1725 C CA . TYR A 1 219 ? -16.851 6.265 2.514 1.00 96.75 219 TYR A CA 1
ATOM 1726 C C . TYR A 1 219 ? -16.559 7.761 2.355 1.00 96.75 219 TYR A C 1
ATOM 1728 O O . TYR A 1 219 ? -17.485 8.549 2.240 1.00 96.75 219 TYR A O 1
ATOM 1736 N N . GLY A 1 220 ? -15.287 8.158 2.349 1.00 96.19 220 GLY A N 1
ATOM 1737 C CA . GLY A 1 220 ? -14.829 9.534 2.528 1.00 96.19 220 GLY A CA 1
ATOM 1738 C C . GLY A 1 220 ? -14.444 10.266 1.243 1.00 96.19 220 GLY A C 1
ATOM 1739 O O . GLY A 1 220 ? -13.901 11.365 1.321 1.00 96.19 220 GLY A O 1
ATOM 1740 N N . ASN A 1 221 ? -14.659 9.662 0.070 1.00 94.75 221 ASN A N 1
ATOM 1741 C CA . ASN A 1 221 ? -14.253 10.221 -1.219 1.00 94.75 221 ASN A CA 1
ATOM 1742 C C . ASN A 1 221 ? -15.461 10.439 -2.147 1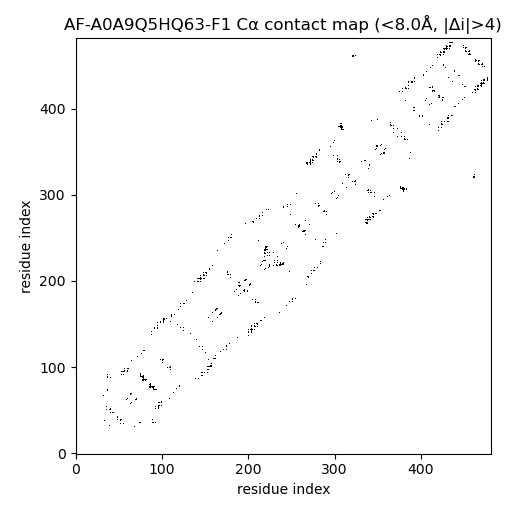.00 94.75 221 ASN A C 1
ATOM 1744 O O . ASN A 1 221 ? -15.819 9.527 -2.894 1.00 94.75 221 ASN A O 1
ATOM 1748 N N . PRO A 1 222 ? -16.058 11.648 -2.182 1.00 94.56 222 PRO A N 1
ATOM 1749 C CA . PRO A 1 222 ? -17.258 11.926 -2.980 1.00 94.56 222 PRO A CA 1
ATOM 1750 C C . PRO A 1 222 ? -17.103 11.587 -4.465 1.00 94.56 222 PRO A C 1
ATOM 1752 O O . PRO A 1 222 ? -18.035 11.101 -5.104 1.00 94.56 222 PRO A O 1
ATOM 1755 N N . SER A 1 223 ? -15.910 11.833 -5.018 1.00 92.00 223 SER A N 1
ATOM 1756 C CA . SER A 1 223 ? -15.642 11.655 -6.448 1.00 92.00 223 SER A CA 1
ATOM 1757 C C . SER A 1 223 ? -15.544 10.191 -6.876 1.00 92.00 223 SER A C 1
ATOM 1759 O O . SER A 1 223 ? -15.792 9.885 -8.039 1.00 92.00 223 SER A O 1
ATOM 1761 N N . GLN A 1 224 ? -15.199 9.301 -5.944 1.00 91.06 224 GLN A N 1
ATOM 1762 C CA . GLN A 1 224 ? -15.047 7.866 -6.188 1.00 91.06 224 GLN A CA 1
ATOM 1763 C C . GLN A 1 224 ? -16.128 7.029 -5.486 1.00 91.06 224 GLN A C 1
ATOM 1765 O O . GLN A 1 224 ? -16.128 5.807 -5.604 1.00 91.06 224 GLN A O 1
ATOM 1770 N N . LEU A 1 225 ? -17.070 7.670 -4.782 1.00 94.06 225 LEU A N 1
ATOM 1771 C CA . LEU A 1 225 ? -18.146 6.993 -4.067 1.00 94.06 225 LEU A CA 1
ATOM 1772 C C . LEU A 1 225 ? -19.114 6.324 -5.069 1.00 94.06 225 LEU A C 1
ATOM 1774 O O . LEU A 1 225 ? -19.729 7.033 -5.879 1.00 94.06 225 LEU A O 1
ATOM 1778 N N . PRO A 1 226 ? -19.294 4.988 -5.024 1.00 93.31 226 PRO A N 1
ATOM 1779 C CA . PRO A 1 226 ? -20.215 4.283 -5.914 1.00 93.31 226 PRO A CA 1
ATOM 1780 C C . PRO A 1 226 ? -21.652 4.799 -5.788 1.00 93.31 226 PRO A C 1
ATOM 1782 O O . PRO A 1 226 ? -22.105 5.106 -4.685 1.00 93.31 226 PRO A O 1
ATOM 1785 N N . SER A 1 227 ? -22.402 4.837 -6.895 1.00 93.62 227 SER A N 1
ATOM 1786 C CA . SER A 1 227 ? -23.778 5.368 -6.927 1.00 93.62 227 SER A CA 1
ATOM 1787 C C . SER A 1 227 ? -24.709 4.816 -5.834 1.00 93.62 227 SER A C 1
ATOM 1789 O O . SER A 1 227 ? -25.388 5.633 -5.213 1.00 93.62 227 SER A O 1
ATOM 1791 N N . PRO A 1 228 ? -24.720 3.500 -5.515 1.00 91.88 228 PRO A N 1
ATOM 1792 C CA . PRO A 1 228 ? -25.568 2.968 -4.444 1.00 91.88 228 PRO A CA 1
ATOM 1793 C C . PRO A 1 228 ? -25.238 3.531 -3.056 1.00 91.88 228 PRO A C 1
ATOM 1795 O O . PRO A 1 228 ? -26.125 3.674 -2.226 1.00 91.88 228 PRO A O 1
ATOM 1798 N N . LEU A 1 229 ? -23.972 3.883 -2.813 1.00 93.00 229 LEU A N 1
ATOM 1799 C CA . LEU A 1 229 ? -23.492 4.360 -1.516 1.00 93.00 229 LEU A CA 1
ATOM 1800 C C . LEU A 1 229 ? -23.699 5.866 -1.309 1.00 93.00 229 LEU A C 1
ATOM 1802 O O . LEU A 1 229 ? -23.631 6.351 -0.181 1.00 93.00 229 LEU A O 1
ATOM 1806 N N . LYS A 1 230 ? -23.966 6.624 -2.381 1.00 94.25 230 LYS A N 1
ATOM 1807 C CA . LYS A 1 230 ? -24.161 8.080 -2.295 1.00 94.25 230 LYS A CA 1
ATOM 1808 C C . LYS A 1 230 ? -25.347 8.457 -1.416 1.00 94.25 230 LYS A C 1
ATOM 1810 O O . LYS A 1 230 ? -25.253 9.435 -0.683 1.00 94.25 230 LYS A O 1
ATOM 1815 N N . LYS A 1 231 ? -26.430 7.674 -1.455 1.00 94.12 231 LYS A N 1
ATOM 1816 C CA . LYS A 1 231 ? -27.624 7.919 -0.635 1.00 94.12 231 LYS A CA 1
ATOM 1817 C C . LYS A 1 231 ? -27.280 8.003 0.853 1.00 94.12 231 LYS A C 1
ATOM 1819 O O . LYS A 1 231 ? -27.793 8.874 1.548 1.00 94.12 231 LYS A O 1
ATOM 1824 N N . ASP A 1 232 ? -26.401 7.120 1.317 1.00 93.69 232 ASP A N 1
ATOM 1825 C CA . ASP A 1 232 ? -26.136 6.964 2.743 1.00 93.69 232 ASP A CA 1
ATOM 1826 C C . ASP A 1 232 ? -24.903 7.727 3.219 1.00 93.69 232 ASP A C 1
ATOM 1828 O O . ASP A 1 232 ? -24.877 8.112 4.387 1.00 93.69 232 ASP A O 1
ATOM 1832 N N . TYR A 1 233 ? -23.915 7.956 2.340 1.00 97.12 233 TYR A N 1
ATOM 1833 C CA . TYR A 1 233 ? -22.589 8.448 2.732 1.00 97.12 233 TYR A CA 1
ATOM 1834 C C . TYR A 1 233 ? -22.131 9.730 2.032 1.00 97.12 233 TYR A C 1
ATOM 1836 O O . TYR A 1 233 ? -21.050 10.208 2.357 1.00 97.12 233 TYR A O 1
ATOM 1844 N N . LEU A 1 234 ? -22.894 10.324 1.103 1.00 97.25 234 LEU A N 1
ATOM 1845 C CA . LEU A 1 234 ? -22.427 11.522 0.386 1.00 97.25 234 LEU A CA 1
ATOM 1846 C C . LEU A 1 234 ? -22.113 12.692 1.333 1.00 97.25 234 LEU A C 1
ATOM 1848 O O . LEU A 1 234 ? -21.027 13.257 1.245 1.00 97.25 234 LEU A O 1
ATOM 1852 N N . ALA A 1 235 ? -23.005 12.993 2.281 1.00 97.12 235 ALA A N 1
ATOM 1853 C CA . ALA A 1 235 ? -22.788 14.063 3.259 1.00 97.12 235 ALA A CA 1
ATOM 1854 C C . ALA A 1 235 ? -21.544 13.807 4.131 1.00 97.12 235 ALA A C 1
ATOM 1856 O O . ALA A 1 235 ? -20.739 14.708 4.369 1.00 97.12 235 ALA A O 1
ATOM 1857 N N . PHE A 1 236 ? -21.347 12.554 4.560 1.00 97.88 236 PHE A N 1
ATOM 1858 C CA . PHE A 1 236 ? -20.134 12.149 5.268 1.00 97.88 236 PHE A CA 1
ATOM 1859 C C . PHE A 1 236 ? -18.892 12.337 4.390 1.00 97.88 236 PHE A C 1
ATOM 1861 O O . PHE A 1 236 ? -17.897 12.889 4.850 1.00 97.88 236 PHE A O 1
ATOM 1868 N N . ALA A 1 237 ? -18.951 11.922 3.123 1.00 97.56 237 ALA A N 1
ATOM 1869 C CA . ALA A 1 237 ? -17.841 12.006 2.185 1.00 97.56 237 ALA A CA 1
ATOM 1870 C C . ALA A 1 237 ? -17.401 13.455 1.936 1.00 97.56 237 ALA A C 1
ATOM 1872 O O . ALA A 1 237 ? -16.204 13.744 1.920 1.00 97.56 237 ALA A O 1
ATOM 1873 N N . GLU A 1 238 ? -18.359 14.365 1.757 1.00 96.12 238 GLU A N 1
ATOM 1874 C CA . GLU A 1 238 ? -18.106 15.792 1.535 1.00 96.12 238 GLU A CA 1
ATOM 1875 C C . GLU A 1 238 ? -17.437 16.434 2.751 1.00 96.12 238 GLU A C 1
ATOM 1877 O O . GLU A 1 238 ? -16.454 17.160 2.609 1.00 96.12 238 GLU A O 1
ATOM 1882 N N . HIS A 1 239 ? -17.897 16.098 3.956 1.00 95.94 239 HIS A N 1
ATOM 1883 C CA . HIS A 1 239 ? -17.262 16.549 5.188 1.00 95.94 239 HIS A CA 1
ATOM 1884 C C . HIS A 1 239 ? -15.861 15.937 5.380 1.00 95.94 239 HIS A C 1
ATOM 1886 O O . HIS A 1 239 ? -14.901 16.631 5.728 1.00 95.94 239 HIS A O 1
ATOM 1892 N N . PHE A 1 240 ? -15.717 14.633 5.137 1.00 97.19 240 PHE A N 1
ATOM 1893 C CA . PHE A 1 240 ? -14.480 13.891 5.371 1.00 97.19 240 PHE A CA 1
ATOM 1894 C C . PHE A 1 240 ? -13.345 14.352 4.450 1.00 97.19 240 PHE A C 1
ATOM 1896 O O . PHE A 1 240 ? -12.217 14.542 4.910 1.00 97.19 240 PHE A O 1
ATOM 1903 N N . VAL A 1 241 ? -13.622 14.579 3.161 1.00 95.88 241 VAL A N 1
ATOM 1904 C CA . VAL A 1 241 ? -12.590 15.009 2.203 1.00 95.88 241 VAL A CA 1
ATOM 1905 C C . VAL A 1 241 ? -12.067 16.421 2.489 1.00 95.88 241 VAL A C 1
ATOM 1907 O O . VAL A 1 241 ? -10.932 16.726 2.131 1.00 95.88 241 VAL A O 1
ATOM 1910 N N . VAL A 1 242 ? -12.866 17.274 3.138 1.00 94.69 242 VAL A N 1
ATOM 1911 C CA . VAL A 1 242 ? -12.473 18.645 3.499 1.00 94.69 242 VAL A CA 1
ATOM 1912 C C . VAL A 1 242 ? -11.718 18.680 4.827 1.00 94.69 242 VAL A C 1
ATOM 1914 O O . VAL A 1 242 ? -10.700 19.358 4.918 1.00 94.69 242 VAL A O 1
ATOM 1917 N N . ASN A 1 243 ? -12.178 17.937 5.838 1.00 93.94 243 ASN A N 1
ATOM 1918 C CA . ASN A 1 243 ? -11.681 18.090 7.211 1.00 93.94 243 ASN A CA 1
ATOM 1919 C C . ASN A 1 243 ? -10.711 16.990 7.662 1.00 93.94 243 ASN A C 1
ATOM 1921 O O . ASN A 1 243 ? -9.845 17.246 8.491 1.00 93.94 243 ASN A O 1
ATOM 1925 N N . PHE A 1 244 ? -10.836 15.767 7.139 1.00 96.56 244 PHE A N 1
ATOM 1926 C CA . PHE A 1 244 ? -10.026 14.624 7.580 1.00 96.56 244 PHE A CA 1
ATOM 1927 C C . PHE A 1 244 ? -8.946 14.257 6.568 1.00 96.56 244 PHE A C 1
ATOM 1929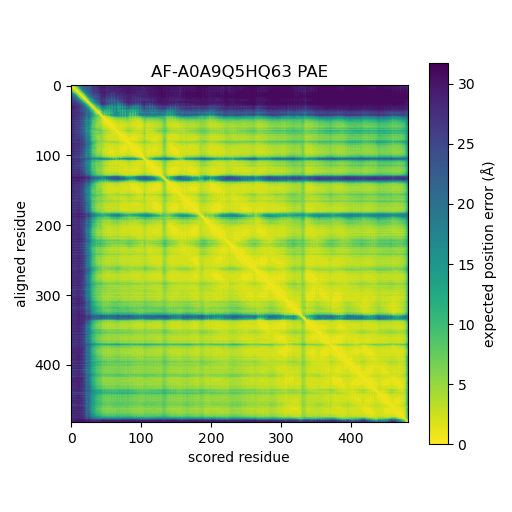 O O . PHE A 1 244 ? -7.799 14.054 6.956 1.00 96.56 244 PHE A O 1
ATOM 1936 N N . ALA A 1 245 ? -9.273 14.189 5.274 1.00 97.00 245 ALA A N 1
ATOM 1937 C CA . ALA A 1 245 ? -8.306 13.780 4.254 1.00 97.00 245 ALA A CA 1
ATOM 1938 C C . ALA A 1 245 ? -7.021 14.643 4.231 1.00 97.00 245 ALA A C 1
ATOM 1940 O O . ALA A 1 245 ? -5.943 14.053 4.134 1.00 97.00 245 ALA A O 1
ATOM 1941 N N . PRO A 1 246 ? -7.069 15.985 4.387 1.00 97.44 246 PRO A N 1
ATOM 1942 C CA . PRO A 1 246 ? -5.853 16.798 4.471 1.00 97.44 246 PRO A CA 1
ATOM 1943 C C . PRO A 1 246 ? -4.999 16.487 5.706 1.00 97.44 246 PRO A C 1
ATOM 1945 O O . PRO A 1 246 ? -3.775 16.458 5.608 1.00 97.44 246 PRO A O 1
ATOM 1948 N N . GLU A 1 247 ? -5.620 16.208 6.852 1.00 98.06 247 GLU A N 1
ATOM 1949 C CA . GLU A 1 247 ? -4.902 15.875 8.089 1.00 98.06 247 GLU A CA 1
ATOM 1950 C C . GLU A 1 247 ? -4.297 14.464 8.039 1.00 98.06 247 GLU A C 1
ATOM 1952 O O . GLU A 1 247 ? -3.170 14.261 8.495 1.00 98.06 247 GLU A O 1
ATOM 1957 N N . ILE A 1 248 ? -4.979 13.504 7.396 1.00 98.50 248 ILE A N 1
ATOM 1958 C CA . ILE A 1 248 ? -4.403 12.186 7.065 1.00 98.50 248 ILE A CA 1
ATOM 1959 C C . ILE A 1 248 ? -3.189 12.363 6.166 1.00 98.50 248 ILE A C 1
ATOM 1961 O O . ILE A 1 248 ? -2.136 11.802 6.460 1.00 98.50 248 ILE A O 1
ATOM 1965 N N . PHE A 1 249 ? -3.306 13.185 5.123 1.00 98.38 249 PHE A N 1
ATOM 1966 C CA . PHE A 1 249 ? -2.202 13.453 4.213 1.00 98.38 249 PHE A CA 1
ATOM 1967 C C . PHE A 1 2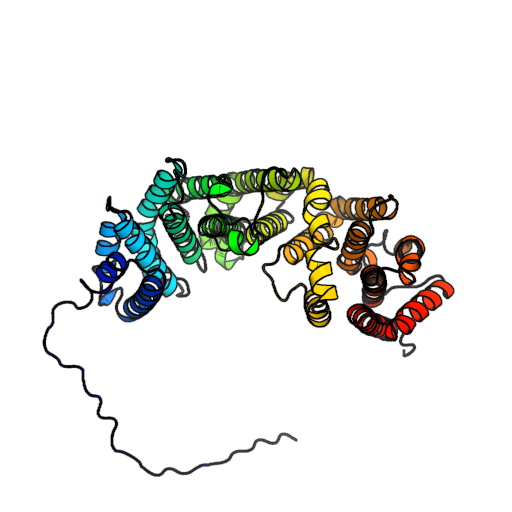49 ? -0.987 14.034 4.941 1.00 98.38 249 PHE A C 1
ATOM 1969 O O . PHE A 1 249 ? 0.100 13.476 4.827 1.00 98.38 249 PHE A O 1
ATOM 1976 N N . LYS A 1 250 ? -1.167 15.109 5.722 1.00 97.94 250 LYS A N 1
ATOM 1977 C CA . LYS A 1 250 ? -0.081 15.739 6.495 1.00 97.94 250 LYS A CA 1
ATOM 1978 C C . LYS A 1 250 ? 0.573 14.753 7.454 1.00 97.94 250 LYS A C 1
ATOM 1980 O O . LYS A 1 250 ? 1.794 14.660 7.503 1.00 97.94 250 LYS A O 1
ATOM 1985 N N . THR A 1 251 ? -0.243 13.990 8.181 1.00 98.38 251 THR A N 1
ATOM 1986 C CA . THR A 1 251 ? 0.251 12.988 9.127 1.00 98.38 251 THR A CA 1
ATOM 1987 C C . THR A 1 251 ? 1.077 11.927 8.403 1.00 98.38 251 THR A C 1
ATOM 1989 O O . THR A 1 251 ? 2.183 11.622 8.826 1.00 98.38 251 THR A O 1
ATOM 1992 N N . TYR A 1 252 ? 0.582 11.372 7.295 1.00 98.56 252 TYR A N 1
ATOM 1993 C CA . TYR A 1 252 ? 1.294 10.321 6.563 1.00 98.56 252 TYR A CA 1
ATOM 1994 C C . TYR A 1 252 ? 2.556 10.843 5.885 1.00 98.56 252 TYR A C 1
ATOM 1996 O O . TYR A 1 252 ? 3.566 10.148 5.898 1.00 98.56 252 TYR A O 1
ATOM 2004 N N . LEU A 1 253 ? 2.525 12.065 5.347 1.00 98.19 253 LEU A N 1
ATOM 2005 C CA . LEU A 1 253 ? 3.713 12.711 4.800 1.00 98.19 253 LEU A CA 1
ATOM 2006 C C . LEU A 1 253 ? 4.792 12.860 5.878 1.00 98.19 253 LEU A C 1
ATOM 2008 O O . LEU A 1 253 ? 5.927 12.462 5.648 1.00 98.19 253 LEU A O 1
ATOM 2012 N N . HIS A 1 254 ? 4.420 13.312 7.077 1.00 97.94 254 HIS A N 1
ATOM 2013 C CA . HIS A 1 254 ? 5.351 13.412 8.197 1.00 97.94 254 HIS A CA 1
ATOM 2014 C C . HIS A 1 254 ? 5.949 12.049 8.589 1.00 97.94 254 HIS A C 1
ATOM 2016 O O . HIS A 1 254 ? 7.147 11.936 8.821 1.00 97.94 254 HIS A O 1
ATOM 2022 N N . GLN A 1 255 ? 5.145 10.981 8.605 1.00 98.00 255 GLN A N 1
ATOM 2023 C CA . GLN A 1 255 ? 5.650 9.627 8.877 1.00 98.00 255 GLN A CA 1
ATOM 2024 C C . GLN A 1 255 ? 6.633 9.146 7.795 1.00 98.00 255 GLN A C 1
ATOM 2026 O O . GLN A 1 255 ? 7.617 8.483 8.116 1.00 98.00 255 GLN A O 1
ATOM 2031 N N . VAL A 1 256 ? 6.406 9.508 6.528 1.00 98.19 256 VAL A N 1
ATOM 2032 C CA . VAL A 1 256 ? 7.360 9.244 5.438 1.00 98.19 256 VAL A CA 1
ATOM 2033 C C . VAL A 1 256 ? 8.643 10.050 5.628 1.00 98.19 256 VAL A C 1
ATOM 2035 O O . VAL A 1 256 ? 9.721 9.494 5.471 1.00 98.19 256 VAL A O 1
ATOM 2038 N N . GLU A 1 257 ? 8.566 11.325 6.008 1.00 97.19 257 GLU A N 1
ATOM 2039 C CA . GLU A 1 257 ? 9.750 12.155 6.278 1.00 97.19 257 GLU A CA 1
ATOM 2040 C C . GLU A 1 257 ? 10.617 11.573 7.406 1.00 97.19 257 GLU A C 1
ATOM 2042 O O . GLU A 1 257 ? 11.843 11.525 7.286 1.00 97.19 257 GLU A O 1
ATOM 2047 N N . LEU A 1 258 ? 9.994 11.077 8.479 1.00 96.44 258 LEU A N 1
ATOM 2048 C CA . LEU A 1 258 ? 10.695 10.431 9.594 1.00 96.44 258 LEU A CA 1
ATOM 2049 C C . LEU A 1 258 ? 11.359 9.114 9.174 1.00 96.44 258 LEU A C 1
ATOM 2051 O O . LEU A 1 258 ? 12.479 8.836 9.604 1.00 96.44 258 LEU A O 1
ATOM 2055 N N . LEU A 1 259 ? 10.702 8.337 8.306 1.00 95.75 259 LEU A N 1
ATOM 2056 C CA . LEU A 1 259 ? 11.275 7.125 7.719 1.00 95.75 259 LEU A CA 1
ATOM 2057 C C . LEU A 1 259 ? 12.474 7.446 6.822 1.00 95.75 259 LEU A C 1
ATOM 2059 O O . LEU A 1 259 ? 13.552 6.889 7.000 1.00 95.75 259 LEU A O 1
ATOM 2063 N N . VAL A 1 260 ? 12.293 8.364 5.873 1.00 95.62 260 VAL A N 1
ATOM 2064 C CA . VAL A 1 260 ? 13.300 8.724 4.864 1.00 95.62 260 VAL A CA 1
ATOM 2065 C C . VAL A 1 260 ? 14.532 9.370 5.495 1.00 95.62 260 VAL A C 1
ATOM 2067 O O . VAL A 1 260 ? 15.648 9.121 5.054 1.00 95.62 260 VAL A O 1
ATOM 2070 N N . SER A 1 261 ? 14.352 10.178 6.542 1.00 95.44 261 SER A N 1
ATOM 2071 C CA . SER A 1 261 ? 15.466 10.784 7.285 1.00 95.44 261 SER A CA 1
ATOM 2072 C C . SER A 1 261 ? 16.172 9.817 8.243 1.00 95.44 261 SER A C 1
ATOM 2074 O O . SER A 1 261 ? 17.125 10.217 8.910 1.00 95.44 261 SER A O 1
ATOM 2076 N N . GLY A 1 262 ? 15.711 8.564 8.347 1.00 92.38 262 GLY A N 1
ATOM 2077 C CA . GLY A 1 262 ? 16.256 7.564 9.265 1.00 92.38 262 GLY A CA 1
ATOM 2078 C C . GLY A 1 262 ? 15.958 7.843 10.740 1.00 92.38 262 GLY A C 1
ATOM 2079 O O . GLY A 1 262 ? 16.508 7.172 11.610 1.00 92.38 262 GLY A O 1
ATOM 2080 N N . GLN A 1 263 ? 15.094 8.816 11.046 1.00 91.38 263 GLN A N 1
ATOM 2081 C CA . GLN A 1 263 ? 14.731 9.146 12.424 1.00 91.38 263 GLN A CA 1
ATOM 2082 C C . GLN A 1 263 ? 13.852 8.062 13.050 1.00 91.38 263 GLN A C 1
ATOM 2084 O O . GLN A 1 263 ? 13.925 7.845 14.260 1.00 91.38 263 GLN A O 1
ATOM 2089 N N . GLN A 1 264 ? 12.997 7.406 12.255 1.00 90.06 264 GLN A N 1
ATOM 2090 C CA . GLN A 1 264 ? 12.056 6.402 12.752 1.00 90.06 264 GLN A CA 1
ATOM 2091 C C . GLN A 1 264 ? 11.848 5.264 11.770 1.00 90.06 264 GLN A C 1
ATOM 2093 O O . GLN A 1 264 ? 11.666 5.463 10.575 1.00 90.06 264 GLN A O 1
ATOM 2098 N N . TRP A 1 265 ? 11.788 4.050 12.305 1.00 92.00 265 TRP A N 1
ATOM 2099 C CA . TRP A 1 265 ? 11.393 2.882 11.533 1.00 92.00 265 TRP A CA 1
ATOM 2100 C C . TRP A 1 265 ? 9.874 2.849 11.314 1.00 92.00 265 TRP A C 1
ATOM 2102 O O . TRP A 1 265 ? 9.105 3.233 12.197 1.00 92.00 265 TRP A O 1
ATOM 2112 N N . LEU A 1 266 ? 9.437 2.325 10.165 1.00 93.38 266 LEU A N 1
ATOM 2113 C CA . LEU A 1 266 ? 8.026 2.166 9.815 1.00 93.38 266 LEU A CA 1
ATOM 2114 C C . LEU A 1 266 ? 7.760 0.760 9.267 1.00 93.38 266 LEU A C 1
ATOM 2116 O O . LEU A 1 266 ? 8.400 0.341 8.304 1.00 93.38 266 LEU A O 1
ATOM 2120 N N . SER A 1 267 ? 6.775 0.051 9.829 1.00 93.62 267 SER A N 1
ATOM 2121 C CA . SER A 1 267 ? 6.468 -1.317 9.393 1.00 93.62 267 SER A CA 1
ATOM 2122 C C . SER A 1 267 ? 6.002 -1.403 7.939 1.00 93.62 267 SER A C 1
ATOM 2124 O O . SER A 1 267 ? 5.381 -0.472 7.409 1.00 93.62 267 SER A O 1
ATOM 2126 N N . LYS A 1 268 ? 6.220 -2.565 7.310 1.00 93.25 268 LYS A N 1
ATOM 2127 C CA . LYS A 1 268 ? 5.806 -2.838 5.926 1.00 93.25 268 LYS A CA 1
ATOM 2128 C C . LYS A 1 268 ? 4.305 -2.580 5.750 1.00 93.25 268 LYS A C 1
ATOM 2130 O O . LYS A 1 268 ? 3.887 -1.866 4.839 1.00 93.25 268 LYS A O 1
ATOM 2135 N N . LYS A 1 269 ? 3.457 -3.049 6.675 1.00 93.25 269 LYS A N 1
ATOM 2136 C CA . LYS A 1 269 ? 2.004 -2.789 6.578 1.00 93.25 269 LYS A CA 1
ATOM 2137 C C . LYS A 1 269 ? 1.612 -1.313 6.751 1.00 93.25 269 LYS A C 1
ATOM 2139 O O . LYS A 1 269 ? 0.589 -0.903 6.203 1.00 93.25 269 LYS A O 1
ATOM 2144 N N . ALA A 1 270 ? 2.382 -0.506 7.483 1.00 96.12 270 ALA A N 1
ATOM 2145 C CA . ALA A 1 270 ? 2.135 0.934 7.563 1.00 96.12 270 ALA A CA 1
ATOM 2146 C C . ALA A 1 270 ? 2.526 1.638 6.253 1.00 96.12 270 ALA A C 1
ATOM 2148 O O . ALA A 1 270 ? 1.715 2.390 5.714 1.00 96.12 270 ALA A O 1
ATOM 2149 N N . GLN A 1 271 ? 3.694 1.311 5.685 1.00 97.44 271 GLN A N 1
ATOM 2150 C CA . GLN A 1 271 ? 4.118 1.799 4.365 1.00 97.44 271 GLN A CA 1
ATOM 2151 C C . GLN A 1 271 ? 3.077 1.472 3.280 1.00 97.44 271 GLN A C 1
ATOM 2153 O O . GLN A 1 271 ? 2.645 2.361 2.548 1.00 97.44 271 GLN A O 1
ATOM 2158 N N . TYR A 1 272 ? 2.582 0.228 3.247 1.00 96.56 272 TYR A N 1
ATOM 2159 C CA . TYR A 1 272 ? 1.499 -0.207 2.356 1.00 96.56 272 TYR A CA 1
ATOM 2160 C C . TYR A 1 272 ? 0.253 0.690 2.448 1.00 96.56 272 TYR A C 1
ATOM 2162 O O . TYR A 1 272 ? -0.291 1.137 1.433 1.00 96.56 272 TYR A O 1
ATOM 2170 N N . HIS A 1 273 ? -0.213 0.982 3.667 1.00 97.75 273 HIS A N 1
ATOM 2171 C CA . HIS A 1 273 ? -1.394 1.820 3.865 1.00 97.75 273 HIS A CA 1
ATOM 2172 C C . HIS A 1 273 ? -1.163 3.280 3.463 1.00 97.75 273 HIS A C 1
ATOM 2174 O O . HIS A 1 273 ? -2.082 3.897 2.922 1.00 97.75 273 HIS A O 1
ATOM 2180 N N . ILE A 1 274 ? 0.045 3.814 3.666 1.00 98.56 274 ILE A N 1
ATOM 2181 C CA . ILE A 1 274 ? 0.412 5.155 3.198 1.00 98.56 274 ILE A CA 1
ATOM 2182 C C . ILE A 1 274 ? 0.380 5.215 1.666 1.00 98.56 274 ILE A C 1
ATOM 2184 O O . ILE A 1 274 ? -0.292 6.085 1.111 1.00 98.56 274 ILE A O 1
ATOM 2188 N N . PHE A 1 275 ? 1.025 4.270 0.973 1.00 98.38 275 PHE A N 1
ATOM 2189 C CA . PHE A 1 275 ? 0.993 4.210 -0.494 1.00 98.38 275 PHE A CA 1
ATOM 2190 C C . PHE A 1 275 ? -0.426 4.069 -1.039 1.00 98.38 275 PHE A C 1
ATOM 2192 O O . PHE A 1 275 ? -0.805 4.768 -1.981 1.00 98.38 275 PHE A O 1
ATOM 2199 N N . THR A 1 276 ? -1.237 3.210 -0.418 1.00 97.44 276 THR A N 1
ATOM 2200 C CA . THR A 1 276 ? -2.647 3.042 -0.793 1.00 97.44 276 THR A CA 1
ATOM 2201 C C . THR A 1 276 ? -3.400 4.365 -0.648 1.00 97.44 276 THR A C 1
ATOM 2203 O O . THR A 1 276 ? -4.100 4.783 -1.565 1.00 97.44 276 THR A O 1
ATOM 2206 N N . PHE A 1 277 ? -3.217 5.079 0.466 1.00 98.19 277 PHE A N 1
ATOM 2207 C CA . PHE A 1 277 ? -3.848 6.381 0.672 1.00 98.19 277 PHE A CA 1
ATOM 2208 C C . PHE A 1 277 ? -3.401 7.418 -0.371 1.00 98.19 277 PHE A C 1
ATOM 2210 O O . PHE A 1 277 ? -4.248 8.070 -0.981 1.00 98.19 277 PHE A O 1
ATOM 2217 N N . PHE A 1 278 ? -2.098 7.536 -0.647 1.00 98.50 278 PHE A N 1
ATOM 2218 C CA . PHE A 1 278 ? -1.599 8.454 -1.676 1.00 98.50 278 PHE A CA 1
ATOM 2219 C C . PHE A 1 278 ? -2.113 8.107 -3.075 1.00 98.50 278 PHE A C 1
ATOM 2221 O O . PHE A 1 278 ? -2.457 9.014 -3.833 1.00 98.50 278 PHE A O 1
ATOM 2228 N N . THR A 1 279 ? -2.257 6.819 -3.392 1.00 97.88 279 THR A N 1
ATOM 2229 C CA . THR A 1 279 ? -2.878 6.339 -4.637 1.00 97.88 279 THR A CA 1
ATOM 2230 C C . THR A 1 279 ? -4.308 6.850 -4.782 1.00 97.88 279 THR A C 1
ATOM 2232 O O . THR A 1 279 ? -4.671 7.391 -5.832 1.00 97.88 279 THR A O 1
ATOM 2235 N N . GLU A 1 280 ? -5.099 6.770 -3.712 1.00 96.31 280 GLU A N 1
ATOM 2236 C CA . GLU A 1 280 ? -6.475 7.273 -3.671 1.00 96.31 280 GLU A CA 1
ATOM 2237 C C . GLU A 1 280 ? -6.558 8.804 -3.771 1.00 96.31 280 GLU A C 1
ATOM 2239 O O . GLU A 1 280 ? -7.545 9.345 -4.282 1.00 96.31 280 GLU A O 1
ATOM 2244 N N . CYS A 1 281 ? -5.510 9.519 -3.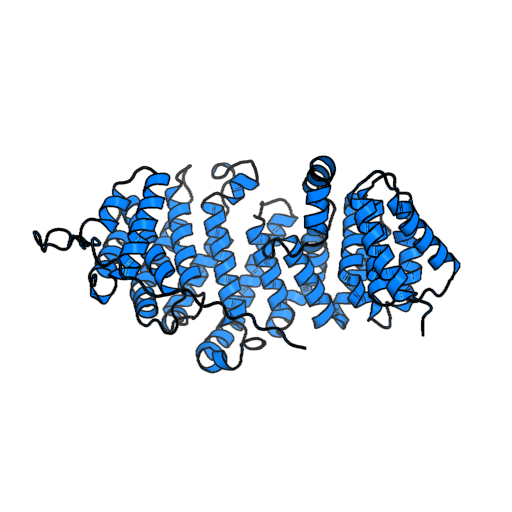347 1.00 97.38 281 CYS A N 1
ATOM 2245 C CA . CYS A 1 281 ? -5.426 10.973 -3.463 1.00 97.38 281 CYS A CA 1
ATOM 2246 C C . CYS A 1 281 ? -5.186 11.477 -4.897 1.00 97.38 281 CYS A C 1
ATOM 2248 O O . CYS A 1 281 ? -5.443 12.655 -5.160 1.00 97.38 281 CYS A O 1
ATOM 2250 N N . VAL A 1 282 ? -4.721 10.633 -5.829 1.00 97.50 282 VAL A N 1
ATOM 2251 C CA . VAL A 1 282 ? -4.315 11.062 -7.183 1.00 97.50 282 VAL A CA 1
ATOM 2252 C C . VAL A 1 282 ? -5.494 11.566 -8.022 1.00 97.50 282 VAL A C 1
ATOM 2254 O O . VAL A 1 282 ? -5.389 12.602 -8.692 1.00 97.50 282 VAL A O 1
ATOM 2257 N N . LYS A 1 283 ? -6.622 10.847 -8.024 1.00 94.00 283 LYS A N 1
ATOM 2258 C CA . LYS A 1 283 ? -7.765 11.141 -8.910 1.00 94.00 283 LYS A CA 1
ATOM 2259 C C . LYS A 1 283 ? -8.609 12.344 -8.456 1.00 94.00 283 LYS A C 1
ATOM 2261 O O . LYS A 1 283 ? -8.873 13.212 -9.299 1.00 94.00 283 LYS A O 1
ATOM 2266 N N . PRO A 1 284 ? -9.024 12.470 -7.179 1.00 93.69 284 PRO A N 1
ATOM 2267 C CA . PRO A 1 284 ? -9.856 13.590 -6.744 1.00 93.69 284 PRO A CA 1
ATOM 2268 C C . PRO A 1 284 ? -9.092 14.912 -6.848 1.00 93.69 284 PRO A C 1
ATOM 2270 O O . PRO A 1 284 ? -7.933 15.006 -6.451 1.00 93.69 284 PRO A O 1
ATOM 2273 N N . LYS A 1 285 ? -9.732 15.959 -7.384 1.00 94.19 285 LYS A N 1
ATOM 2274 C CA . LYS A 1 285 ? -9.077 17.265 -7.594 1.00 94.19 285 LYS A CA 1
ATOM 2275 C C . LYS A 1 285 ? -8.584 17.896 -6.285 1.00 94.19 285 LYS A C 1
ATOM 2277 O O . LYS A 1 285 ? -7.496 18.459 -6.275 1.00 94.19 285 LYS A O 1
ATOM 2282 N N . SER A 1 286 ? -9.368 17.791 -5.211 1.00 93.44 286 SER A N 1
ATOM 2283 C CA . SER A 1 286 ? -9.056 18.370 -3.898 1.00 93.44 286 SER A CA 1
ATOM 2284 C C . SER A 1 286 ? -7.802 17.751 -3.282 1.00 93.44 286 SER A C 1
ATOM 2286 O O . SER A 1 286 ? -6.862 18.465 -2.957 1.00 93.44 286 SER A O 1
ATOM 2288 N N . THR A 1 287 ? -7.743 16.423 -3.188 1.00 95.62 287 THR A N 1
ATOM 2289 C CA . THR A 1 287 ? -6.581 15.719 -2.628 1.00 95.62 287 THR A CA 1
ATOM 2290 C C . THR A 1 287 ? -5.371 15.768 -3.554 1.00 95.62 287 THR A C 1
ATOM 2292 O O . THR A 1 287 ? -4.243 15.849 -3.078 1.00 95.62 287 THR A O 1
ATOM 2295 N N . TRP A 1 288 ? -5.578 15.802 -4.875 1.00 97.56 288 TRP A N 1
ATOM 2296 C CA . TRP A 1 288 ? -4.486 16.000 -5.825 1.00 97.56 288 TRP A CA 1
ATOM 2297 C C . TRP A 1 288 ? -3.798 17.350 -5.642 1.00 97.56 288 TRP A C 1
ATOM 2299 O O . TRP A 1 288 ? -2.580 17.417 -5.751 1.00 97.56 288 TRP A O 1
ATOM 2309 N N . ALA A 1 289 ? -4.545 18.419 -5.349 1.00 97.06 289 ALA A N 1
ATOM 2310 C CA . ALA A 1 289 ? -3.950 19.731 -5.098 1.00 97.06 289 ALA A CA 1
ATOM 2311 C C . ALA A 1 289 ? -2.944 19.697 -3.932 1.00 97.06 289 ALA A C 1
ATOM 2313 O O . ALA A 1 289 ? -1.940 20.402 -3.983 1.00 97.06 289 ALA A O 1
ATOM 2314 N N . ILE A 1 290 ? -3.189 18.836 -2.939 1.00 97.19 290 ILE A N 1
ATOM 2315 C CA . ILE A 1 290 ? -2.309 18.617 -1.786 1.00 97.19 290 ILE A CA 1
ATOM 2316 C C . ILE A 1 290 ? -1.138 17.696 -2.157 1.00 97.19 290 ILE A C 1
ATOM 2318 O O . ILE A 1 290 ? -0.007 17.973 -1.787 1.00 97.19 290 ILE A O 1
ATOM 2322 N N . LEU A 1 291 ? -1.376 16.630 -2.929 1.00 98.31 291 LEU A N 1
ATOM 2323 C CA . LEU A 1 291 ? -0.335 15.672 -3.326 1.00 98.31 291 LEU A CA 1
ATOM 2324 C C . LEU A 1 291 ? 0.649 16.228 -4.371 1.00 98.31 291 LEU A C 1
ATOM 2326 O O . LEU A 1 291 ? 1.839 15.914 -4.340 1.00 98.31 291 LEU A O 1
ATOM 2330 N N . LYS A 1 292 ? 0.165 17.048 -5.310 1.00 98.44 292 LYS A N 1
ATOM 2331 C CA . LYS A 1 292 ? 0.931 17.584 -6.444 1.00 98.44 292 LYS A CA 1
ATOM 2332 C C . LYS A 1 292 ? 2.265 18.251 -6.060 1.00 98.44 292 LYS A C 1
ATOM 2334 O O . LYS A 1 292 ? 3.229 18.007 -6.770 1.00 98.44 292 LYS A O 1
ATOM 2339 N N . PRO A 1 293 ? 2.395 19.084 -5.015 1.00 98.31 293 PRO A N 1
ATOM 2340 C CA . PRO A 1 293 ? 3.701 19.645 -4.657 1.00 98.31 293 PRO A CA 1
ATOM 2341 C C . PRO A 1 293 ? 4.720 18.604 -4.161 1.00 98.31 293 PRO A C 1
ATOM 2343 O O . PRO A 1 293 ? 5.912 18.880 -4.194 1.00 98.31 293 PRO A O 1
ATOM 2346 N N . HIS A 1 294 ? 4.279 17.414 -3.739 1.00 98.25 294 HIS A N 1
ATOM 2347 C CA . HIS A 1 294 ? 5.138 16.406 -3.106 1.00 98.25 294 HIS A CA 1
ATOM 2348 C C . HIS A 1 294 ? 5.408 15.171 -3.976 1.00 98.25 294 HIS A C 1
ATOM 2350 O O . HIS A 1 294 ? 6.272 14.374 -3.619 1.00 98.25 294 HIS A O 1
ATOM 2356 N N . PHE A 1 295 ? 4.694 14.973 -5.097 1.00 98.31 295 PHE A N 1
ATOM 2357 C CA . PHE A 1 295 ? 4.753 13.700 -5.838 1.00 98.31 295 PHE A CA 1
ATOM 2358 C C . PHE A 1 295 ? 6.177 13.332 -6.268 1.00 98.31 295 PHE A C 1
ATOM 2360 O O . PHE A 1 295 ? 6.536 12.165 -6.189 1.00 98.31 295 PHE A O 1
ATOM 2367 N N . GLN A 1 296 ? 6.982 14.305 -6.707 1.00 98.12 296 GLN A N 1
ATOM 2368 C CA . GLN A 1 296 ? 8.332 14.030 -7.189 1.00 98.12 296 GLN A CA 1
ATOM 2369 C C . GLN A 1 296 ? 9.225 13.555 -6.043 1.00 98.12 296 GLN A C 1
ATOM 2371 O O . GLN A 1 296 ? 9.851 12.509 -6.166 1.00 98.12 296 GLN A O 1
ATOM 2376 N N . THR A 1 297 ? 9.212 14.252 -4.904 1.00 98.06 297 THR A N 1
ATOM 2377 C CA . THR A 1 297 ? 9.934 13.818 -3.701 1.00 98.06 297 THR A CA 1
ATOM 2378 C C . THR A 1 297 ? 9.462 12.443 -3.245 1.00 98.06 297 THR A C 1
ATOM 2380 O O . THR A 1 297 ? 10.292 11.577 -3.021 1.00 98.06 297 THR A O 1
ATOM 2383 N N . LEU A 1 298 ? 8.150 12.193 -3.191 1.00 98.62 298 LEU A N 1
ATOM 2384 C CA . LEU A 1 298 ? 7.607 10.882 -2.819 1.00 98.62 298 LEU A CA 1
ATOM 2385 C C . LEU A 1 298 ? 8.049 9.771 -3.780 1.00 98.62 298 LEU A C 1
ATOM 2387 O O . LEU A 1 298 ? 8.348 8.664 -3.339 1.00 98.62 298 LEU A O 1
ATOM 2391 N N . VAL A 1 299 ? 8.117 10.047 -5.084 1.00 98.62 299 VAL A N 1
ATOM 2392 C CA . VAL A 1 299 ? 8.638 9.079 -6.057 1.00 98.62 299 VAL A CA 1
ATOM 2393 C C . VAL A 1 299 ? 10.115 8.788 -5.784 1.00 98.62 299 VAL A C 1
ATOM 2395 O O . VAL A 1 299 ? 10.504 7.626 -5.739 1.00 98.62 299 VAL A O 1
ATOM 2398 N N . GLN A 1 300 ? 10.923 9.822 -5.556 1.00 98.19 300 GLN A N 1
ATOM 2399 C CA . GLN A 1 300 ? 12.372 9.696 -5.389 1.00 98.19 300 GLN A CA 1
ATOM 2400 C C . GLN A 1 300 ? 12.780 9.065 -4.054 1.00 98.19 300 GLN A C 1
ATOM 2402 O O . GLN A 1 300 ? 13.668 8.221 -4.021 1.00 98.19 300 GLN A O 1
ATOM 2407 N N . SER A 1 301 ? 12.151 9.471 -2.951 1.00 97.25 301 SER A N 1
ATOM 2408 C CA . SER A 1 301 ? 12.584 9.096 -1.604 1.00 97.25 301 SER A CA 1
ATOM 2409 C C . SER A 1 301 ? 11.749 7.998 -0.960 1.00 97.25 301 SER A C 1
ATOM 2411 O O . SER A 1 301 ? 12.193 7.420 0.027 1.00 97.25 301 SER A O 1
ATOM 2413 N N . PHE A 1 302 ? 10.563 7.686 -1.494 1.00 97.94 302 PHE A N 1
ATOM 2414 C CA . PHE A 1 302 ? 9.678 6.685 -0.899 1.00 97.94 302 PHE A CA 1
ATOM 2415 C C . PHE A 1 302 ? 9.320 5.545 -1.855 1.00 97.94 302 PHE A C 1
ATOM 2417 O O . PHE A 1 302 ? 9.454 4.392 -1.460 1.00 97.94 302 PHE A O 1
ATOM 2424 N N . VAL A 1 303 ? 8.932 5.827 -3.107 1.00 98.44 303 VAL A N 1
ATOM 2425 C CA . VAL A 1 303 ? 8.647 4.781 -4.114 1.00 98.44 303 VAL A CA 1
ATOM 2426 C C . VAL A 1 303 ? 9.932 4.086 -4.546 1.00 98.44 303 VAL A C 1
ATOM 2428 O O . VAL A 1 303 ? 10.056 2.881 -4.371 1.00 98.44 303 VAL A O 1
ATOM 2431 N N . TYR A 1 304 ? 10.895 4.837 -5.078 1.00 98.38 304 TYR A N 1
ATOM 2432 C CA . TYR A 1 304 ? 12.109 4.297 -5.689 1.00 98.38 304 TYR A CA 1
ATOM 2433 C C . TYR A 1 304 ? 12.885 3.306 -4.800 1.00 98.38 304 TYR A C 1
ATOM 2435 O O . TYR A 1 304 ? 13.176 2.214 -5.291 1.00 98.38 304 TYR A O 1
ATOM 2443 N N . PRO A 1 305 ? 13.114 3.566 -3.493 1.00 96.81 305 PRO A N 1
ATOM 2444 C CA . PRO A 1 305 ? 13.775 2.594 -2.619 1.00 96.81 305 PRO A CA 1
ATOM 2445 C C . PRO A 1 305 ? 13.075 1.228 -2.523 1.00 96.81 305 PRO A C 1
ATOM 2447 O O . PRO A 1 305 ? 13.744 0.228 -2.285 1.00 96.81 305 PRO A O 1
ATOM 2450 N N . GLN A 1 306 ? 11.752 1.155 -2.732 1.00 95.38 306 GLN A N 1
ATOM 2451 C CA . GLN A 1 306 ? 11.015 -0.120 -2.744 1.00 95.38 306 GLN A CA 1
ATOM 2452 C C . GLN A 1 306 ? 11.327 -0.954 -3.994 1.00 95.38 306 GLN A C 1
ATOM 2454 O O . GLN A 1 306 ? 11.299 -2.186 -3.948 1.00 95.38 306 GLN A O 1
ATOM 2459 N N . LEU A 1 307 ? 11.627 -0.289 -5.114 1.00 96.00 307 LEU A N 1
ATOM 2460 C CA . LEU A 1 307 ? 11.936 -0.941 -6.386 1.00 96.00 307 LEU A CA 1
ATOM 2461 C C . LEU A 1 307 ? 13.422 -1.291 -6.530 1.00 96.00 307 LEU A C 1
ATOM 2463 O O . LEU A 1 307 ? 13.744 -2.143 -7.358 1.00 96.00 307 LEU A O 1
ATOM 2467 N N . CYS A 1 308 ? 14.308 -0.706 -5.716 1.00 97.44 308 CYS A N 1
ATOM 2468 C CA . CYS A 1 308 ? 15.729 -1.055 -5.666 1.00 97.44 308 CYS A CA 1
ATOM 2469 C C . CYS A 1 308 ? 15.971 -2.527 -5.291 1.00 97.44 308 CYS A C 1
ATOM 2471 O O . CYS A 1 308 ? 15.113 -3.223 -4.725 1.00 97.44 308 CYS A O 1
ATOM 2473 N N . PHE A 1 309 ? 17.176 -3.004 -5.603 1.00 96.19 309 PHE A N 1
ATOM 2474 C CA . PHE A 1 309 ? 17.641 -4.308 -5.144 1.00 96.19 309 PHE A CA 1
ATOM 2475 C C . PHE A 1 309 ? 18.102 -4.186 -3.685 1.00 96.19 309 PHE A C 1
ATOM 2477 O O . PHE A 1 309 ? 18.925 -3.337 -3.358 1.00 96.19 309 PHE A O 1
ATOM 2484 N N . THR A 1 310 ? 17.534 -4.970 -2.773 1.00 94.31 310 THR A N 1
ATOM 2485 C CA . THR A 1 310 ? 17.790 -4.832 -1.328 1.00 94.31 310 THR A CA 1
ATOM 2486 C C . THR A 1 310 ? 18.619 -6.004 -0.806 1.00 94.31 310 THR A C 1
ATOM 2488 O O . THR A 1 310 ? 18.624 -7.060 -1.437 1.00 94.31 310 THR A O 1
ATOM 2491 N N . PRO A 1 311 ? 19.264 -5.881 0.370 1.00 94.06 311 PRO A N 1
ATOM 2492 C CA . PRO A 1 311 ? 19.934 -7.015 1.006 1.00 94.06 311 PRO A CA 1
ATOM 2493 C C . PRO A 1 311 ? 19.014 -8.230 1.197 1.00 94.06 311 PRO A C 1
ATOM 2495 O O . PRO A 1 311 ? 19.445 -9.352 0.981 1.00 94.06 311 PRO A O 1
ATOM 2498 N N . LEU A 1 312 ? 17.727 -8.006 1.495 1.00 89.69 312 LEU A N 1
ATOM 2499 C CA . LEU A 1 312 ? 16.728 -9.079 1.585 1.00 89.69 312 LEU A CA 1
ATOM 2500 C C . LEU A 1 312 ? 16.480 -9.768 0.232 1.00 89.69 312 LEU A C 1
ATOM 2502 O O . LEU A 1 312 ? 16.324 -10.983 0.183 1.00 89.69 312 LEU A O 1
ATOM 2506 N N . LYS A 1 313 ? 16.453 -9.008 -0.874 1.00 93.06 313 LYS A N 1
ATOM 2507 C CA . LYS A 1 313 ? 16.356 -9.585 -2.226 1.00 93.06 313 LYS A CA 1
ATOM 2508 C C . LYS A 1 313 ? 17.625 -10.358 -2.594 1.00 93.06 313 LYS A C 1
ATOM 2510 O O . LYS A 1 313 ? 17.504 -11.399 -3.222 1.00 93.06 313 LYS A O 1
ATOM 2515 N N . GLN A 1 314 ? 18.806 -9.877 -2.194 1.00 95.31 314 GLN A N 1
ATOM 2516 C CA . GLN A 1 314 ? 20.078 -10.586 -2.388 1.00 95.31 314 GLN A CA 1
ATOM 2517 C C . GLN A 1 314 ? 20.092 -11.910 -1.619 1.00 95.31 314 GLN A C 1
ATOM 2519 O O . GLN A 1 314 ? 20.397 -12.943 -2.200 1.00 95.31 314 GLN A O 1
ATOM 2524 N N . GLU A 1 315 ? 19.709 -11.894 -0.341 1.00 94.94 315 GLU A N 1
ATOM 2525 C CA . GLU A 1 315 ? 19.627 -13.103 0.480 1.00 94.94 315 GLU A CA 1
ATOM 2526 C C . GLU A 1 315 ? 18.655 -14.118 -0.128 1.00 94.94 315 GLU A C 1
ATOM 2528 O O . GLU A 1 315 ? 19.008 -15.285 -0.282 1.00 94.94 315 GLU A O 1
ATOM 2533 N N . LEU A 1 316 ? 17.458 -13.684 -0.544 1.00 93.56 316 LEU A N 1
ATOM 2534 C CA . LEU A 1 316 ? 16.488 -14.572 -1.189 1.00 93.56 316 LEU A CA 1
ATOM 2535 C C . LEU A 1 316 ? 17.007 -15.108 -2.530 1.00 93.56 316 LEU A C 1
ATOM 2537 O O . LEU A 1 316 ? 16.844 -16.288 -2.813 1.00 93.56 316 LEU A O 1
ATOM 2541 N N . TRP A 1 317 ? 17.673 -14.271 -3.331 1.00 95.44 317 TRP A N 1
ATOM 2542 C CA . TRP A 1 317 ? 18.304 -14.689 -4.585 1.00 95.44 317 TRP A CA 1
ATOM 2543 C C . TRP A 1 317 ? 19.330 -15.807 -4.362 1.00 95.44 317 TRP A C 1
ATOM 2545 O O . TRP A 1 317 ? 19.359 -16.774 -5.117 1.00 95.44 317 TRP A O 1
ATOM 2555 N N . GLU A 1 318 ? 20.173 -15.680 -3.336 1.00 95.69 318 GLU A N 1
ATOM 2556 C CA . GLU A 1 318 ? 21.245 -16.636 -3.039 1.00 95.69 318 GLU A CA 1
ATOM 2557 C C . GLU A 1 318 ? 20.737 -17.920 -2.372 1.00 95.69 318 GLU A C 1
ATOM 2559 O O . GLU A 1 318 ? 21.250 -19.006 -2.643 1.00 95.69 318 GLU A O 1
ATOM 2564 N N . THR A 1 319 ? 19.753 -17.803 -1.480 1.00 96.69 319 THR A N 1
ATOM 2565 C CA . THR A 1 319 ? 19.287 -18.918 -0.641 1.00 96.69 319 THR A CA 1
ATOM 2566 C C . THR A 1 319 ? 18.148 -19.713 -1.275 1.00 96.69 319 THR A C 1
ATOM 2568 O O . THR A 1 319 ? 18.117 -20.935 -1.129 1.00 96.69 319 THR A O 1
ATOM 2571 N N . ASP A 1 320 ? 17.241 -19.049 -1.996 1.00 96.62 320 ASP A N 1
ATOM 2572 C CA . ASP A 1 320 ? 16.109 -19.666 -2.691 1.00 96.62 320 ASP A CA 1
ATOM 2573 C C . ASP A 1 320 ? 15.754 -18.883 -3.979 1.00 96.62 320 ASP A C 1
ATOM 2575 O O . ASP A 1 320 ? 14.761 -18.147 -4.043 1.00 96.62 320 ASP A O 1
ATOM 2579 N N . PRO A 1 321 ? 16.557 -19.031 -5.052 1.00 94.31 321 PRO A N 1
ATOM 2580 C CA . PRO A 1 321 ? 16.341 -18.313 -6.310 1.00 94.31 321 PRO A CA 1
ATOM 2581 C C . PRO A 1 321 ? 15.000 -18.645 -6.981 1.00 94.31 321 PRO A C 1
ATOM 2583 O O . PRO A 1 321 ? 14.491 -17.855 -7.783 1.00 94.31 321 PRO A O 1
ATOM 2586 N N . VAL A 1 322 ? 14.409 -19.806 -6.677 1.00 92.94 322 VAL A N 1
ATOM 2587 C CA . VAL A 1 322 ? 13.089 -20.189 -7.193 1.00 92.94 322 VAL A CA 1
ATOM 2588 C C . VAL A 1 322 ? 12.009 -19.346 -6.520 1.00 92.94 322 VAL A C 1
ATOM 2590 O O . VAL A 1 322 ? 11.158 -18.787 -7.217 1.00 92.94 322 VAL A O 1
ATOM 2593 N N . ASP A 1 323 ? 12.069 -19.191 -5.196 1.00 90.56 323 ASP A N 1
ATOM 2594 C CA . ASP A 1 323 ? 11.132 -18.341 -4.461 1.00 90.56 323 ASP A CA 1
ATOM 2595 C C . ASP A 1 323 ? 11.301 -16.850 -4.784 1.00 90.56 323 ASP A C 1
ATOM 2597 O O . ASP A 1 323 ? 10.302 -16.141 -4.956 1.00 90.56 323 ASP A O 1
ATOM 2601 N N . TYR A 1 324 ? 12.545 -16.387 -4.977 1.00 92.19 324 TYR A N 1
ATOM 2602 C CA . TYR A 1 324 ? 12.810 -15.049 -5.519 1.00 92.19 324 TYR A CA 1
ATOM 2603 C C . TYR A 1 324 ? 12.050 -14.838 -6.832 1.00 92.19 324 TYR A C 1
ATOM 2605 O O . TYR A 1 324 ? 11.319 -13.861 -6.985 1.00 92.19 324 TYR A O 1
ATOM 2613 N N . THR A 1 325 ? 12.196 -15.780 -7.766 1.00 90.00 325 THR A N 1
ATOM 2614 C CA . THR A 1 325 ? 11.605 -15.688 -9.104 1.00 90.00 325 THR A CA 1
ATOM 2615 C C . THR A 1 325 ? 10.080 -15.678 -9.042 1.00 90.00 325 THR A C 1
ATOM 2617 O O . THR A 1 325 ? 9.441 -14.846 -9.683 1.00 90.00 325 THR A O 1
ATOM 2620 N N . ARG A 1 326 ? 9.487 -16.556 -8.224 1.00 87.00 326 ARG A N 1
ATOM 2621 C CA . ARG A 1 326 ? 8.037 -16.593 -7.986 1.00 87.00 326 ARG A CA 1
ATOM 2622 C C . ARG A 1 326 ? 7.523 -15.241 -7.485 1.00 87.00 326 ARG A C 1
ATOM 2624 O O . ARG A 1 326 ? 6.578 -14.705 -8.053 1.00 87.00 326 ARG A O 1
ATOM 2631 N N . THR A 1 327 ? 8.195 -14.675 -6.486 1.00 82.88 327 THR A N 1
ATOM 2632 C CA . THR A 1 327 ? 7.828 -13.387 -5.879 1.00 82.88 327 THR A CA 1
ATOM 2633 C C . THR A 1 327 ? 8.034 -12.206 -6.834 1.00 82.88 327 THR A C 1
ATOM 2635 O O . THR A 1 327 ? 7.270 -11.247 -6.797 1.00 82.88 327 THR A O 1
ATOM 2638 N N . ALA A 1 328 ? 9.063 -12.250 -7.685 1.00 79.38 328 ALA A N 1
ATOM 2639 C CA . ALA A 1 328 ? 9.357 -11.193 -8.652 1.00 79.38 328 ALA A CA 1
ATOM 2640 C C . ALA A 1 328 ? 8.367 -11.178 -9.830 1.00 79.38 328 ALA A C 1
ATOM 2642 O O . ALA A 1 328 ? 7.961 -10.107 -10.276 1.00 79.38 328 ALA A O 1
ATOM 2643 N N . ILE A 1 329 ? 7.956 -12.355 -10.319 1.00 75.88 329 ILE A N 1
ATOM 2644 C CA . ILE A 1 329 ? 6.981 -12.484 -11.414 1.00 75.88 329 ILE A CA 1
ATOM 2645 C C . ILE A 1 329 ? 5.568 -12.179 -10.918 1.00 75.88 329 ILE A C 1
ATOM 2647 O O . ILE A 1 329 ? 4.812 -11.480 -11.595 1.00 75.88 329 ILE A O 1
ATOM 2651 N N . ASP A 1 330 ? 5.213 -12.689 -9.739 1.00 67.56 330 ASP A N 1
ATOM 2652 C CA . ASP A 1 330 ? 3.939 -12.414 -9.085 1.00 67.56 330 ASP A CA 1
ATOM 2653 C C . ASP A 1 330 ? 4.134 -11.442 -7.914 1.00 67.56 330 ASP A C 1
ATOM 2655 O O . ASP A 1 330 ? 3.839 -11.738 -6.756 1.00 67.56 330 ASP A O 1
ATOM 2659 N N . GLU A 1 331 ? 4.591 -10.220 -8.221 1.00 55.81 331 GLU A N 1
ATOM 2660 C CA . GLU A 1 331 ? 4.672 -9.119 -7.241 1.00 55.81 331 GLU A CA 1
ATOM 2661 C C . GLU A 1 331 ? 3.284 -8.786 -6.630 1.00 55.81 331 GLU A C 1
ATOM 2663 O O . GLU A 1 331 ? 3.168 -8.028 -5.662 1.00 55.81 331 GLU A O 1
ATOM 2668 N N . TYR A 1 332 ? 2.206 -9.369 -7.169 1.00 50.56 332 TYR A N 1
ATOM 2669 C CA . TYR A 1 332 ? 0.836 -9.255 -6.681 1.00 50.56 332 TYR A CA 1
ATOM 2670 C C . TYR A 1 332 ? 0.398 -10.403 -5.757 1.00 50.56 332 TYR A C 1
ATOM 2672 O O . TYR A 1 332 ? -0.688 -10.304 -5.184 1.00 50.56 332 TYR A O 1
ATOM 2680 N N . GLU A 1 333 ? 1.219 -11.431 -5.520 1.00 53.91 333 GLU A N 1
ATOM 2681 C CA . GLU A 1 333 ? 0.853 -12.552 -4.644 1.00 53.91 333 GLU A CA 1
ATOM 2682 C C . GLU A 1 333 ? 0.676 -12.099 -3.175 1.00 53.91 333 GLU A C 1
ATOM 2684 O O . GLU A 1 333 ? -0.264 -12.527 -2.496 1.00 53.91 333 GLU A O 1
ATOM 2689 N N . ASP A 1 334 ? 1.481 -11.131 -2.699 1.00 63.72 334 ASP A N 1
ATOM 2690 C CA . ASP A 1 334 ? 1.191 -10.341 -1.485 1.00 63.72 334 ASP A CA 1
ATOM 2691 C C . ASP A 1 334 ? 0.642 -8.955 -1.856 1.00 63.72 334 ASP A C 1
ATOM 2693 O O . ASP A 1 334 ? 1.332 -7.936 -1.788 1.00 63.72 334 ASP A O 1
ATOM 2697 N N . PHE A 1 335 ? -0.660 -8.890 -2.158 1.00 59.97 335 PHE A N 1
ATOM 2698 C CA . PHE A 1 335 ? -1.411 -7.641 -2.378 1.00 59.97 335 PHE A CA 1
ATOM 2699 C C . PHE A 1 335 ? -1.285 -6.593 -1.254 1.00 59.97 335 PHE A C 1
ATOM 2701 O O . PHE A 1 335 ? -1.790 -5.476 -1.397 1.00 59.97 335 PHE A O 1
ATOM 2708 N N . ALA A 1 336 ? -0.686 -6.942 -0.112 1.00 73.25 336 ALA A N 1
ATOM 2709 C CA . ALA A 1 336 ? -0.457 -6.056 1.017 1.00 73.25 336 ALA A CA 1
ATOM 2710 C C . ALA A 1 336 ? 1.036 -5.756 1.271 1.00 73.25 336 ALA A C 1
ATOM 2712 O O . ALA A 1 336 ? 1.381 -5.348 2.389 1.00 73.25 336 ALA A O 1
ATOM 2713 N N . ALA A 1 337 ? 1.911 -5.953 0.280 1.00 87.12 337 ALA A N 1
ATOM 2714 C CA . ALA A 1 337 ? 3.321 -5.575 0.336 1.00 87.12 337 ALA A CA 1
ATOM 2715 C C . ALA A 1 337 ? 3.546 -4.084 -0.018 1.00 87.12 337 ALA A C 1
ATOM 2717 O O . ALA A 1 337 ? 2.825 -3.521 -0.850 1.00 87.12 337 ALA A O 1
ATOM 2718 N N . PRO A 1 338 ? 4.548 -3.412 0.589 1.00 92.25 338 PRO A N 1
ATOM 2719 C CA . PRO A 1 338 ? 4.899 -2.028 0.260 1.00 92.25 338 PRO A CA 1
ATOM 2720 C C . PRO A 1 338 ? 5.223 -1.811 -1.216 1.00 92.25 338 PRO A C 1
ATOM 2722 O O . PRO A 1 338 ? 4.764 -0.827 -1.789 1.00 92.25 338 PRO A O 1
ATOM 2725 N N . VAL A 1 339 ? 5.976 -2.733 -1.825 1.00 92.25 339 VAL A N 1
ATOM 2726 C CA . VAL A 1 339 ? 6.440 -2.603 -3.209 1.00 92.25 339 VAL A CA 1
ATOM 2727 C C . VAL A 1 339 ? 5.271 -2.592 -4.196 1.00 92.25 339 VAL A C 1
ATOM 2729 O O . VAL A 1 339 ? 5.138 -1.641 -4.959 1.00 92.25 339 VAL A O 1
ATOM 2732 N N . SER A 1 340 ? 4.316 -3.517 -4.073 1.00 91.38 340 SER A N 1
ATOM 2733 C CA . SER A 1 340 ? 3.131 -3.578 -4.940 1.00 91.38 340 SER A CA 1
ATOM 2734 C C . SER A 1 340 ? 2.253 -2.324 -4.801 1.00 91.38 340 SER A C 1
ATOM 2736 O O . SER A 1 340 ? 1.682 -1.828 -5.779 1.00 91.38 340 SER A O 1
ATOM 2738 N N . ALA A 1 341 ? 2.157 -1.756 -3.591 1.00 94.81 341 ALA A N 1
ATOM 2739 C CA . ALA A 1 341 ? 1.448 -0.496 -3.363 1.00 94.81 341 ALA A CA 1
ATOM 2740 C C . ALA A 1 341 ? 2.213 0.725 -3.904 1.00 94.81 341 ALA A C 1
ATOM 2742 O O . ALA A 1 341 ? 1.583 1.650 -4.422 1.00 94.81 341 ALA A O 1
ATOM 2743 N N . ALA A 1 342 ? 3.546 0.723 -3.843 1.00 97.06 342 ALA A N 1
ATOM 2744 C CA . ALA A 1 342 ? 4.393 1.746 -4.450 1.00 97.06 342 ALA A CA 1
ATOM 2745 C C . ALA A 1 342 ? 4.276 1.727 -5.985 1.00 97.06 342 ALA A C 1
ATOM 2747 O O . ALA A 1 342 ? 4.053 2.774 -6.595 1.00 97.06 342 ALA A O 1
ATOM 2748 N N . THR A 1 343 ? 4.308 0.540 -6.599 1.00 95.38 343 THR A N 1
ATOM 2749 C CA . THR A 1 343 ? 4.067 0.331 -8.036 1.00 95.38 343 THR A CA 1
ATOM 2750 C C . THR A 1 343 ? 2.655 0.785 -8.432 1.00 95.38 343 THR A C 1
ATOM 2752 O O . THR A 1 343 ? 2.478 1.511 -9.411 1.00 95.38 343 THR A O 1
ATOM 2755 N N . SER A 1 344 ? 1.636 0.476 -7.622 1.00 96.00 344 SER A N 1
ATOM 2756 C CA . SER A 1 344 ? 0.260 0.958 -7.842 1.00 96.00 344 SER A CA 1
ATOM 2757 C C . SER A 1 344 ? 0.151 2.487 -7.780 1.00 96.00 344 SER A C 1
ATOM 2759 O O . SER A 1 344 ? -0.539 3.104 -8.601 1.00 96.00 344 SER A O 1
ATOM 2761 N N . PHE A 1 345 ? 0.861 3.120 -6.842 1.00 98.19 345 PHE A N 1
ATOM 2762 C CA . PHE A 1 345 ? 0.938 4.575 -6.754 1.00 98.19 345 PHE A CA 1
ATOM 2763 C C . PHE A 1 345 ? 1.611 5.173 -7.995 1.00 98.19 345 PHE A C 1
ATOM 2765 O O . PHE A 1 345 ? 1.077 6.112 -8.596 1.00 98.19 345 PHE A O 1
ATOM 2772 N N . LEU A 1 346 ? 2.725 4.579 -8.433 1.00 97.69 346 LEU A N 1
ATOM 2773 C CA . LEU A 1 346 ? 3.450 4.958 -9.643 1.00 97.69 346 LEU A CA 1
ATOM 2774 C C . LEU A 1 346 ? 2.551 4.880 -10.891 1.00 97.69 346 LEU A C 1
ATOM 2776 O O . LEU A 1 346 ? 2.478 5.835 -11.667 1.00 97.69 346 LEU A O 1
ATOM 2780 N N . PHE A 1 347 ? 1.779 3.799 -11.039 1.00 97.75 347 PHE A N 1
ATOM 2781 C CA . PHE A 1 347 ? 0.817 3.625 -12.134 1.00 97.75 347 PHE A CA 1
ATOM 2782 C C . PHE A 1 347 ? -0.322 4.638 -12.082 1.00 97.75 347 PHE A C 1
ATOM 2784 O O . PHE A 1 347 ? -0.736 5.170 -13.115 1.00 97.75 347 PHE A O 1
ATOM 2791 N N . SER A 1 348 ? -0.832 4.947 -10.889 1.00 97.88 348 SER A N 1
ATOM 2792 C CA . SER A 1 348 ? -1.869 5.966 -10.713 1.00 97.88 348 SER A CA 1
ATOM 2793 C C . SER A 1 348 ? -1.368 7.345 -11.153 1.00 97.88 348 SER A C 1
ATOM 2795 O O . SER A 1 348 ? -2.054 8.041 -11.910 1.00 97.88 348 SER A O 1
ATOM 2797 N N . LEU A 1 349 ? -0.137 7.714 -10.778 1.00 98.38 349 LEU A N 1
ATOM 2798 C CA . LEU A 1 349 ? 0.504 8.948 -11.235 1.00 98.38 349 LEU A CA 1
ATOM 2799 C C . LEU A 1 349 ? 0.664 8.963 -12.761 1.00 98.38 349 LEU A C 1
ATOM 2801 O O . LEU A 1 349 ? 0.256 9.942 -13.391 1.00 98.38 349 LEU A O 1
ATOM 2805 N N . ALA A 1 350 ? 1.210 7.897 -13.352 1.00 96.94 350 ALA A N 1
ATOM 2806 C CA . ALA A 1 350 ? 1.473 7.806 -14.790 1.00 96.94 350 ALA A CA 1
ATOM 2807 C C . ALA A 1 350 ? 0.191 7.811 -15.641 1.00 96.94 350 ALA A C 1
ATOM 2809 O O . ALA A 1 350 ? 0.167 8.418 -16.710 1.00 96.94 350 ALA A O 1
ATOM 2810 N N . SER A 1 351 ? -0.892 7.195 -15.159 1.00 95.75 351 SER A N 1
ATOM 2811 C CA . SER A 1 351 ? -2.163 7.061 -15.890 1.00 95.75 351 SER A CA 1
ATOM 2812 C C . SER A 1 351 ? -3.129 8.234 -15.702 1.00 95.75 351 SER A C 1
ATOM 2814 O O . SER A 1 351 ? -3.809 8.631 -16.643 1.00 95.75 351 SER A O 1
ATOM 2816 N N . SER A 1 352 ? -3.225 8.789 -14.489 1.00 95.69 352 SER A N 1
ATOM 2817 C CA . SER A 1 352 ? -4.272 9.765 -14.143 1.00 95.69 352 SER A CA 1
ATOM 2818 C C . SER A 1 352 ? -3.781 11.213 -14.184 1.00 95.69 352 SER A C 1
ATOM 2820 O O . SER A 1 352 ? -4.581 12.140 -14.327 1.00 95.69 352 SER A O 1
ATOM 2822 N N . ARG A 1 353 ? -2.468 11.435 -14.044 1.00 95.88 353 ARG A N 1
ATOM 2823 C CA . ARG A 1 353 ? -1.836 12.767 -14.002 1.00 95.88 353 ARG A CA 1
ATOM 2824 C C . ARG A 1 353 ? -0.687 12.905 -15.000 1.00 95.88 353 ARG A C 1
ATOM 2826 O O . ARG A 1 353 ? 0.151 13.789 -14.841 1.00 95.88 353 ARG A O 1
ATOM 2833 N N . THR A 1 354 ? -0.719 12.109 -16.071 1.00 95.19 354 THR A N 1
ATOM 2834 C CA . THR A 1 354 ? 0.341 11.928 -17.079 1.00 95.19 354 THR A CA 1
ATOM 2835 C C . THR A 1 354 ? 1.036 13.226 -17.486 1.00 95.19 354 THR A C 1
ATOM 2837 O O . THR A 1 354 ? 2.255 13.319 -17.406 1.00 95.19 354 THR A O 1
ATOM 2840 N N . LYS A 1 355 ? 0.265 14.265 -17.845 1.00 95.19 355 LYS A N 1
ATOM 2841 C CA . LYS A 1 355 ? 0.801 15.560 -18.309 1.00 95.19 355 LYS A CA 1
ATOM 2842 C C . LYS A 1 355 ? 1.714 16.257 -17.296 1.00 95.19 355 LYS A C 1
ATOM 2844 O O . LYS A 1 355 ? 2.522 17.088 -17.683 1.00 95.19 355 LYS A O 1
ATOM 2849 N N . THR A 1 356 ? 1.523 15.998 -16.006 1.00 97.12 356 THR A N 1
ATOM 2850 C CA . THR A 1 356 ? 2.275 16.634 -14.919 1.00 97.12 356 THR A CA 1
ATOM 2851 C C . THR A 1 356 ? 3.351 15.716 -14.359 1.00 97.12 356 THR A C 1
ATOM 2853 O O . THR A 1 356 ? 4.399 16.203 -13.963 1.00 97.12 356 THR A O 1
ATOM 2856 N N . THR A 1 357 ? 3.088 14.414 -14.285 1.00 98.25 357 THR A N 1
ATOM 2857 C CA . THR A 1 357 ? 3.907 13.478 -13.503 1.00 98.25 357 THR A CA 1
ATOM 2858 C C . THR A 1 357 ? 4.825 12.622 -14.358 1.00 98.25 357 THR A C 1
ATOM 2860 O O . THR A 1 357 ? 5.907 12.278 -13.903 1.00 98.25 357 THR A O 1
ATOM 2863 N N . PHE A 1 358 ? 4.433 12.281 -15.588 1.00 97.50 358 PHE A N 1
ATOM 2864 C CA . PHE A 1 358 ? 5.094 11.209 -16.329 1.00 97.50 358 PHE A CA 1
ATOM 2865 C C . PHE A 1 358 ? 6.518 11.574 -16.760 1.00 97.50 358 PHE A C 1
ATOM 2867 O O . PHE A 1 358 ? 7.453 10.852 -16.429 1.00 97.50 358 PHE A O 1
ATOM 2874 N N . LEU A 1 359 ? 6.709 12.723 -17.419 1.00 97.62 359 LEU A N 1
ATOM 2875 C CA . LEU A 1 359 ? 8.048 13.161 -17.830 1.00 97.62 359 LEU A CA 1
ATOM 2876 C C . LEU A 1 359 ? 8.995 13.393 -16.636 1.00 97.62 359 LEU A C 1
ATOM 2878 O O . LEU A 1 359 ? 10.109 12.886 -16.705 1.00 97.62 359 LEU A O 1
ATOM 2882 N N . PRO A 1 360 ? 8.592 14.053 -15.527 1.00 98.44 360 PRO A N 1
ATOM 2883 C CA . PRO A 1 360 ? 9.453 14.163 -14.344 1.00 98.44 360 PRO A CA 1
ATOM 2884 C C . PRO A 1 360 ? 9.891 12.819 -13.750 1.00 98.44 360 PRO A C 1
ATOM 2886 O O . PRO A 1 360 ? 11.021 12.688 -13.287 1.00 98.44 360 PRO A O 1
ATOM 2889 N N . ILE A 1 361 ? 9.022 11.803 -13.782 1.00 98.69 361 ILE A N 1
ATOM 2890 C CA . ILE A 1 361 ? 9.364 10.451 -13.318 1.00 98.69 361 ILE A CA 1
ATOM 2891 C C . ILE A 1 361 ? 10.416 9.817 -14.237 1.00 98.69 361 ILE A C 1
ATOM 2893 O O . ILE A 1 361 ? 11.407 9.282 -13.747 1.00 98.69 361 ILE A O 1
ATOM 2897 N N . LEU A 1 362 ? 10.250 9.924 -15.559 1.00 98.25 362 LEU A N 1
ATOM 2898 C CA . LEU A 1 362 ? 11.244 9.428 -16.519 1.00 98.25 362 LEU A CA 1
ATOM 2899 C C . LEU A 1 362 ? 12.571 10.195 -16.429 1.00 98.25 362 LEU A C 1
ATOM 2901 O O . LEU A 1 362 ? 13.635 9.596 -16.550 1.00 98.25 362 LEU A O 1
ATOM 2905 N N . GLN A 1 363 ? 12.531 11.506 -16.188 1.00 98.25 363 GLN A N 1
ATOM 2906 C CA . GLN A 1 363 ? 13.730 12.316 -15.959 1.00 98.25 363 GLN A CA 1
ATOM 2907 C C . GLN A 1 363 ? 14.488 11.849 -14.716 1.00 98.25 363 GLN A C 1
ATOM 2909 O O . GLN A 1 363 ? 15.709 11.742 -14.757 1.00 98.25 363 GLN A O 1
ATOM 2914 N N . PHE A 1 364 ? 13.777 11.517 -13.635 1.00 98.62 364 PHE A N 1
ATOM 2915 C CA . PHE A 1 364 ? 14.404 10.937 -12.454 1.00 98.62 364 PHE A CA 1
ATOM 2916 C C . PHE A 1 364 ? 15.078 9.590 -12.761 1.00 98.62 364 PHE A C 1
ATOM 2918 O O . PHE A 1 364 ? 16.244 9.416 -12.415 1.00 98.62 364 PHE A O 1
ATOM 2925 N N . ILE A 1 365 ? 14.395 8.681 -13.465 1.00 98.62 365 ILE A N 1
ATOM 2926 C CA . ILE A 1 365 ? 14.970 7.391 -13.885 1.00 98.62 365 ILE A CA 1
ATOM 2927 C C . ILE A 1 365 ? 16.272 7.606 -14.669 1.00 98.62 365 ILE A C 1
ATOM 2929 O O . ILE A 1 365 ? 17.298 7.031 -14.314 1.00 98.62 365 ILE A O 1
ATOM 2933 N N . ASN A 1 366 ? 16.256 8.484 -15.677 1.00 97.88 366 ASN A N 1
ATOM 2934 C CA . ASN A 1 366 ? 17.458 8.810 -16.450 1.00 97.88 366 ASN A CA 1
ATOM 2935 C C . ASN A 1 366 ? 18.560 9.401 -15.561 1.00 97.88 366 ASN A C 1
ATOM 2937 O O . ASN A 1 366 ? 19.699 8.962 -15.643 1.00 97.88 366 ASN A O 1
ATOM 2941 N N . SER A 1 367 ? 18.223 10.312 -14.639 1.00 98.12 367 SER A N 1
ATOM 2942 C CA . SER A 1 367 ? 19.216 10.915 -13.739 1.00 98.12 367 SER A CA 1
ATOM 2943 C C . SER A 1 367 ? 19.934 9.890 -12.856 1.00 98.12 367 SER A C 1
ATOM 2945 O O . SER A 1 367 ? 21.129 10.029 -12.611 1.00 98.12 367 SER A O 1
ATOM 2947 N N . VAL A 1 368 ? 19.241 8.831 -12.420 1.00 98.31 368 VAL A N 1
ATOM 2948 C CA . VAL A 1 368 ? 19.867 7.726 -11.679 1.00 98.31 368 VAL A CA 1
ATOM 2949 C C . VAL A 1 368 ? 20.802 6.939 -12.597 1.00 98.31 368 VAL A C 1
ATOM 2951 O O . VAL A 1 368 ? 21.947 6.686 -12.228 1.00 98.31 368 VAL A O 1
ATOM 2954 N N . LEU A 1 369 ? 20.346 6.590 -13.803 1.00 97.69 369 LEU A N 1
ATOM 2955 C CA . LEU A 1 369 ? 21.095 5.765 -14.758 1.00 97.69 369 LEU A CA 1
ATOM 2956 C C . LEU A 1 369 ? 22.311 6.470 -15.379 1.00 97.69 369 LEU A C 1
ATOM 2958 O O . LEU A 1 369 ? 23.248 5.787 -15.798 1.00 97.69 369 LEU A O 1
ATOM 2962 N N . GLU A 1 370 ? 22.302 7.802 -15.436 1.00 96.00 370 GLU A N 1
ATOM 2963 C CA . GLU A 1 370 ? 23.418 8.646 -15.888 1.00 96.00 370 GLU A CA 1
ATOM 2964 C C . GLU A 1 370 ? 24.405 8.991 -14.763 1.00 96.00 370 GLU A C 1
ATOM 2966 O O . GLU A 1 370 ? 25.529 9.416 -15.028 1.00 96.00 370 GLU A O 1
ATOM 2971 N N . SER A 1 371 ? 24.000 8.818 -13.504 1.00 95.00 371 SER A N 1
ATOM 2972 C CA . SER A 1 371 ? 24.865 9.052 -12.349 1.00 95.00 371 SER A CA 1
ATOM 2973 C C . SER A 1 371 ? 25.780 7.857 -12.051 1.00 95.00 371 SER A C 1
ATOM 2975 O O . SER A 1 371 ? 25.598 6.754 -12.568 1.00 95.00 371 SER A O 1
ATOM 2977 N N . ASN A 1 372 ? 26.726 8.045 -11.127 1.00 92.19 372 ASN A N 1
ATOM 2978 C CA . ASN A 1 372 ? 27.557 6.968 -10.572 1.00 92.19 372 ASN A CA 1
ATOM 2979 C C . ASN A 1 372 ? 26.810 6.141 -9.500 1.00 92.19 372 ASN A C 1
ATOM 2981 O O . ASN A 1 372 ? 27.417 5.736 -8.508 1.00 92.19 372 ASN A O 1
ATOM 2985 N N . ALA A 1 373 ? 25.497 5.944 -9.662 1.00 94.94 373 ALA A N 1
ATOM 2986 C CA . ALA A 1 373 ? 24.674 5.165 -8.741 1.00 94.94 373 ALA A CA 1
ATOM 2987 C C . ALA A 1 373 ? 25.183 3.722 -8.626 1.00 94.94 373 ALA A C 1
ATOM 2989 O O . ALA A 1 373 ? 25.651 3.126 -9.603 1.00 94.94 373 ALA A O 1
ATOM 2990 N N . ALA A 1 374 ? 25.061 3.146 -7.432 1.00 96.94 374 ALA A N 1
ATOM 2991 C CA . ALA A 1 374 ? 25.467 1.767 -7.201 1.00 96.94 374 ALA A CA 1
ATOM 2992 C C . ALA A 1 374 ? 24.574 0.794 -8.003 1.00 96.94 374 ALA A C 1
ATOM 2994 O O . ALA A 1 374 ? 23.422 1.113 -8.307 1.00 96.94 374 ALA A O 1
ATOM 2995 N N . PRO A 1 375 ? 25.039 -0.425 -8.327 1.00 97.56 375 PRO A N 1
ATOM 2996 C CA . PRO A 1 375 ? 24.226 -1.384 -9.080 1.00 97.56 375 PRO A CA 1
ATOM 2997 C C . PRO A 1 375 ? 22.819 -1.652 -8.498 1.00 97.56 375 PRO A C 1
ATOM 2999 O O . PRO A 1 375 ? 21.869 -1.667 -9.277 1.00 97.56 375 PRO A O 1
ATOM 3002 N N . PRO A 1 376 ? 22.610 -1.750 -7.166 1.00 97.75 376 PRO A N 1
ATOM 3003 C CA . PRO A 1 376 ? 21.267 -1.909 -6.594 1.00 97.75 376 PRO A CA 1
ATOM 3004 C C . PRO A 1 376 ? 20.305 -0.737 -6.852 1.00 97.75 376 PRO A C 1
ATOM 3006 O O . PRO A 1 376 ? 19.090 -0.927 -6.948 1.00 97.75 376 PRO A O 1
ATOM 3009 N N . GLU A 1 377 ? 20.849 0.473 -6.965 1.00 97.88 377 GLU A N 1
ATOM 3010 C CA . GLU A 1 377 ? 20.121 1.703 -7.288 1.00 97.88 377 GLU A CA 1
ATOM 3011 C C . GLU A 1 377 ? 19.782 1.744 -8.785 1.00 97.88 377 GLU A C 1
ATOM 3013 O O . GLU A 1 377 ? 18.631 1.948 -9.174 1.00 97.88 377 GLU A O 1
ATOM 3018 N N . ARG A 1 378 ? 20.762 1.426 -9.640 1.00 98.25 378 ARG A N 1
ATOM 3019 C CA . ARG A 1 378 ? 20.550 1.274 -11.089 1.00 98.25 378 ARG A CA 1
ATOM 3020 C C . ARG A 1 378 ? 19.483 0.221 -11.396 1.00 98.25 378 ARG A C 1
ATOM 3022 O O . ARG A 1 378 ? 18.607 0.481 -12.218 1.00 98.25 378 ARG A O 1
ATOM 3029 N N . PHE A 1 379 ? 19.497 -0.913 -10.686 1.00 98.38 379 PHE A N 1
ATOM 3030 C CA . PHE A 1 379 ? 18.427 -1.913 -10.739 1.00 98.38 379 PHE A CA 1
ATOM 3031 C C . PHE A 1 379 ? 17.064 -1.278 -10.456 1.00 98.38 379 PHE A C 1
ATOM 3033 O O . PHE A 1 379 ? 16.126 -1.508 -11.208 1.00 98.38 379 PHE A O 1
ATOM 3040 N N . GLY A 1 380 ? 16.945 -0.444 -9.417 1.00 98.00 380 GLY A N 1
ATOM 3041 C CA . GLY A 1 380 ? 15.692 0.236 -9.081 1.00 98.00 380 GLY A CA 1
ATOM 3042 C C . GLY A 1 380 ? 15.166 1.125 -10.208 1.00 98.00 380 GLY A C 1
ATOM 3043 O O . GLY A 1 380 ? 13.968 1.117 -10.491 1.00 98.00 380 GLY A O 1
ATOM 3044 N N . ALA A 1 381 ? 16.049 1.844 -10.903 1.00 98.62 381 ALA A N 1
ATOM 3045 C CA . ALA A 1 381 ? 15.673 2.681 -12.042 1.00 98.62 381 ALA A CA 1
ATOM 3046 C C . ALA A 1 381 ? 15.233 1.847 -13.262 1.00 98.62 381 ALA A C 1
ATOM 3048 O O . ALA A 1 381 ? 14.240 2.181 -13.918 1.00 98.62 381 ALA A O 1
ATOM 3049 N N . LEU A 1 382 ? 15.910 0.727 -13.538 1.00 98.50 382 LEU A N 1
ATOM 3050 C CA . LEU A 1 382 ? 15.494 -0.224 -14.576 1.00 98.50 382 LEU A CA 1
ATOM 3051 C C . LEU A 1 382 ? 14.181 -0.931 -14.208 1.00 98.50 382 LEU A C 1
ATOM 3053 O O . LEU A 1 382 ? 13.311 -1.081 -15.059 1.00 98.50 382 LEU A O 1
ATOM 3057 N N . ASN A 1 383 ? 13.971 -1.255 -12.934 1.00 97.81 383 ASN A N 1
ATOM 3058 C CA . ASN A 1 383 ? 12.725 -1.831 -12.433 1.00 97.81 383 ASN A CA 1
ATOM 3059 C C . ASN A 1 383 ? 11.548 -0.850 -12.554 1.00 97.81 383 ASN A C 1
ATOM 3061 O O . ASN A 1 383 ? 10.481 -1.206 -13.047 1.00 97.81 383 ASN A O 1
ATOM 3065 N N . MET A 1 384 ? 11.755 0.434 -12.238 1.00 98.31 384 MET A N 1
ATOM 3066 C CA . MET A 1 384 ? 10.765 1.473 -12.547 1.00 98.31 384 MET A CA 1
ATOM 3067 C C . MET A 1 384 ? 10.490 1.587 -14.054 1.00 98.31 384 MET A C 1
ATOM 3069 O O . MET A 1 384 ? 9.351 1.850 -14.441 1.00 98.31 384 MET A O 1
ATOM 3073 N N . THR A 1 385 ? 11.504 1.388 -14.901 1.00 98.19 385 THR A N 1
ATOM 3074 C CA . THR A 1 385 ? 11.347 1.388 -16.364 1.00 98.19 385 THR A CA 1
ATOM 3075 C C . THR A 1 385 ? 10.483 0.216 -16.824 1.00 98.19 385 THR A C 1
ATOM 3077 O O . THR A 1 385 ? 9.521 0.435 -17.559 1.00 98.19 385 THR A O 1
ATOM 3080 N N . ALA A 1 386 ? 10.769 -1.002 -16.355 1.00 96.75 386 ALA A N 1
ATOM 3081 C CA . ALA A 1 386 ? 9.961 -2.187 -16.635 1.00 96.75 386 ALA A CA 1
ATOM 3082 C C . ALA A 1 386 ? 8.509 -1.980 -16.168 1.00 96.75 386 ALA A C 1
ATOM 3084 O O . ALA A 1 386 ? 7.570 -2.103 -16.951 1.00 96.75 386 ALA A O 1
ATOM 3085 N N . ALA A 1 387 ? 8.301 -1.510 -14.936 1.00 95.69 387 ALA A N 1
ATOM 3086 C CA . ALA A 1 387 ? 6.967 -1.189 -14.436 1.00 95.69 387 ALA A CA 1
ATOM 3087 C C . ALA A 1 387 ? 6.234 -0.160 -15.331 1.00 95.69 387 ALA A C 1
ATOM 3089 O O . ALA A 1 387 ? 5.042 -0.295 -15.621 1.00 95.69 387 ALA A O 1
ATOM 3090 N N . LEU A 1 388 ? 6.933 0.872 -15.814 1.00 97.25 388 LEU A N 1
ATOM 3091 C CA . LEU A 1 388 ? 6.352 1.934 -16.639 1.00 97.25 388 LEU A CA 1
ATOM 3092 C C . LEU A 1 388 ? 6.280 1.617 -18.141 1.00 97.25 388 LEU A C 1
ATOM 3094 O O . LEU A 1 388 ? 5.725 2.433 -18.885 1.00 97.25 388 LEU A O 1
ATOM 3098 N N . GLY A 1 389 ? 6.769 0.460 -18.596 1.00 95.94 389 GLY A N 1
ATOM 3099 C CA . GLY A 1 389 ? 6.919 0.139 -20.018 1.00 95.94 389 GLY A CA 1
ATOM 3100 C C . GLY A 1 389 ? 5.629 0.311 -20.822 1.00 95.94 389 GLY A C 1
ATOM 3101 O O . GLY A 1 389 ? 5.623 0.993 -21.845 1.00 95.94 389 GLY A O 1
ATOM 3102 N N . ASN A 1 390 ? 4.491 -0.168 -20.309 1.00 95.12 390 ASN A N 1
ATOM 3103 C CA . ASN A 1 390 ? 3.180 0.036 -20.941 1.00 95.12 390 ASN A CA 1
ATOM 3104 C C . ASN A 1 390 ? 2.843 1.524 -21.172 1.00 95.12 390 ASN A C 1
ATOM 3106 O O . ASN A 1 390 ? 2.269 1.897 -22.195 1.00 95.12 390 ASN A O 1
ATOM 3110 N N . PHE A 1 391 ? 3.185 2.392 -20.217 1.00 97.00 391 PHE A N 1
ATOM 3111 C CA . PHE A 1 391 ? 2.943 3.831 -20.328 1.00 97.00 391 PHE A CA 1
ATOM 3112 C C . PHE A 1 391 ? 3.923 4.486 -21.302 1.00 97.00 391 PHE A C 1
ATOM 3114 O O . PHE A 1 391 ? 3.510 5.330 -22.096 1.00 97.00 391 PHE A O 1
ATOM 3121 N N . MET A 1 392 ? 5.195 4.073 -21.281 1.00 97.44 392 MET A N 1
ATOM 3122 C CA . MET A 1 392 ? 6.231 4.567 -22.195 1.00 97.44 392 MET A CA 1
ATOM 3123 C C . MET A 1 392 ? 5.878 4.251 -23.648 1.00 97.44 392 MET A C 1
ATOM 3125 O O . MET A 1 392 ? 5.854 5.156 -24.483 1.00 97.44 392 MET A O 1
ATOM 3129 N N . MET A 1 393 ? 5.490 3.005 -23.925 1.00 96.38 393 MET A N 1
ATOM 3130 C CA . MET A 1 393 ? 5.165 2.534 -25.273 1.00 96.38 393 MET A CA 1
ATOM 3131 C C . MET A 1 393 ? 3.870 3.124 -25.841 1.00 96.38 393 MET A C 1
ATOM 3133 O O . MET A 1 393 ? 3.690 3.126 -27.058 1.00 96.38 393 MET A O 1
ATOM 3137 N N . ARG A 1 394 ? 2.981 3.664 -24.996 1.00 95.31 394 ARG A N 1
ATOM 3138 C CA . ARG A 1 394 ? 1.747 4.359 -25.415 1.00 95.31 394 ARG A CA 1
ATOM 3139 C C . ARG A 1 394 ? 1.899 5.876 -25.522 1.00 95.31 394 ARG A C 1
ATOM 3141 O O . ARG A 1 394 ? 0.994 6.539 -26.028 1.00 95.31 394 ARG A O 1
ATOM 3148 N N . HIS A 1 395 ? 2.991 6.450 -25.020 1.00 96.06 395 HIS A N 1
ATOM 3149 C CA . HIS A 1 395 ? 3.145 7.899 -24.951 1.00 96.06 395 HIS A CA 1
ATOM 3150 C C . HIS A 1 395 ? 3.860 8.451 -26.200 1.00 96.06 395 HIS A C 1
ATOM 3152 O O . HIS A 1 395 ? 5.022 8.115 -26.434 1.00 96.06 395 HIS A O 1
ATOM 3158 N N . PRO A 1 396 ? 3.239 9.365 -26.972 1.00 94.00 396 PRO A N 1
ATOM 3159 C CA . PRO A 1 396 ? 3.706 9.741 -28.313 1.00 94.00 396 PRO A CA 1
ATOM 3160 C C . PRO A 1 396 ? 5.077 10.429 -28.341 1.00 94.00 396 PRO A C 1
ATOM 3162 O O . PRO A 1 396 ? 5.801 10.307 -29.318 1.00 94.00 396 PRO A O 1
ATOM 3165 N N . GLN A 1 397 ? 5.452 11.143 -27.276 1.00 94.25 397 GLN A N 1
ATOM 3166 C CA . GLN A 1 397 ? 6.763 11.805 -27.181 1.00 94.25 397 GLN A CA 1
ATOM 3167 C C . GLN A 1 397 ? 7.857 10.911 -26.581 1.00 94.25 397 GLN A C 1
ATOM 3169 O O . GLN A 1 397 ? 9.031 11.253 -26.656 1.00 94.25 397 GLN A O 1
ATOM 3174 N N . VAL A 1 398 ? 7.481 9.802 -25.936 1.00 96.38 398 VAL A N 1
ATOM 3175 C CA . VAL A 1 398 ? 8.434 8.928 -25.232 1.00 96.38 398 VAL A CA 1
ATOM 3176 C C . VAL A 1 398 ? 8.745 7.706 -26.081 1.00 96.38 398 VAL A C 1
ATOM 3178 O O . VAL A 1 398 ? 9.919 7.407 -26.255 1.00 96.38 398 VAL A O 1
ATOM 3181 N N . ARG A 1 399 ? 7.722 7.069 -26.675 1.00 96.81 399 ARG A N 1
ATOM 3182 C CA . ARG A 1 399 ? 7.852 5.879 -27.531 1.00 96.81 399 ARG A CA 1
ATOM 3183 C C . ARG A 1 399 ? 9.004 5.977 -28.550 1.00 96.81 399 ARG A C 1
ATOM 3185 O O . ARG A 1 399 ? 9.801 5.046 -28.570 1.00 96.81 399 ARG A O 1
ATOM 3192 N N . PRO A 1 400 ? 9.185 7.076 -29.318 1.00 96.44 400 PRO A N 1
ATOM 3193 C CA . PRO A 1 400 ? 10.269 7.160 -30.306 1.00 96.44 400 PRO A CA 1
ATOM 3194 C C . PRO A 1 400 ? 11.685 7.116 -29.710 1.00 96.44 400 PRO A C 1
ATOM 3196 O O . PRO A 1 400 ? 12.632 6.786 -30.410 1.00 96.44 400 PRO A O 1
ATOM 3199 N N . ASN A 1 401 ? 11.837 7.451 -28.426 1.00 96.12 401 ASN A N 1
ATOM 3200 C CA . ASN A 1 401 ? 13.130 7.508 -27.741 1.00 96.12 401 ASN A CA 1
ATOM 3201 C C . ASN A 1 401 ? 13.432 6.233 -26.935 1.00 96.12 401 AS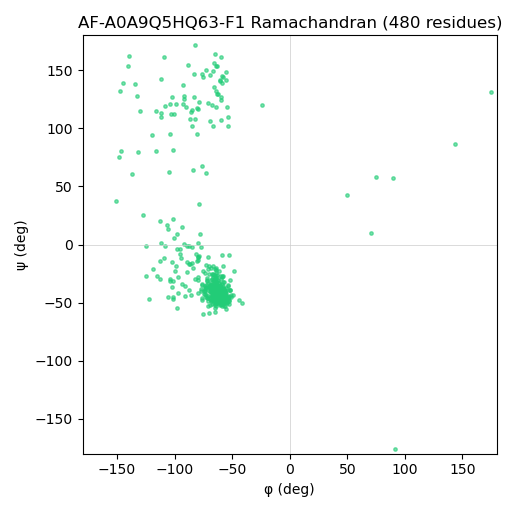N A C 1
ATOM 3203 O O . ASN A 1 401 ? 14.513 6.119 -26.359 1.00 96.12 401 ASN A O 1
ATOM 3207 N N . VAL A 1 402 ? 12.495 5.276 -26.868 1.00 97.62 402 VAL A N 1
ATOM 3208 C CA . VAL A 1 402 ? 12.672 4.044 -26.081 1.00 97.62 402 VAL A CA 1
ATOM 3209 C C . VAL A 1 402 ? 13.830 3.208 -26.622 1.00 97.62 402 VAL A C 1
ATOM 3211 O O . VAL A 1 402 ? 14.616 2.699 -25.830 1.00 97.62 402 VAL A O 1
ATOM 3214 N N . GLU A 1 403 ? 14.002 3.126 -27.944 1.00 97.81 403 GLU A N 1
ATOM 3215 C CA . GLU A 1 403 ? 15.125 2.389 -28.536 1.00 97.81 403 GLU A CA 1
ATOM 3216 C C . GLU A 1 403 ? 16.476 2.964 -28.098 1.00 97.81 403 GLU A C 1
ATOM 3218 O O . GLU A 1 403 ? 17.353 2.230 -27.648 1.00 97.81 403 GLU A O 1
ATOM 3223 N N . GLN A 1 404 ? 16.631 4.290 -28.168 1.00 97.38 404 GLN A N 1
ATOM 3224 C CA . GLN A 1 404 ? 17.858 4.960 -27.741 1.00 97.38 404 GLN A CA 1
ATOM 3225 C C . GLN A 1 404 ? 18.124 4.735 -26.249 1.00 97.38 404 GLN A C 1
ATOM 3227 O O . GLN A 1 404 ? 19.255 4.437 -25.869 1.00 97.38 404 GLN A O 1
ATOM 3232 N N . PHE A 1 405 ? 17.085 4.831 -25.414 1.00 98.06 405 PHE A N 1
ATOM 3233 C CA . PHE A 1 405 ? 17.188 4.546 -23.985 1.00 98.06 405 PHE A CA 1
ATOM 3234 C C . PHE A 1 405 ? 17.691 3.118 -23.730 1.00 98.06 405 PHE A C 1
ATOM 3236 O O . PHE A 1 405 ? 18.593 2.910 -22.921 1.00 98.06 405 PHE A O 1
ATOM 3243 N N . VAL A 1 406 ? 17.142 2.136 -24.448 1.00 98.19 406 VAL A N 1
ATOM 3244 C CA . VAL A 1 406 ? 17.528 0.725 -24.333 1.00 98.19 406 VAL A CA 1
ATOM 3245 C C . VAL A 1 406 ? 18.991 0.522 -24.726 1.00 98.19 406 VAL A C 1
ATOM 3247 O O . VAL A 1 406 ? 19.750 -0.087 -23.972 1.00 98.19 406 VAL A O 1
ATOM 3250 N N . VAL A 1 407 ? 19.419 1.091 -25.853 1.00 98.31 407 VAL A N 1
ATOM 3251 C CA . VAL A 1 407 ? 20.818 1.021 -26.299 1.00 98.31 407 VAL A CA 1
ATOM 3252 C C . VAL A 1 407 ? 21.763 1.642 -25.268 1.00 98.31 407 VAL A C 1
ATOM 3254 O O . VAL A 1 407 ? 22.829 1.095 -24.996 1.00 98.31 407 VAL A O 1
ATOM 3257 N N . GLN A 1 408 ? 21.380 2.776 -24.684 1.00 97.69 408 GLN A N 1
ATOM 3258 C CA . GLN A 1 408 ? 22.236 3.527 -23.771 1.00 97.69 408 GLN A CA 1
ATOM 3259 C C . GLN A 1 408 ? 22.314 2.906 -22.370 1.00 97.69 408 GLN A C 1
ATOM 3261 O O . GLN A 1 408 ? 23.388 2.895 -21.770 1.00 97.69 408 GLN A O 1
ATOM 3266 N N . HIS A 1 409 ? 21.196 2.407 -21.838 1.00 97.81 409 HIS A N 1
ATOM 3267 C CA . HIS A 1 409 ? 21.088 2.050 -20.420 1.00 97.81 409 HIS A CA 1
ATOM 3268 C C . HIS A 1 409 ? 20.798 0.575 -20.147 1.00 97.81 409 HIS A C 1
ATOM 3270 O O . HIS A 1 409 ? 21.085 0.115 -19.046 1.00 97.81 409 HIS A O 1
ATOM 3276 N N . VAL A 1 410 ? 20.250 -0.168 -21.112 1.00 98.25 410 VAL A N 1
ATOM 3277 C CA . VAL A 1 410 ? 19.866 -1.579 -20.929 1.00 98.25 410 VAL A CA 1
ATOM 3278 C C . VAL A 1 410 ? 20.911 -2.508 -21.542 1.00 98.25 410 VAL A C 1
ATOM 3280 O O . VAL A 1 410 ? 21.369 -3.434 -20.880 1.00 98.25 410 VAL A O 1
ATOM 3283 N N . PHE A 1 411 ? 21.358 -2.240 -22.774 1.00 98.31 411 PHE A N 1
ATOM 3284 C CA . PHE A 1 411 ? 22.336 -3.089 -23.470 1.00 98.31 411 PHE A CA 1
ATOM 3285 C C . PHE A 1 411 ? 23.656 -3.304 -22.712 1.00 98.31 411 PHE A C 1
ATOM 3287 O O . PHE A 1 411 ? 24.147 -4.437 -22.717 1.00 98.31 411 PHE A O 1
ATOM 3294 N N . PRO A 1 412 ? 24.242 -2.294 -22.033 1.00 97.19 412 PRO A N 1
ATOM 3295 C CA . PRO A 1 412 ? 25.458 -2.510 -21.249 1.00 97.19 412 PRO A CA 1
ATOM 3296 C C . PRO A 1 412 ? 25.291 -3.556 -20.139 1.00 97.19 412 PRO A C 1
ATOM 3298 O O . PRO A 1 412 ? 26.248 -4.249 -19.795 1.00 97.19 412 PRO A O 1
ATOM 3301 N N . GLU A 1 413 ? 24.079 -3.702 -19.602 1.00 97.88 413 GLU A N 1
ATOM 3302 C CA . GLU A 1 413 ? 23.800 -4.572 -18.460 1.00 97.88 413 GLU A CA 1
ATOM 3303 C C . GLU A 1 413 ? 23.656 -6.050 -18.854 1.00 97.88 413 GLU A C 1
ATOM 3305 O O . GLU A 1 413 ? 23.789 -6.914 -17.990 1.00 97.88 413 GLU A O 1
ATOM 3310 N N . PHE A 1 414 ? 23.497 -6.382 -20.145 1.00 97.75 414 PHE A N 1
ATOM 3311 C CA . PHE A 1 414 ? 23.456 -7.779 -20.613 1.00 97.75 414 PHE A CA 1
ATOM 3312 C C . PHE A 1 414 ? 24.727 -8.569 -20.278 1.00 97.75 414 PHE A C 1
ATOM 3314 O O . PHE A 1 414 ? 24.667 -9.780 -20.087 1.00 97.75 414 PHE A O 1
ATOM 3321 N N . ASN A 1 415 ? 25.872 -7.888 -20.174 1.00 95.31 415 ASN A N 1
ATOM 3322 C CA . ASN A 1 415 ? 27.164 -8.496 -19.835 1.00 95.31 415 ASN A CA 1
ATOM 3323 C C . ASN A 1 415 ? 27.617 -8.162 -18.404 1.00 95.31 415 ASN A C 1
ATOM 3325 O O . ASN A 1 415 ? 28.798 -8.297 -18.074 1.00 95.31 415 ASN A O 1
ATOM 3329 N N . SER A 1 416 ? 26.700 -7.689 -17.554 1.00 97.19 416 SER A N 1
ATOM 3330 C CA . SER A 1 416 ? 27.011 -7.380 -16.161 1.00 97.19 416 SER A CA 1
ATOM 3331 C C . SER A 1 416 ? 27.482 -8.632 -15.424 1.00 97.19 416 SER A C 1
ATOM 3333 O O . SER A 1 416 ? 26.926 -9.717 -15.592 1.00 97.19 416 SER A O 1
ATOM 3335 N N . GLN A 1 417 ? 28.484 -8.482 -14.557 1.00 97.19 417 GLN A N 1
ATOM 3336 C CA . GLN A 1 417 ? 28.923 -9.566 -13.669 1.00 97.19 417 GLN A CA 1
ATOM 3337 C C . GLN A 1 417 ? 27.861 -9.892 -12.609 1.00 97.19 417 GLN A C 1
ATOM 3339 O O . GLN A 1 417 ? 27.852 -10.984 -12.048 1.00 97.19 417 GLN A O 1
ATOM 3344 N N . LEU A 1 418 ? 26.943 -8.955 -12.358 1.00 97.88 418 LEU A N 1
ATOM 3345 C CA . LEU A 1 418 ? 25.875 -9.092 -11.381 1.00 97.88 418 LEU A CA 1
ATOM 3346 C C . LEU A 1 418 ? 24.637 -9.696 -12.057 1.00 97.88 418 LEU A C 1
ATOM 3348 O O . LEU A 1 418 ? 24.078 -9.080 -12.968 1.00 97.88 418 LEU A O 1
ATOM 3352 N N . PRO A 1 419 ? 24.172 -10.878 -11.632 1.00 97.75 419 PRO A N 1
ATOM 3353 C CA . PRO A 1 419 ? 23.111 -11.579 -12.345 1.00 97.75 419 PRO A CA 1
ATOM 3354 C C . PRO A 1 419 ? 21.749 -10.894 -12.247 1.00 97.75 419 PRO A C 1
ATOM 3356 O O . PRO A 1 419 ? 21.020 -10.851 -13.234 1.00 97.75 419 PRO A O 1
ATOM 3359 N N . TYR A 1 420 ? 21.436 -10.254 -11.119 1.00 97.44 420 TYR A N 1
ATOM 3360 C CA . TYR A 1 420 ? 20.211 -9.463 -10.989 1.00 97.44 420 TYR A CA 1
ATOM 3361 C C . TYR A 1 420 ? 20.167 -8.266 -11.954 1.00 97.44 420 TYR A C 1
ATOM 3363 O O . TYR A 1 420 ? 19.080 -7.846 -12.346 1.00 97.44 420 TYR A O 1
ATOM 3371 N N . MET A 1 421 ? 21.326 -7.735 -12.374 1.00 98.38 421 MET A N 1
ATOM 3372 C CA . MET A 1 421 ? 21.397 -6.683 -13.396 1.00 98.38 421 MET A CA 1
ATOM 3373 C C . MET A 1 421 ? 21.109 -7.238 -14.792 1.00 98.38 421 MET A C 1
ATOM 3375 O O . MET A 1 421 ? 20.376 -6.611 -15.556 1.00 98.38 421 MET A O 1
ATOM 3379 N N . ARG A 1 422 ? 21.621 -8.437 -15.108 1.00 98.38 422 ARG A N 1
ATOM 3380 C CA . ARG A 1 422 ? 21.288 -9.128 -16.364 1.00 98.38 422 ARG A CA 1
ATOM 3381 C C . ARG A 1 422 ? 19.792 -9.438 -16.436 1.00 98.38 422 ARG A C 1
ATOM 3383 O O . ARG A 1 422 ? 19.162 -9.129 -17.443 1.00 98.38 422 ARG A O 1
ATOM 3390 N N . ALA A 1 423 ? 19.220 -9.973 -15.354 1.00 97.75 423 ALA A N 1
ATOM 3391 C CA . ALA A 1 423 ? 17.794 -10.290 -15.267 1.00 97.75 423 ALA A CA 1
ATOM 3392 C C . ALA A 1 423 ? 16.907 -9.056 -15.493 1.00 97.75 423 ALA A C 1
ATOM 3394 O O . ALA A 1 423 ? 16.069 -9.079 -16.391 1.00 97.75 423 ALA A O 1
ATOM 3395 N N . ILE A 1 424 ? 17.141 -7.941 -14.782 1.00 97.94 424 ILE A N 1
ATOM 3396 C CA . ILE A 1 424 ? 16.299 -6.748 -14.974 1.00 97.94 424 ILE A CA 1
ATOM 3397 C C . ILE A 1 424 ? 16.453 -6.129 -16.366 1.00 97.94 424 ILE A C 1
ATOM 3399 O O . ILE A 1 424 ? 15.487 -5.608 -16.921 1.00 97.94 424 ILE A O 1
ATOM 3403 N N . ALA A 1 425 ? 17.645 -6.198 -16.966 1.00 98.44 425 ALA A N 1
ATOM 3404 C CA . ALA A 1 425 ? 17.848 -5.725 -18.330 1.00 98.44 425 ALA A CA 1
ATOM 3405 C C . ALA A 1 425 ? 16.998 -6.525 -19.330 1.00 98.44 425 ALA A C 1
ATOM 3407 O O . ALA A 1 425 ? 16.369 -5.947 -20.216 1.00 98.44 425 ALA A O 1
ATOM 3408 N N . ILE A 1 426 ? 16.935 -7.845 -19.151 1.00 98.25 426 ILE A N 1
ATOM 3409 C CA . ILE A 1 426 ? 16.097 -8.747 -19.946 1.00 98.25 426 ILE A CA 1
ATOM 3410 C C . ILE A 1 426 ? 14.607 -8.476 -19.705 1.00 98.25 426 ILE A C 1
ATOM 3412 O O . ILE A 1 426 ? 13.844 -8.401 -20.668 1.00 98.25 426 ILE A O 1
ATOM 3416 N N . ASP A 1 427 ? 14.191 -8.253 -18.457 1.00 96.56 427 ASP A N 1
ATOM 3417 C CA . ASP A 1 427 ? 12.796 -7.934 -18.127 1.00 96.56 427 ASP A CA 1
ATOM 3418 C C . ASP A 1 427 ? 12.331 -6.626 -18.784 1.00 96.56 427 ASP A C 1
ATOM 3420 O O . ASP A 1 427 ? 11.195 -6.534 -19.263 1.00 96.56 427 ASP A O 1
ATOM 3424 N N . VAL A 1 428 ? 13.208 -5.615 -18.871 1.00 98.19 428 VAL A N 1
ATOM 3425 C CA . VAL A 1 428 ? 12.917 -4.375 -19.608 1.00 98.19 428 VAL A CA 1
ATOM 3426 C C . VAL A 1 428 ? 12.657 -4.674 -21.087 1.00 98.19 428 VAL A C 1
ATOM 3428 O O . VAL A 1 428 ? 11.673 -4.165 -21.625 1.00 98.19 428 VAL A O 1
ATOM 3431 N N . ILE A 1 429 ? 13.474 -5.523 -21.730 1.00 98.19 429 ILE A N 1
ATOM 3432 C CA . ILE A 1 429 ? 13.256 -5.948 -23.126 1.00 98.19 429 ILE A CA 1
ATOM 3433 C C . ILE A 1 429 ? 11.919 -6.674 -23.278 1.00 98.19 429 ILE A C 1
ATOM 3435 O O . ILE A 1 429 ? 11.106 -6.277 -24.112 1.00 98.19 429 ILE A O 1
ATOM 3439 N N . GLY A 1 430 ? 11.648 -7.681 -22.443 1.00 96.56 430 GLY A N 1
ATOM 3440 C CA . GLY A 1 430 ? 10.387 -8.425 -22.496 1.00 96.56 430 GLY A CA 1
ATOM 3441 C C . GLY A 1 430 ? 9.166 -7.517 -22.334 1.00 96.56 430 GLY A C 1
ATOM 3442 O O . GLY A 1 430 ? 8.181 -7.641 -23.060 1.00 96.56 430 GLY A O 1
ATOM 3443 N N . THR A 1 431 ? 9.254 -6.534 -21.436 1.00 95.62 431 THR A N 1
ATOM 3444 C CA . THR A 1 431 ? 8.181 -5.565 -21.182 1.00 95.62 431 THR A CA 1
ATOM 3445 C C . THR A 1 431 ? 7.889 -4.677 -22.392 1.00 95.62 431 THR A C 1
ATOM 3447 O O . THR A 1 431 ? 6.723 -4.477 -22.742 1.00 95.62 431 THR A O 1
ATOM 3450 N N . ILE A 1 432 ? 8.911 -4.080 -23.012 1.00 96.31 432 ILE A N 1
ATOM 3451 C CA . ILE A 1 432 ? 8.684 -3.177 -24.151 1.00 96.31 432 ILE A CA 1
ATOM 3452 C C . ILE A 1 432 ? 8.204 -3.951 -25.382 1.00 96.31 432 ILE A C 1
ATOM 3454 O O . ILE A 1 432 ? 7.319 -3.465 -26.086 1.00 96.31 432 ILE A O 1
ATOM 3458 N N . GLU A 1 433 ? 8.713 -5.168 -25.592 1.00 96.00 433 GLU A N 1
ATOM 3459 C CA . GLU A 1 433 ? 8.315 -6.077 -26.674 1.00 96.00 433 GLU A CA 1
ATOM 3460 C C . GLU A 1 433 ? 6.847 -6.477 -26.560 1.00 96.00 433 GLU A C 1
ATOM 3462 O O . GLU A 1 433 ? 6.066 -6.255 -27.487 1.00 96.00 433 GLU A O 1
ATOM 3467 N N . LYS A 1 434 ? 6.426 -6.904 -25.364 1.00 95.19 434 LYS A N 1
ATOM 3468 C CA . LYS A 1 434 ? 5.019 -7.152 -25.017 1.00 95.19 434 LYS A CA 1
ATOM 3469 C C . LYS A 1 434 ? 4.098 -5.971 -25.327 1.00 95.19 434 LYS A C 1
ATOM 3471 O O . LYS A 1 434 ? 2.903 -6.132 -25.586 1.00 95.19 434 LYS A O 1
ATOM 3476 N N . HIS A 1 435 ? 4.628 -4.753 -25.259 1.00 94.88 435 HIS A N 1
ATOM 3477 C CA . HIS A 1 435 ? 3.895 -3.518 -25.522 1.00 94.88 435 HIS A CA 1
ATOM 3478 C C . HIS A 1 435 ? 4.167 -2.924 -26.912 1.00 94.88 435 HIS A C 1
ATOM 3480 O O . HIS A 1 435 ? 3.884 -1.744 -27.151 1.00 94.88 435 HIS A O 1
ATOM 3486 N N . GLY A 1 436 ? 4.622 -3.767 -27.842 1.00 91.81 436 GLY A N 1
ATOM 3487 C CA . GLY A 1 436 ? 4.758 -3.467 -29.260 1.00 91.81 436 GLY A CA 1
ATOM 3488 C C . GLY A 1 436 ? 5.945 -2.561 -29.535 1.00 91.81 436 GLY A C 1
ATOM 3489 O O . GLY A 1 436 ? 5.752 -1.457 -30.043 1.00 91.81 436 GLY A O 1
ATOM 3490 N N . MET A 1 437 ? 7.147 -2.983 -29.148 1.00 94.19 437 MET A N 1
ATOM 3491 C CA . MET A 1 437 ? 8.386 -2.308 -29.527 1.00 94.19 437 MET A CA 1
ATOM 3492 C C . MET A 1 437 ? 8.592 -2.376 -31.042 1.00 94.19 437 MET A C 1
ATOM 3494 O O . MET A 1 437 ? 8.471 -3.433 -31.650 1.00 94.19 437 MET A O 1
ATOM 3498 N N . GLU A 1 438 ? 8.916 -1.235 -31.647 1.00 91.00 438 GLU A N 1
ATOM 3499 C CA . GLU A 1 438 ? 9.287 -1.140 -33.059 1.00 91.00 438 GLU A CA 1
ATOM 3500 C C . GLU A 1 438 ? 10.761 -0.761 -33.134 1.00 91.00 438 GLU A C 1
ATOM 3502 O O . GLU A 1 438 ? 11.136 0.361 -32.793 1.00 91.00 438 GLU A O 1
ATOM 3507 N N . TRP A 1 439 ? 11.598 -1.704 -33.558 1.00 94.12 439 TRP A N 1
ATOM 3508 C CA . TRP A 1 439 ? 13.023 -1.461 -33.744 1.00 94.12 439 TRP A CA 1
ATOM 3509 C C . TRP A 1 439 ? 13.264 -0.772 -35.080 1.00 94.12 439 TRP A C 1
ATOM 3511 O O . TRP A 1 439 ? 12.989 -1.322 -36.144 1.00 94.12 439 TRP A O 1
ATOM 3521 N N . THR A 1 440 ? 13.803 0.438 -35.021 1.00 94.00 440 THR A N 1
ATOM 3522 C CA . THR A 1 440 ? 14.204 1.212 -36.198 1.00 94.00 440 THR A CA 1
ATOM 3523 C C . THR A 1 440 ? 15.554 0.758 -36.745 1.00 94.00 440 THR A C 1
ATOM 3525 O O . THR A 1 440 ? 15.795 0.867 -37.947 1.00 94.00 440 THR A O 1
ATOM 3528 N N . ASN A 1 441 ? 16.425 0.216 -35.887 1.00 94.94 441 ASN A N 1
ATOM 3529 C CA . ASN A 1 441 ? 17.701 -0.362 -36.280 1.00 94.94 441 ASN A CA 1
ATOM 3530 C C . ASN A 1 441 ? 17.699 -1.882 -36.069 1.00 94.94 441 ASN A C 1
ATOM 3532 O O . ASN A 1 441 ? 17.717 -2.381 -34.943 1.00 94.94 441 ASN A O 1
ATOM 3536 N N . GLU A 1 442 ? 17.764 -2.627 -37.170 1.00 94.25 442 GLU A N 1
ATOM 3537 C CA . GLU A 1 442 ? 17.796 -4.092 -37.163 1.00 94.25 442 GLU A CA 1
ATOM 3538 C C . GLU A 1 442 ? 18.973 -4.658 -36.345 1.00 94.25 442 GLU A C 1
ATOM 3540 O O . GLU A 1 442 ? 18.836 -5.683 -35.679 1.00 94.25 442 GLU A O 1
ATOM 3545 N N . ALA A 1 443 ? 20.117 -3.964 -36.293 1.00 97.00 443 ALA A N 1
ATOM 3546 C CA . ALA A 1 443 ? 21.250 -4.388 -35.470 1.00 97.00 443 ALA A CA 1
ATOM 3547 C C . ALA A 1 443 ? 20.932 -4.353 -33.964 1.00 97.00 443 ALA A C 1
ATOM 3549 O O . ALA A 1 443 ? 21.447 -5.183 -33.207 1.00 97.00 443 ALA A O 1
ATOM 3550 N N . ASN A 1 444 ? 20.068 -3.432 -33.526 1.00 97.44 444 ASN A N 1
ATOM 3551 C CA . ASN A 1 444 ? 19.623 -3.358 -32.137 1.00 97.44 444 ASN A CA 1
ATOM 3552 C C . ASN A 1 444 ? 18.686 -4.526 -31.805 1.00 97.44 444 ASN A C 1
ATOM 3554 O O . ASN A 1 444 ? 18.904 -5.191 -30.792 1.00 97.44 444 ASN A O 1
ATOM 3558 N N . LEU A 1 445 ? 17.737 -4.849 -32.693 1.00 96.00 445 LEU A N 1
ATOM 3559 C CA . LEU A 1 445 ? 16.885 -6.038 -32.560 1.00 96.00 445 LEU A CA 1
ATOM 3560 C C . LEU A 1 445 ? 17.723 -7.320 -32.479 1.00 96.00 445 LEU A C 1
ATOM 3562 O O . LEU A 1 445 ? 17.520 -8.144 -31.588 1.00 96.00 445 LEU A O 1
ATOM 3566 N N . VAL A 1 446 ? 18.706 -7.481 -33.368 1.00 96.12 446 VAL A N 1
ATOM 3567 C CA . VAL A 1 446 ? 19.611 -8.641 -33.360 1.00 96.12 446 VAL A CA 1
ATOM 3568 C C . VAL A 1 446 ? 20.405 -8.715 -32.053 1.00 96.12 446 VAL A C 1
ATOM 3570 O O . VAL A 1 446 ? 20.580 -9.803 -31.504 1.00 96.12 446 VAL A O 1
ATOM 3573 N N . THR A 1 447 ? 20.870 -7.576 -31.536 1.00 97.81 447 THR A N 1
ATOM 3574 C CA . THR A 1 447 ? 21.599 -7.508 -30.260 1.00 97.81 447 THR A CA 1
ATOM 3575 C C . THR A 1 447 ? 20.711 -7.932 -29.093 1.00 97.81 447 THR A C 1
ATOM 3577 O O . THR A 1 447 ? 21.101 -8.821 -28.337 1.00 97.81 447 THR A O 1
ATOM 3580 N N . ALA A 1 448 ? 19.506 -7.365 -28.986 1.00 97.44 448 ALA A N 1
ATOM 3581 C CA . ALA A 1 448 ? 18.535 -7.719 -27.954 1.00 97.44 448 ALA A CA 1
ATOM 3582 C C . ALA A 1 448 ? 18.149 -9.205 -28.031 1.00 97.44 448 ALA A C 1
ATOM 3584 O O . ALA A 1 448 ? 18.224 -9.914 -27.032 1.00 97.44 448 ALA A O 1
ATOM 3585 N N . THR A 1 449 ? 17.843 -9.707 -29.231 1.00 96.31 449 THR A N 1
ATOM 3586 C CA . THR A 1 449 ? 17.449 -11.108 -29.454 1.00 96.31 449 THR A CA 1
ATOM 3587 C C . THR A 1 449 ? 18.558 -12.075 -29.052 1.00 96.31 449 THR A C 1
ATOM 3589 O O . THR A 1 449 ? 18.300 -13.053 -28.356 1.00 96.31 449 THR A O 1
ATOM 3592 N N . ARG A 1 450 ? 19.811 -11.808 -29.448 1.00 97.19 450 ARG A N 1
ATOM 3593 C CA . ARG A 1 450 ? 20.954 -12.651 -29.061 1.00 97.19 450 ARG A CA 1
ATOM 3594 C C . ARG A 1 450 ? 21.206 -12.619 -27.560 1.00 97.19 450 ARG A C 1
ATOM 3596 O O . ARG A 1 450 ? 21.519 -13.663 -27.000 1.00 97.19 450 ARG A O 1
ATOM 3603 N N . ALA A 1 451 ? 21.076 -11.454 -26.925 1.00 97.81 451 ALA A N 1
ATOM 3604 C CA . ALA A 1 451 ? 21.252 -11.324 -25.484 1.00 97.81 451 ALA A CA 1
ATOM 3605 C C . ALA A 1 451 ? 20.190 -12.122 -24.712 1.00 97.81 451 ALA A C 1
ATOM 3607 O O . ALA A 1 451 ? 20.542 -12.924 -23.852 1.00 97.81 451 ALA A O 1
ATOM 3608 N N . VAL A 1 452 ? 18.910 -11.970 -25.072 1.00 97.88 452 VAL A N 1
ATOM 3609 C CA . VAL A 1 452 ? 17.800 -12.714 -24.456 1.00 97.88 452 VAL A CA 1
ATOM 3610 C C . VAL A 1 452 ? 17.939 -14.218 -24.703 1.00 97.88 452 VAL A C 1
ATOM 3612 O O . VAL A 1 452 ? 17.836 -15.000 -23.764 1.00 97.88 452 VAL A O 1
ATOM 3615 N N . ALA A 1 453 ? 18.232 -14.644 -25.936 1.00 97.31 453 ALA A N 1
ATOM 3616 C CA . ALA A 1 453 ? 18.407 -16.062 -26.252 1.00 97.31 453 ALA A CA 1
ATOM 3617 C C . ALA A 1 453 ? 19.615 -16.677 -25.528 1.00 97.31 453 ALA A C 1
ATOM 3619 O O . ALA A 1 453 ? 19.503 -17.767 -24.979 1.00 97.31 453 ALA A O 1
ATOM 3620 N N . GLY A 1 454 ? 20.752 -15.974 -25.481 1.00 97.25 454 GLY A N 1
ATOM 3621 C CA . GLY A 1 454 ? 21.945 -16.437 -24.768 1.00 97.25 454 GLY A CA 1
ATOM 3622 C C . GLY A 1 454 ? 21.742 -16.534 -23.254 1.00 97.25 454 GLY A C 1
ATOM 3623 O O . GLY A 1 454 ? 22.324 -17.400 -22.611 1.00 97.25 454 GLY A O 1
ATOM 3624 N N . ALA A 1 455 ? 20.873 -15.698 -22.683 1.00 97.88 455 ALA A N 1
ATOM 3625 C CA . ALA A 1 455 ? 20.548 -15.731 -21.261 1.00 97.88 455 ALA A CA 1
ATOM 3626 C C . ALA A 1 455 ? 19.716 -16.957 -20.834 1.00 97.88 455 ALA A C 1
ATOM 3628 O O . ALA A 1 455 ? 19.611 -17.230 -19.638 1.00 97.88 455 ALA A O 1
ATOM 3629 N N . LEU A 1 456 ? 19.174 -17.744 -21.775 1.00 97.56 456 LEU A N 1
ATOM 3630 C CA . LEU A 1 456 ? 18.581 -19.052 -21.462 1.00 97.56 456 LEU A CA 1
ATOM 3631 C C . LEU A 1 456 ? 19.612 -20.050 -20.915 1.00 97.56 456 LEU A C 1
ATOM 3633 O O . LEU A 1 456 ? 19.238 -20.952 -20.168 1.00 97.56 456 LEU A O 1
ATOM 3637 N N . ASP A 1 457 ? 20.891 -19.858 -21.243 1.00 97.38 457 ASP A N 1
ATOM 3638 C CA . ASP A 1 457 ? 22.012 -20.670 -20.763 1.00 97.38 457 ASP A CA 1
ATOM 3639 C C . ASP A 1 457 ? 22.744 -20.023 -19.565 1.00 97.38 457 ASP A C 1
ATOM 3641 O O . ASP A 1 457 ? 23.803 -20.500 -19.152 1.00 97.38 457 ASP A O 1
ATOM 3645 N N . ASP A 1 458 ? 22.210 -18.937 -18.984 1.00 98.12 458 ASP A N 1
ATOM 3646 C CA . ASP A 1 458 ? 22.818 -18.266 -17.824 1.00 98.12 458 ASP A CA 1
ATOM 3647 C C . ASP A 1 458 ? 22.905 -19.225 -16.620 1.00 98.12 458 ASP A C 1
ATOM 3649 O O . ASP A 1 458 ? 21.971 -20.002 -16.402 1.00 98.12 458 ASP A O 1
ATOM 3653 N N . PRO A 1 459 ? 23.978 -19.205 -15.804 1.00 96.88 459 PRO A N 1
ATOM 3654 C CA . PRO A 1 459 ? 24.080 -20.057 -14.616 1.00 96.88 459 PRO A CA 1
ATOM 3655 C C . PRO A 1 459 ? 22.966 -19.811 -13.586 1.00 96.88 459 PRO A C 1
ATOM 3657 O O . PRO A 1 459 ? 22.573 -20.740 -12.873 1.00 96.88 459 PRO A O 1
ATOM 3660 N N . GLU A 1 460 ? 22.398 -18.608 -13.544 1.00 97.38 460 GLU A N 1
ATOM 3661 C CA . GLU A 1 460 ? 21.437 -18.199 -12.525 1.00 97.38 460 GLU A CA 1
ATOM 3662 C C . GLU A 1 460 ? 19.994 -18.466 -12.965 1.00 97.38 460 GLU A C 1
ATOM 3664 O O . GLU A 1 460 ? 19.535 -17.997 -14.008 1.00 97.38 460 GLU A O 1
ATOM 3669 N N . VAL A 1 461 ? 19.243 -19.203 -12.136 1.00 96.12 461 VAL A N 1
ATOM 3670 C CA . VAL A 1 461 ? 17.836 -19.554 -12.411 1.00 96.12 461 VAL A CA 1
ATOM 3671 C C . VAL A 1 461 ? 16.978 -18.323 -12.728 1.00 96.12 461 VAL A C 1
ATOM 3673 O O . VAL A 1 461 ? 16.277 -18.376 -13.740 1.00 96.12 461 VAL A O 1
ATOM 3676 N N . PRO A 1 462 ? 17.018 -17.221 -11.949 1.00 96.56 462 PRO A N 1
ATOM 3677 C CA . PRO A 1 462 ? 16.118 -16.101 -12.205 1.00 96.56 462 PRO A CA 1
ATOM 3678 C C . PRO A 1 462 ? 16.396 -15.428 -13.555 1.00 96.56 462 PRO A C 1
ATOM 3680 O O . PRO A 1 462 ? 15.458 -15.054 -14.251 1.00 96.56 462 PRO A O 1
ATOM 3683 N N . VAL A 1 463 ? 17.666 -15.365 -13.982 1.00 98.06 463 VAL A N 1
ATOM 3684 C CA . VAL A 1 463 ? 18.051 -14.827 -15.300 1.00 98.06 463 VAL A CA 1
ATOM 3685 C C . VAL A 1 463 ? 17.469 -15.683 -16.424 1.00 98.06 463 VAL A C 1
ATOM 3687 O O . VAL A 1 463 ? 16.872 -15.144 -17.355 1.00 98.06 463 VAL A O 1
ATOM 3690 N N . ARG A 1 464 ? 17.570 -17.016 -16.314 1.00 98.00 464 ARG A N 1
ATOM 3691 C CA . ARG A 1 464 ? 16.982 -17.937 -17.300 1.00 98.00 464 ARG A CA 1
ATOM 3692 C C . ARG A 1 464 ? 15.465 -17.794 -17.394 1.00 98.00 464 ARG A C 1
ATOM 3694 O O . ARG A 1 464 ? 14.907 -17.892 -18.486 1.00 98.00 464 ARG A O 1
ATOM 3701 N N . VAL A 1 465 ? 14.786 -17.565 -16.269 1.00 96.56 465 VAL A N 1
ATOM 3702 C CA . VAL A 1 465 ? 13.328 -17.380 -16.262 1.00 96.56 465 VAL A CA 1
ATOM 3703 C C . VAL A 1 465 ? 12.936 -16.043 -16.895 1.00 96.56 465 VAL A C 1
ATOM 3705 O O . VAL A 1 465 ? 12.073 -16.043 -17.773 1.00 96.56 465 VAL A O 1
ATOM 3708 N N . SER A 1 466 ? 13.605 -14.938 -16.546 1.00 96.06 466 SER A N 1
ATOM 3709 C CA . SER A 1 466 ? 13.440 -13.645 -17.231 1.00 96.06 466 SER A CA 1
ATOM 3710 C C . SER A 1 466 ? 13.654 -13.778 -18.742 1.00 96.06 466 SER A C 1
ATOM 3712 O O . SER A 1 466 ? 12.844 -13.293 -19.532 1.00 96.06 466 SER A O 1
ATOM 3714 N N . ALA A 1 467 ? 14.693 -14.508 -19.162 1.00 97.75 467 ALA A N 1
ATOM 3715 C CA . ALA A 1 467 ? 14.987 -14.772 -20.570 1.00 97.75 467 ALA A CA 1
ATOM 3716 C C . ALA A 1 467 ? 13.866 -15.545 -21.273 1.00 97.75 467 ALA A C 1
ATOM 3718 O O . ALA A 1 467 ? 13.442 -15.154 -22.358 1.00 97.75 467 ALA A O 1
ATOM 3719 N N . ALA A 1 468 ? 13.339 -16.601 -20.650 1.00 96.94 468 ALA A N 1
ATOM 3720 C CA . ALA A 1 468 ? 12.237 -17.379 -21.209 1.00 96.94 468 ALA A CA 1
ATOM 3721 C C . ALA A 1 468 ? 10.955 -16.544 -21.376 1.00 96.94 468 ALA A C 1
ATOM 3723 O O . ALA A 1 468 ? 10.281 -16.638 -22.408 1.00 96.94 468 ALA A O 1
ATOM 3724 N N . LEU A 1 469 ? 10.632 -15.699 -20.391 1.00 95.25 469 LEU A N 1
ATOM 3725 C CA . LEU A 1 469 ? 9.484 -14.793 -20.459 1.00 95.25 469 LEU A CA 1
ATOM 3726 C C . LEU A 1 469 ? 9.673 -13.737 -21.554 1.00 95.25 469 LEU A C 1
ATOM 3728 O O . LEU A 1 469 ? 8.804 -13.589 -22.410 1.00 95.25 469 LEU A O 1
ATOM 3732 N N . ALA A 1 470 ? 10.821 -13.056 -21.579 1.00 96.38 470 ALA A N 1
ATOM 3733 C CA . ALA A 1 470 ? 11.116 -12.039 -22.584 1.00 96.38 470 ALA A CA 1
ATOM 3734 C C . ALA A 1 470 ? 11.132 -12.617 -24.006 1.00 96.38 470 ALA A C 1
ATOM 3736 O O . ALA A 1 470 ? 10.548 -12.026 -24.912 1.00 96.38 470 ALA A O 1
ATOM 3737 N N . LEU A 1 471 ? 11.729 -13.798 -24.202 1.00 95.88 471 LEU A N 1
ATOM 3738 C CA . LEU A 1 471 ? 11.761 -14.462 -25.504 1.00 95.88 471 LEU A CA 1
ATOM 3739 C C . LEU A 1 471 ? 10.356 -14.814 -26.000 1.00 95.88 471 LEU A C 1
ATOM 3741 O O . LEU A 1 471 ? 10.079 -14.678 -27.188 1.00 95.88 471 LEU A O 1
ATOM 3745 N N . THR A 1 472 ? 9.459 -15.232 -25.103 1.00 93.62 472 THR A N 1
ATOM 3746 C CA . THR A 1 472 ? 8.059 -15.517 -25.452 1.00 93.62 472 THR A CA 1
ATOM 3747 C C . THR A 1 472 ? 7.368 -14.275 -26.017 1.00 93.62 472 THR A C 1
ATOM 3749 O O . THR A 1 472 ? 6.688 -14.354 -27.043 1.00 93.62 472 THR A O 1
ATOM 3752 N N . GLU A 1 473 ? 7.578 -13.119 -25.386 1.00 94.31 473 GLU A N 1
ATOM 3753 C CA . GLU A 1 473 ? 7.018 -11.847 -25.850 1.00 94.31 473 GLU A CA 1
ATOM 3754 C C . GLU A 1 473 ? 7.646 -11.419 -27.188 1.00 94.31 473 GLU A C 1
ATOM 3756 O O . GLU A 1 473 ? 6.914 -11.028 -28.092 1.00 94.31 473 GLU A O 1
ATOM 3761 N N . MET A 1 474 ? 8.966 -11.586 -27.363 1.00 92.81 474 MET A N 1
ATOM 3762 C CA . MET A 1 474 ? 9.672 -11.287 -28.623 1.00 92.81 474 MET A CA 1
ATOM 3763 C C . MET A 1 474 ? 9.203 -12.153 -29.797 1.00 92.81 474 MET A C 1
ATOM 3765 O O . MET A 1 474 ? 9.003 -11.660 -30.903 1.00 92.81 474 MET A O 1
ATOM 3769 N N . VAL A 1 475 ? 9.028 -13.459 -29.586 1.00 90.50 475 VAL A N 1
ATOM 3770 C CA . VAL A 1 475 ? 8.527 -14.357 -30.638 1.00 90.50 475 VAL A CA 1
ATOM 3771 C C . VAL A 1 475 ? 7.098 -13.977 -31.016 1.00 90.50 475 VAL A C 1
ATOM 3773 O O . VAL A 1 475 ? 6.761 -13.966 -32.192 1.00 90.50 475 VAL A O 1
ATOM 3776 N N . THR A 1 476 ? 6.274 -13.611 -30.033 1.00 87.75 476 THR A N 1
ATOM 3777 C CA . THR A 1 476 ? 4.887 -13.195 -30.274 1.00 87.75 476 THR A CA 1
ATOM 3778 C C . THR A 1 476 ? 4.804 -11.841 -30.990 1.00 87.75 476 THR A C 1
ATOM 3780 O O . THR A 1 476 ? 3.910 -11.645 -31.813 1.00 87.75 476 THR A O 1
ATOM 3783 N N . SER A 1 477 ? 5.709 -10.900 -30.695 1.00 83.94 477 SER A N 1
ATOM 3784 C CA . SER A 1 477 ? 5.722 -9.561 -31.302 1.00 83.94 477 SER A CA 1
ATOM 3785 C C . SER A 1 477 ? 6.266 -9.557 -32.734 1.00 83.94 477 SER A C 1
ATOM 3787 O O . SER A 1 477 ? 5.765 -8.797 -33.564 1.00 83.94 477 SER A O 1
ATOM 3789 N N . HIS A 1 478 ? 7.238 -10.423 -33.035 1.00 79.00 478 HIS A N 1
ATOM 3790 C CA . HIS A 1 478 ? 7.909 -10.508 -34.341 1.00 79.00 478 HIS A CA 1
ATOM 3791 C C . HIS A 1 478 ? 7.487 -11.720 -35.178 1.00 79.00 478 HIS A C 1
ATOM 3793 O O . HIS A 1 478 ? 8.147 -12.042 -36.173 1.00 79.00 478 HIS A O 1
ATOM 3799 N N . ASP A 1 479 ? 6.397 -12.395 -34.800 1.00 66.38 479 ASP A N 1
ATOM 3800 C CA . ASP A 1 479 ? 5.892 -13.546 -35.540 1.00 66.38 479 ASP A CA 1
ATOM 3801 C C . ASP A 1 479 ? 5.553 -13.107 -36.972 1.00 66.38 479 ASP A C 1
ATOM 3803 O O . ASP A 1 479 ? 4.602 -12.364 -37.240 1.00 66.38 479 ASP A O 1
ATOM 3807 N N . SER A 1 480 ? 6.403 -13.528 -37.908 1.00 47.31 480 SER A N 1
ATOM 3808 C CA . SER A 1 480 ? 6.336 -13.195 -39.330 1.00 47.31 480 SER A CA 1
ATOM 3809 C C . SER A 1 480 ? 5.231 -14.029 -39.979 1.00 47.31 480 SER A C 1
ATOM 3811 O O . SER A 1 480 ? 5.494 -14.956 -40.744 1.00 47.31 480 SER A O 1
ATOM 3813 N N . GLY A 1 481 ? 3.985 -13.751 -39.597 1.00 43.78 481 GLY A N 1
ATOM 3814 C CA . GLY A 1 481 ? 2.854 -14.640 -39.826 1.00 43.78 481 GLY A CA 1
ATOM 3815 C C . GLY A 1 481 ? 1.502 -13.950 -39.973 1.00 43.78 481 GLY A C 1
ATOM 3816 O O . GLY A 1 481 ? 0.516 -14.524 -39.516 1.00 43.78 481 GLY A O 1
ATOM 3817 N N . LYS A 1 482 ? 1.432 -12.772 -40.615 1.00 33.62 482 LYS A N 1
ATOM 3818 C CA . LYS A 1 482 ? 0.280 -12.312 -41.422 1.00 33.62 482 LYS A CA 1
ATOM 3819 C C . LYS A 1 482 ? 0.706 -11.396 -42.558 1.00 33.62 482 LYS A C 1
ATOM 3821 O O . LYS A 1 482 ? 1.447 -10.432 -42.277 1.00 33.62 482 LYS A O 1
#

Solvent-accessible surface area (backbone atoms only — not comparable to full-atom values): 26580 Å² total; per-residue (Å²): 140,86,89,82,88,86,81,89,82,85,92,77,89,83,90,83,86,82,78,79,74,78,79,74,98,77,74,96,60,73,72,70,82,62,48,54,65,54,50,43,46,69,45,91,43,71,73,56,37,54,51,46,49,52,53,40,34,54,50,43,68,76,31,49,61,88,79,38,67,61,52,63,61,54,36,52,53,26,54,68,45,93,46,69,54,38,26,42,31,18,39,50,51,52,32,34,53,31,65,65,44,34,82,51,78,90,44,63,68,54,45,52,53,46,65,72,42,48,70,56,49,49,49,52,50,44,55,60,65,73,47,74,90,79,69,82,69,62,61,64,33,44,42,43,22,35,47,34,46,31,54,43,37,54,53,65,77,51,77,46,75,57,58,64,30,69,87,38,40,51,59,46,47,53,44,35,51,51,48,62,69,52,81,77,56,71,91,70,46,58,85,55,64,74,58,27,52,69,33,44,55,44,47,21,33,36,28,29,44,50,37,56,39,46,44,37,74,70,47,18,34,62,87,73,46,53,78,85,50,40,84,82,31,38,72,49,3,57,50,31,50,69,67,44,47,57,55,52,48,54,52,49,51,50,54,48,52,32,38,66,70,68,76,38,91,73,50,56,60,45,49,18,39,48,29,48,41,54,37,64,27,58,74,43,70,74,47,22,66,66,44,62,87,43,48,66,59,45,43,64,65,57,35,40,68,55,49,26,61,44,74,69,54,51,50,35,46,74,74,38,35,65,60,38,39,52,47,65,75,40,48,63,79,50,81,66,35,38,46,48,25,31,52,50,28,52,49,42,40,47,71,75,40,33,96,74,42,35,65,62,52,52,50,50,36,48,54,46,65,74,46,94,53,54,70,40,54,38,40,13,36,44,43,50,45,34,74,41,22,65,59,40,55,69,32,86,87,46,37,81,48,47,61,59,50,39,61,71,68,31,56,69,27,64,74,43,92,50,60,72,45,27,21,48,33,34,39,33,51,20,36,34,28,64,45,66,62,80,73,89,47,67,70,56,51,53,49,52,50,50,50,33,59,55,28,56,73,43,92,48,67,47,30,23,50,30,14,53,54,19,46,52,27,43,52,68,66,64,56,92,78,130

InterPro domains:
  IPR011989 Armadillo-like helical [G3DSA:1.25.10.10] (38-482)
  IPR016024 Armadillo-type fold [SSF48371] (42-479)

Foldseek 3Di:
DDDDDDDDDDDDDDPDDPPPDDDDPPDPDPPPPCQQLVQLLPDPDPVSNVVSLVVLLVCCLPQPPPNPVCLLVQLVVLCPDPDLSSVLSSLSNLLSNLVNPLPPPPPPVLLVSCVSPLVSLLVVLVVLLVDPPDDQDQSSLSSLLSSLSSLLSSPNPHQHPQCLDPVNVVSLLVSLLSLLPDDDDPNNADPDQVRRCVRSSVSSNLSSLSNLLSCQQAQQALVNHDPVNCVPRVVSNVVCLVPPLLVNLVSLVVVLVCCLVVVDDHHQLNLLSSLSSLLSLLADPSSVVVCLVCVLVCCQRPLLVLLFCDPVLVCCQVPPVPVSLVCVVPVCPPVRGNNVSSLSSLVSCCPRVVVRRVVSSLVSLVVCQPDPHDLRSVSSSLSSLLSCLLSQCPDPVRLVCVLVCLVRRLLVQLPPPDLSSVLSSLSSLLSNLLNQRDDPDVVSVVSNQCSLVVQCVPPRPSSVVSSVSSVVSNCVNPVPDD

Radius of gyration: 28.15 Å; Cα contacts (8 Å, |Δi|>4): 521; chains: 1; bounding box: 61×70×78 Å

Secondary structure (DSSP, 8-state):
----------------------------S-HHHHHHHHHHHH---HHHHHHHHHHHHHHHHHHTTTT-TTHHHHHHHHHT-S-HHHHHHHHHHHHHHHHHHTTSTT-HHHHHHHHHHHHHHHHHHHHHHHS---SS-SHHHHHHHHHHHHHHHHTTT---HHHHSHHHHHHHHHHHHHHHH----GGGS-SSHHHHHHSHHHHHHHHHHHHHHHIIIIIS-TTT--HHHHHHHHHHHHHHHHHTHHHHHHHHHHHHHHHHTTSS---HHHHHHHHHHHHHHHSSHHHHHHHTTTHHHHIIIIIHHHHS--HHHHHHHHH-HHHHHHHHHTTTTTTT-HHHHHHHHHHHHHHHSHHHHHHHHHHHHHHHHHTT--HHHHHHHHHHHHHHHHHHHH-TTTGGGHHHHIIIIIGGGGG-SSHHHHHHHHHHHHHHHHT----S-HHHHHHHHHHHHHGGG-SSHHHHHHHHHHHHHHHHHS----

Nearest PDB structures (foldseek):
  4oo6-assembly1_A  TM=8.171E-01  e=7.273E-05  Homo sapiens
  7dvq-assembly1_1  TM=6.086E-01  e=4.006E-03  Homo sapiens
  7q4o-assembly1_A  TM=3.933E-01  e=2.212E-03  Homo sapiens
  7q4p-assembly1_A  TM=5.545E-01  e=5.791E-01  Homo sapiens
  4mfu-assembly1_A  TM=2.334E-01  e=1.641E-02  Homo sapiens